Protein AF-A0A1X0SE57-F1 (afdb_monomer)

Radius of gyration: 40.91 Å; Cα contacts (8 Å, |Δi|>4): 338; chains: 1; bounding box: 100×88×154 Å

Solvent-accessible surface area (backbone atoms only — not comparable to full-atom values): 34526 Å² total; per-residue (Å²): 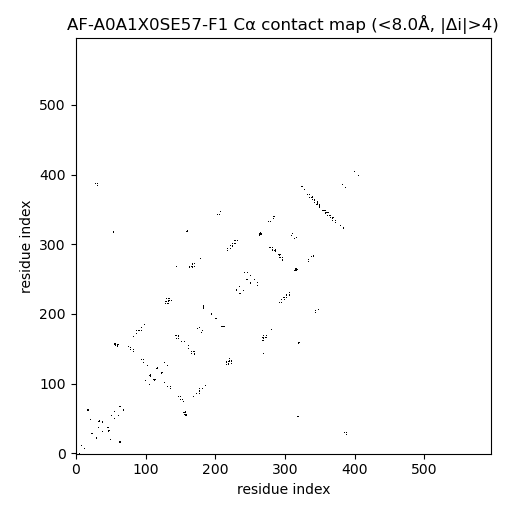131,61,68,68,61,54,51,56,66,71,49,72,72,86,73,78,48,82,62,83,89,85,86,59,99,43,70,61,59,49,53,52,56,35,71,52,86,78,46,96,55,86,95,45,72,84,61,60,80,80,71,54,82,76,25,49,33,61,86,52,57,64,54,59,57,70,68,54,53,52,52,36,51,52,41,42,51,52,44,50,52,50,52,54,51,47,59,60,58,49,49,57,63,51,34,51,51,55,53,54,34,40,69,70,50,33,37,70,77,40,59,76,52,49,63,52,44,75,72,30,71,66,56,38,52,40,46,62,52,47,47,47,40,52,53,53,51,54,57,57,66,53,45,49,59,52,47,44,59,55,52,64,72,30,77,43,54,31,51,69,60,46,40,53,52,36,19,52,50,46,34,58,43,44,50,47,52,61,58,53,41,53,49,40,39,81,51,36,72,62,53,50,54,52,28,73,78,36,67,76,48,47,44,50,51,48,34,63,31,50,72,73,38,47,68,52,54,44,44,38,50,55,53,54,39,53,48,43,62,37,48,67,73,39,67,47,72,63,46,56,44,37,57,57,46,57,34,67,88,68,24,78,42,74,71,53,30,55,62,57,68,51,67,52,54,77,59,58,36,54,56,52,33,53,54,50,48,52,51,30,51,43,58,49,35,39,83,80,44,54,72,39,50,62,54,48,51,53,31,53,53,48,43,51,57,40,51,54,52,37,60,75,76,54,43,40,83,69,61,86,69,86,61,33,66,59,54,55,50,49,58,53,51,55,47,50,24,52,49,52,26,51,54,42,51,36,20,40,29,48,75,72,68,41,55,71,64,26,59,67,47,51,63,53,54,54,49,50,53,50,50,48,53,50,51,46,66,65,44,50,60,65,49,74,43,86,65,85,86,64,58,92,79,65,73,76,75,76,72,75,45,75,71,59,53,70,66,58,54,65,66,57,60,51,54,69,71,66,69,87,77,87,69,77,86,72,72,96,78,78,84,79,78,84,77,79,85,76,85,80,75,95,77,94,78,84,90,76,91,76,86,78,86,77,82,82,81,87,77,91,76,89,73,89,72,90,72,93,70,96,84,83,82,83,93,60,65,66,60,55,54,50,52,52,48,53,52,51,53,54,52,50,53,52,49,54,52,50,52,53,50,50,54,51,50,52,53,54,49,55,54,50,52,54,50,52,53,54,52,52,54,50,50,54,52,51,51,55,49,48,54,54,52,51,51,54,48,52,53,52,50,55,52,48,55,53,50,51,55,51,49,54,56,48,52,56,50,50,55,51,49,53,50,55,49,51,56,47,51,54,52,50,51,56,51,52,52,53,51,52,51,53,50,51,53,50,53,51,51,52,51,58,58,74,77,106

Nearest PDB structures (foldseek):
  8gso-assembly1_B  TM=8.117E-01  e=6.747E-13  Arabidopsis thaliana
  8xs4-assembly1_A  TM=8.176E-01  e=1.394E-12  Arabidopsis thaliana
  6ijz-assembly1_A  TM=8.375E-01  e=4.960E-12  Arabidopsis thaliana
  8wg4-assembly1_A  TM=7.464E-01  e=3.307E-07  Mus musculus
  7sqc-assembly1_1J  TM=1.100E-01  e=8.001E+00  Chlamydomonas reinhardtii

InterPro domains:
  IPR000533 Tropomyosin [PF00261] (480-543)
  IPR003864 CSC1/OSCA1-like, 7TM region [PF02714] (75-348)
  IPR027815 CSC1/OSCA1-like, cytosolic domain [PF14703] (2-60)
  IPR045122 Calcium permeable stress-gated cation channel 1-like [PTHR13018] (3-381)

Sequence (596 aa):
MDKDILEQRTHISDDVTASAFVTFKRSQSAQVTSQIVTSSKPGILHVRMAPEPRDILWKHLLRKGRKSRLLGGGKKWLVSVAVWSLTIFWLFPITFILSLTSISSLTQHFPFLKQFIVSSFVVRAFIQNILPTMLVTLCMSILPSILLELSKQQDFISFSELEDTVLGRHYHFAIFNVLIVFLLGTTFLSTILDVVYEPTMLIQLLANALPQGANFFLNYILFNSSTHAMELVLLGSQLFGHLFFVLPFVSKTPRLKLRYTTPWSFPYYYYYPAHILVLVITLTYSVIQPLILIFAVLYFAFALVVYRHQYLYCYLRKYESDGSRHYRRMVRYTSDGLLIFQMTVVGILYLKGVLTAATAVLPLIIFTAWAKIRLHALFYDRTKHVSSIYDPTASFSHSSSWIDDIWKLSLIKSWYLSGRYEGQEQGNDATSEITTVAIQQPCHKPQQMLDVIHVKVSYTRTEYVMADNLNMYPDDSCSKLADLRSQAESANALCEEYEAKIKQLEQEHTSKDHELLSLQIRIKNLEEQLDKTENSLQTTSTDYNKADLRAEEAERKVQKLEQELLDKEQGYEELTEKYNSAKNELDELARQMDDL

Mean predicted aligned error: 17.78 Å

Secondary structure (DSSP, 8-state):
--HHHHHHHH-------S------SSHHHHHHHHHS---SSTTSS---PPPPTTTB-HHHHT--HHHHHHHHHHHHHHHHHHHHHHHHHTHHHHHHHHHHHSHHHHHHH-TTHHHHHHH-HHHHHHHHHTHHHHHHHHHHHHHHHHHHHHHHTS--SBHHHHHHHHHHHHHHHHIIIIIIIHHHGGGHHHHHHHHHH-TTHHHHHHHHHGGGGHHHHHHHHHHHHHHHHHHHTTTTHHHHHHHHHHSTTT--SHHHHHHHTSPPPP-HHHHHHHHHHHHHHHHHHTTT-THHHHHHHHHHHHHHHHHHHHHHHTPPPS---TTHHHHHHHHHHHHHHHHHHHHHHHHHHHHTT-HHHHHHHHHHHHHHHHHHHHHHHHHHHHHHS--TT--TT--------HHHHHTT-THHHHHHHSSS-------S----------------S---PPP-----------PPP---------S-HHHHHHHHHHHHHHHHHHHHHHHHHHHHHHHHHHHHHHHHHHHHHHHHHHHHHHHHHHHHHHHHHHHHHHHHHHHHHHHHHHHHHHHHHHHHHHHHHHHHHHHHHHHHHHHHHHHHHHT-

pLDDT: mean 78.17, std 19.46, range [21.67, 95.94]

Structure (mmCIF, N/CA/C/O backbone):
data_AF-A0A1X0SE57-F1
#
_entry.id   AF-A0A1X0SE57-F1
#
loop_
_atom_site.group_PDB
_atom_site.id
_atom_site.type_symbol
_atom_site.label_atom_id
_atom_site.label_alt_id
_atom_site.label_comp_id
_atom_site.label_asym_id
_atom_site.label_entity_id
_atom_site.label_seq_id
_atom_site.pdbx_PDB_ins_code
_atom_site.Cartn_x
_atom_site.Cartn_y
_atom_site.Cartn_z
_atom_site.occupancy
_atom_site.B_iso_or_equiv
_atom_site.auth_seq_id
_atom_site.auth_comp_id
_atom_site.auth_asym_id
_atom_site.auth_atom_id
_atom_site.pdbx_PDB_model_num
ATOM 1 N N . MET A 1 1 ? 14.317 29.252 -35.701 1.00 52.56 1 MET A N 1
ATOM 2 C CA . MET A 1 1 ? 14.889 27.964 -35.258 1.00 52.56 1 MET A CA 1
ATOM 3 C C . MET A 1 1 ? 16.232 28.316 -34.657 1.00 52.56 1 MET A C 1
ATOM 5 O O . MET A 1 1 ? 17.000 28.972 -35.350 1.00 52.56 1 MET A O 1
ATOM 9 N N . ASP A 1 2 ? 16.431 28.047 -33.369 1.00 69.50 2 ASP A N 1
ATOM 10 C CA . ASP A 1 2 ? 17.564 28.589 -32.609 1.00 69.50 2 ASP A CA 1
ATOM 11 C C . ASP A 1 2 ? 18.903 28.116 -33.181 1.00 69.50 2 ASP A C 1
ATOM 13 O O . ASP A 1 2 ? 19.029 26.958 -33.589 1.00 69.50 2 ASP A O 1
ATOM 17 N N . LYS A 1 3 ? 19.887 29.025 -33.226 1.00 79.06 3 LYS A N 1
ATOM 18 C CA . LYS A 1 3 ? 21.257 28.744 -33.691 1.00 79.06 3 LYS A CA 1
ATOM 19 C C . LYS A 1 3 ? 21.844 27.521 -32.980 1.00 79.06 3 LYS A C 1
ATOM 21 O O . LYS A 1 3 ? 22.439 26.679 -33.638 1.00 79.06 3 LYS A O 1
ATOM 26 N N . ASP A 1 4 ? 21.519 27.350 -31.704 1.00 73.00 4 ASP A N 1
ATOM 27 C CA . ASP A 1 4 ? 21.917 26.221 -30.862 1.00 73.00 4 ASP A CA 1
ATOM 28 C C . ASP A 1 4 ? 21.436 24.859 -31.399 1.00 73.00 4 ASP A C 1
ATOM 30 O O . ASP A 1 4 ? 22.151 23.863 -31.318 1.00 73.00 4 ASP A O 1
ATOM 34 N N . ILE A 1 5 ? 20.233 24.790 -31.985 1.00 74.31 5 ILE A N 1
ATOM 35 C CA . ILE A 1 5 ? 19.696 23.546 -32.568 1.00 74.31 5 ILE A CA 1
ATOM 36 C C . ILE A 1 5 ? 20.423 23.217 -33.875 1.00 74.31 5 ILE A C 1
ATOM 38 O O . ILE A 1 5 ? 20.635 22.045 -34.187 1.00 74.31 5 ILE A O 1
ATOM 42 N N . LEU A 1 6 ? 20.778 24.239 -34.657 1.00 75.25 6 LEU A N 1
ATOM 43 C CA . LEU A 1 6 ? 21.553 24.071 -35.886 1.00 75.25 6 LEU A CA 1
ATOM 44 C C . LEU A 1 6 ? 22.987 23.641 -35.564 1.00 75.25 6 LEU A C 1
ATOM 46 O O . LEU A 1 6 ? 23.442 22.663 -36.145 1.00 75.25 6 LEU A O 1
ATOM 50 N N . GLU A 1 7 ? 23.631 24.272 -34.580 1.00 74.44 7 GLU A N 1
ATOM 51 C CA . GLU A 1 7 ? 24.963 23.891 -34.094 1.00 74.44 7 GLU A CA 1
ATOM 52 C C . GLU A 1 7 ? 24.999 22.454 -33.558 1.00 74.44 7 GLU A C 1
ATOM 54 O O . GLU A 1 7 ? 25.896 21.692 -33.917 1.00 74.44 7 GLU A O 1
ATOM 59 N N . GLN A 1 8 ? 23.995 22.031 -32.778 1.00 68.69 8 GLN A N 1
ATOM 60 C CA . GLN A 1 8 ? 23.890 20.645 -32.296 1.00 68.69 8 GLN A CA 1
ATOM 61 C C . GLN A 1 8 ? 23.625 19.622 -33.408 1.00 68.69 8 GLN A C 1
ATOM 63 O O . GLN A 1 8 ? 23.948 18.449 -33.248 1.00 68.69 8 GLN A O 1
ATOM 68 N N . ARG A 1 9 ? 23.010 20.031 -34.524 1.00 64.69 9 ARG A N 1
ATOM 69 C CA . ARG A 1 9 ? 22.781 19.151 -35.682 1.00 64.69 9 ARG A CA 1
ATOM 70 C C . ARG A 1 9 ? 24.001 19.060 -36.596 1.00 64.69 9 ARG A C 1
ATOM 72 O O . ARG A 1 9 ? 24.179 18.028 -37.233 1.00 64.69 9 ARG A O 1
ATOM 79 N N . THR A 1 10 ? 24.818 20.111 -36.673 1.00 64.62 10 THR A N 1
ATOM 80 C CA . THR A 1 10 ? 26.058 20.128 -37.466 1.00 64.62 10 THR A CA 1
ATOM 81 C C . THR A 1 10 ? 27.229 19.491 -36.726 1.00 64.62 10 THR A C 1
ATOM 83 O O . THR A 1 10 ? 28.041 18.813 -37.348 1.00 64.62 10 THR A O 1
ATOM 86 N N . HIS A 1 11 ? 27.296 19.643 -35.401 1.00 59.41 11 HIS A N 1
ATOM 87 C CA . HIS A 1 11 ? 28.183 18.864 -34.545 1.00 59.41 11 HIS A CA 1
ATOM 88 C C . HIS A 1 11 ? 27.482 17.566 -34.138 1.00 59.41 11 HIS A C 1
ATOM 90 O O . HIS A 1 11 ? 26.942 17.457 -33.036 1.00 59.41 11 HIS A O 1
ATOM 96 N N . ILE A 1 12 ? 27.514 16.554 -35.012 1.00 60.56 12 ILE A N 1
ATOM 97 C CA . ILE A 1 12 ? 27.346 15.172 -34.552 1.00 60.56 12 ILE A CA 1
ATOM 98 C C . ILE A 1 12 ? 28.524 14.925 -33.612 1.00 60.56 12 ILE A C 1
ATOM 100 O O . ILE A 1 12 ? 29.656 14.747 -34.039 1.00 60.56 12 ILE A O 1
ATOM 104 N N . SER A 1 13 ? 28.271 15.062 -32.317 1.00 57.41 13 SER A N 1
ATOM 105 C CA . SER A 1 13 ? 29.269 14.833 -31.289 1.00 57.41 13 SER A CA 1
ATOM 106 C C . SER A 1 13 ? 29.769 13.391 -31.423 1.00 57.41 13 SER A C 1
ATOM 108 O O . SER A 1 13 ? 28.996 12.457 -31.213 1.00 57.41 13 SER A O 1
ATOM 110 N N . ASP A 1 14 ? 31.058 13.209 -31.731 1.00 57.00 14 ASP A N 1
ATOM 111 C CA . ASP A 1 14 ? 31.771 11.912 -31.763 1.00 57.00 14 ASP A CA 1
ATOM 112 C C . ASP A 1 14 ? 31.837 11.219 -30.383 1.00 57.00 14 ASP A C 1
ATOM 114 O O . ASP A 1 14 ? 32.558 10.245 -30.155 1.00 57.00 14 ASP A O 1
ATOM 118 N N . ASP A 1 15 ? 31.078 11.723 -29.416 1.00 62.81 15 ASP A N 1
ATOM 119 C CA . ASP A 1 15 ? 31.024 11.233 -28.061 1.00 62.81 15 ASP A CA 1
ATOM 120 C C . ASP A 1 15 ? 30.171 9.968 -27.954 1.00 62.81 15 ASP A C 1
ATOM 122 O O . ASP A 1 15 ? 29.006 9.974 -27.542 1.00 62.81 15 ASP A O 1
ATOM 126 N N . VAL A 1 16 ? 30.788 8.836 -28.276 1.00 68.50 16 VAL A N 1
ATOM 127 C CA . VAL A 1 16 ? 30.157 7.527 -28.130 1.00 68.50 16 VAL A CA 1
ATOM 128 C C . VAL A 1 16 ? 29.887 7.235 -26.648 1.00 68.50 16 VAL A C 1
ATOM 130 O O . VAL A 1 16 ? 30.767 7.290 -25.783 1.00 68.50 16 VAL A O 1
ATOM 133 N N . THR A 1 17 ? 28.634 6.911 -26.332 1.00 73.88 17 THR A N 1
ATOM 134 C CA . THR A 1 17 ? 28.231 6.498 -24.981 1.00 73.88 17 THR A CA 1
ATOM 135 C C . THR A 1 17 ? 28.622 5.036 -24.736 1.00 73.88 17 THR A C 1
ATOM 137 O O . THR A 1 17 ? 28.595 4.212 -25.640 1.00 73.88 17 THR A O 1
ATOM 140 N N . ALA A 1 18 ? 28.913 4.664 -23.485 1.00 75.88 18 ALA A N 1
ATOM 141 C CA . ALA A 1 18 ? 29.206 3.278 -23.089 1.00 75.88 18 ALA A CA 1
ATOM 142 C C . ALA A 1 18 ? 27.964 2.352 -22.998 1.00 75.88 18 ALA A C 1
ATOM 144 O O . ALA A 1 18 ? 28.037 1.290 -22.376 1.00 75.88 18 ALA A O 1
ATOM 145 N N . SER A 1 19 ? 26.826 2.774 -23.553 1.00 82.25 19 SER A N 1
ATOM 146 C CA . SER A 1 19 ? 25.530 2.089 -23.510 1.00 82.25 19 SER A CA 1
ATOM 147 C C . SER A 1 19 ? 25.009 1.950 -24.937 1.00 82.25 19 SER A C 1
ATOM 149 O O . SER A 1 19 ? 25.069 2.914 -25.695 1.00 82.25 19 SER A O 1
ATOM 151 N N . ALA A 1 20 ? 24.467 0.785 -25.286 1.00 86.69 20 ALA A N 1
ATOM 152 C CA . ALA A 1 20 ? 23.902 0.519 -26.606 1.00 86.69 20 ALA A CA 1
ATOM 153 C C . ALA A 1 20 ? 22.624 -0.320 -26.491 1.00 86.69 20 ALA A C 1
ATOM 155 O O . ALA A 1 20 ? 22.458 -1.084 -25.537 1.00 86.69 20 ALA A O 1
ATOM 156 N N . PHE A 1 21 ? 21.739 -0.183 -27.477 1.00 91.38 21 PHE A N 1
ATOM 157 C CA . PHE A 1 21 ? 20.601 -1.078 -27.662 1.00 91.38 21 PHE A CA 1
ATOM 158 C C . PHE A 1 21 ? 20.986 -2.169 -28.654 1.00 91.38 21 PHE A C 1
ATOM 160 O O . PHE A 1 21 ? 21.511 -1.875 -29.724 1.00 91.38 21 PHE A O 1
ATOM 167 N N . VAL A 1 22 ? 20.719 -3.421 -28.292 1.00 91.56 22 VAL A N 1
ATOM 168 C CA . VAL A 1 22 ? 20.967 -4.583 -29.149 1.00 91.56 22 VAL A CA 1
ATOM 169 C C . VAL A 1 22 ? 19.624 -5.221 -29.461 1.00 91.56 22 VAL A C 1
ATOM 171 O O . VAL A 1 22 ? 18.894 -5.612 -28.550 1.00 91.56 22 VAL A O 1
ATOM 174 N N . THR A 1 23 ? 19.293 -5.305 -30.744 1.00 93.56 23 THR A N 1
ATOM 175 C CA . THR A 1 23 ? 18.083 -5.964 -31.235 1.00 93.56 23 THR A CA 1
ATOM 176 C C . THR A 1 23 ? 18.443 -7.322 -31.827 1.00 93.56 23 THR A C 1
ATOM 178 O O . THR A 1 23 ? 19.468 -7.489 -32.486 1.00 93.56 23 THR A O 1
ATOM 181 N N . PHE A 1 24 ? 17.598 -8.318 -31.572 1.00 90.06 24 PHE A N 1
ATOM 182 C CA . PHE A 1 24 ? 17.774 -9.682 -32.063 1.00 90.06 24 PHE A CA 1
ATOM 183 C C . PHE A 1 24 ? 16.673 -10.012 -33.067 1.00 90.06 24 PHE A C 1
ATOM 185 O O . PHE A 1 24 ? 15.556 -9.515 -32.946 1.00 90.06 24 PHE A O 1
ATOM 192 N N . LYS A 1 25 ? 16.962 -10.903 -34.024 1.00 91.38 25 LYS A N 1
ATOM 193 C CA . LYS A 1 25 ? 15.952 -11.394 -34.980 1.00 91.38 25 LYS A CA 1
ATOM 194 C C . LYS A 1 25 ? 14.820 -12.177 -34.300 1.00 91.38 25 LYS A C 1
ATOM 196 O O . LYS A 1 25 ? 13.713 -12.208 -34.817 1.00 91.38 25 LYS A O 1
ATOM 201 N N . ARG A 1 26 ? 15.104 -12.837 -33.170 1.00 86.62 26 ARG A N 1
ATOM 202 C CA . ARG A 1 26 ? 14.141 -13.626 -32.383 1.00 86.62 26 ARG A CA 1
ATOM 203 C C . ARG A 1 26 ? 14.036 -13.076 -30.961 1.00 86.62 26 ARG A C 1
ATOM 205 O O . ARG A 1 26 ? 15.059 -12.749 -30.357 1.00 86.62 26 ARG A O 1
ATOM 212 N N . SER A 1 27 ? 12.822 -13.050 -30.406 1.00 83.38 27 SER A N 1
ATOM 213 C CA . SER A 1 27 ? 12.550 -12.615 -29.024 1.00 83.38 27 SER A CA 1
ATOM 214 C C . SER A 1 27 ? 13.248 -13.498 -27.984 1.00 83.38 27 SER A C 1
ATOM 216 O O . SER A 1 27 ? 13.831 -12.987 -27.029 1.00 83.38 27 SER A O 1
ATOM 218 N N . GLN A 1 28 ? 13.275 -14.813 -28.219 1.00 84.69 28 GLN A N 1
ATOM 219 C CA . GLN A 1 28 ? 13.943 -15.795 -27.358 1.00 84.69 28 GLN A CA 1
ATOM 220 C C . GLN A 1 28 ? 15.434 -15.480 -27.176 1.00 84.69 28 GLN A C 1
ATOM 222 O O . GLN A 1 28 ? 15.940 -15.496 -26.058 1.00 84.69 28 GLN A O 1
ATOM 227 N N . SER A 1 29 ? 16.140 -15.122 -28.255 1.00 89.06 29 SER A N 1
ATOM 228 C CA . SER A 1 29 ? 17.564 -14.770 -28.184 1.00 89.06 29 SER A CA 1
ATOM 229 C C . SER A 1 29 ? 17.801 -13.544 -27.301 1.00 89.06 29 SER A C 1
ATOM 231 O O . SER A 1 29 ? 18.708 -13.563 -26.474 1.00 89.06 29 SER A O 1
ATOM 233 N N . ALA A 1 30 ? 16.948 -12.519 -27.414 1.00 88.12 30 ALA A N 1
ATOM 234 C CA . ALA A 1 30 ? 17.029 -11.331 -26.565 1.00 88.12 30 ALA A CA 1
ATOM 235 C C . ALA A 1 30 ? 16.820 -11.671 -25.079 1.00 88.12 30 ALA A C 1
ATOM 237 O O . ALA A 1 30 ? 17.572 -11.199 -24.225 1.00 88.12 30 ALA A O 1
ATOM 238 N N . GLN A 1 31 ? 15.843 -12.530 -24.771 1.00 85.69 31 GLN A N 1
ATOM 239 C CA . GLN A 1 31 ? 15.576 -12.976 -23.402 1.00 85.69 31 GLN A CA 1
ATOM 240 C C . GLN A 1 31 ? 16.751 -13.762 -22.819 1.00 85.69 31 GLN A C 1
ATOM 242 O O . GLN A 1 31 ? 17.206 -13.430 -21.724 1.00 85.69 31 GLN A O 1
ATOM 247 N N . VAL A 1 32 ? 17.289 -14.735 -23.562 1.00 88.06 32 VAL A N 1
ATOM 248 C CA . VAL A 1 32 ? 18.462 -15.514 -23.139 1.00 88.06 32 VAL A CA 1
ATOM 249 C C . VAL A 1 32 ? 19.651 -14.588 -22.898 1.00 88.06 32 VAL A C 1
ATOM 251 O O . VAL A 1 32 ? 20.258 -14.636 -21.830 1.00 88.06 32 VAL A O 1
ATOM 254 N N . THR A 1 33 ? 19.949 -13.671 -23.828 1.00 89.88 33 THR A N 1
ATOM 255 C CA . THR A 1 33 ? 21.065 -12.726 -23.652 1.00 89.88 33 THR A CA 1
ATOM 256 C C . THR A 1 33 ? 20.875 -11.814 -22.434 1.00 89.88 33 THR A C 1
ATOM 258 O O . THR A 1 33 ? 21.852 -11.456 -21.785 1.00 89.88 33 THR A O 1
ATOM 261 N N . SER A 1 34 ? 19.634 -11.469 -22.074 1.00 88.00 34 SER A N 1
ATOM 262 C CA . SER A 1 34 ? 19.347 -10.652 -20.886 1.00 88.00 34 SER A CA 1
ATOM 263 C C . SER A 1 34 ? 19.547 -11.369 -19.546 1.00 88.00 34 SER A C 1
ATOM 265 O O . SER A 1 34 ? 19.613 -10.698 -18.516 1.00 88.00 34 SER A O 1
ATOM 267 N N . GLN A 1 35 ? 19.614 -12.704 -19.551 1.00 87.56 35 GLN A N 1
ATOM 268 C CA . GLN A 1 35 ? 19.702 -13.538 -18.347 1.00 87.56 35 GLN A CA 1
ATOM 269 C C . GLN A 1 35 ? 21.099 -14.132 -18.132 1.00 87.56 35 GLN A C 1
ATOM 271 O O . GLN A 1 35 ? 21.475 -14.410 -16.994 1.00 87.56 35 GLN A O 1
ATOM 276 N N . ILE A 1 36 ? 21.882 -14.317 -19.197 1.00 88.88 36 ILE A N 1
ATOM 277 C CA . ILE A 1 36 ? 23.238 -14.865 -19.097 1.00 88.88 36 ILE A CA 1
ATOM 278 C C . ILE A 1 36 ? 24.248 -13.830 -18.593 1.00 88.88 36 ILE A C 1
ATOM 280 O O . ILE A 1 36 ? 24.159 -12.631 -18.864 1.00 88.88 36 ILE A O 1
ATOM 284 N N . VAL A 1 37 ? 25.287 -14.317 -17.918 1.00 87.88 37 VAL A N 1
ATOM 285 C CA . VAL A 1 37 ? 26.454 -13.504 -17.568 1.00 87.88 37 VAL A CA 1
ATOM 286 C C . VAL A 1 37 ? 27.301 -13.290 -18.826 1.00 87.88 37 VAL A C 1
ATOM 288 O O . VAL A 1 37 ? 27.898 -14.224 -19.348 1.00 87.88 37 VAL A O 1
ATOM 291 N N . THR A 1 38 ? 27.348 -12.054 -19.330 1.00 87.38 38 THR A N 1
ATOM 292 C CA . THR A 1 38 ? 28.003 -11.725 -20.614 1.00 87.38 38 THR A CA 1
ATOM 293 C C . THR A 1 38 ? 29.529 -11.599 -20.523 1.00 87.38 38 THR A C 1
ATOM 295 O O . THR A 1 38 ? 30.224 -11.761 -21.520 1.00 87.38 38 THR A O 1
ATOM 298 N N . SER A 1 39 ? 30.075 -11.277 -19.348 1.00 87.94 39 SER A N 1
ATOM 299 C CA . SER A 1 39 ? 31.507 -11.018 -19.146 1.00 87.94 39 SER A CA 1
ATOM 300 C C . SER A 1 39 ? 32.002 -11.699 -17.875 1.00 87.94 39 SER A C 1
ATOM 302 O O . SER A 1 39 ? 31.335 -11.644 -16.846 1.00 87.94 39 SER A O 1
ATOM 304 N N . SER A 1 40 ? 33.211 -12.268 -17.924 1.00 88.25 40 SER A N 1
ATOM 305 C CA . SER A 1 40 ? 33.881 -12.855 -16.753 1.00 88.25 40 SER A CA 1
ATOM 306 C C . SER A 1 40 ? 34.241 -11.813 -15.691 1.00 88.25 40 SER A C 1
ATOM 308 O O . SER A 1 40 ? 34.275 -12.114 -14.501 1.00 88.25 40 SER A O 1
ATOM 310 N N . LYS A 1 41 ? 34.497 -10.565 -16.107 1.00 87.38 41 LYS A N 1
ATOM 311 C CA . LYS A 1 41 ? 34.791 -9.458 -15.193 1.00 87.38 41 LYS A CA 1
ATOM 312 C C . LYS A 1 41 ? 33.493 -8.793 -14.716 1.00 87.38 41 LYS A C 1
ATOM 314 O O . LYS A 1 41 ? 32.704 -8.365 -15.569 1.00 87.38 41 LYS A O 1
ATOM 319 N N . PRO A 1 42 ? 33.297 -8.617 -13.396 1.00 81.75 42 PRO A N 1
ATOM 320 C CA . PRO A 1 42 ? 32.107 -7.970 -12.857 1.00 81.75 42 PRO A CA 1
ATOM 321 C C . PRO A 1 42 ? 32.046 -6.486 -13.251 1.00 81.75 42 PRO A C 1
ATOM 323 O O . PRO A 1 42 ? 33.062 -5.793 -13.335 1.00 81.75 42 PRO A O 1
ATOM 326 N N . GLY A 1 43 ? 30.834 -5.981 -13.494 1.00 76.25 43 GLY A N 1
ATOM 327 C CA . GLY A 1 43 ? 30.582 -4.566 -13.811 1.00 76.25 43 GLY A CA 1
ATOM 328 C C . GLY A 1 43 ? 30.875 -4.144 -15.260 1.00 76.25 43 GLY A C 1
ATOM 329 O O . GLY A 1 43 ? 30.716 -2.964 -15.597 1.00 76.25 43 GLY A O 1
ATOM 330 N N . ILE A 1 44 ? 31.271 -5.086 -16.120 1.00 82.06 44 ILE A N 1
ATOM 331 C CA . ILE A 1 44 ? 31.465 -4.901 -17.564 1.00 82.06 44 ILE A CA 1
ATOM 332 C C . ILE A 1 44 ? 30.324 -5.608 -18.307 1.00 82.06 44 ILE A C 1
ATOM 334 O O . ILE A 1 44 ? 29.914 -6.687 -17.899 1.00 82.06 44 ILE A O 1
ATOM 338 N N . LEU A 1 45 ? 29.805 -4.981 -19.373 1.00 83.62 45 LEU A N 1
ATOM 339 C CA . LEU A 1 45 ? 28.708 -5.505 -20.204 1.00 83.62 45 LEU A CA 1
ATOM 340 C C . LEU A 1 45 ? 27.494 -5.980 -19.387 1.00 83.62 45 LEU A C 1
ATOM 342 O O . LEU A 1 45 ? 27.064 -7.123 -19.474 1.00 83.62 45 LEU A O 1
ATOM 346 N N . HIS A 1 46 ? 26.932 -5.080 -18.577 1.00 84.38 46 HIS A N 1
ATOM 347 C CA . HIS A 1 46 ? 25.689 -5.364 -17.867 1.00 84.38 46 HIS A CA 1
ATOM 348 C C . HIS A 1 46 ? 24.508 -5.332 -18.845 1.00 84.38 46 HIS A C 1
ATOM 350 O O . HIS A 1 46 ? 24.049 -4.253 -19.233 1.00 84.38 46 HIS A O 1
ATOM 356 N N . VAL A 1 47 ? 23.998 -6.505 -19.208 1.00 89.06 47 VAL A N 1
ATOM 357 C CA . VAL A 1 47 ? 22.827 -6.653 -20.075 1.00 89.06 47 VAL A CA 1
ATOM 358 C C . VAL A 1 47 ? 21.560 -6.726 -19.226 1.00 89.06 47 VAL A C 1
ATOM 360 O O . VAL A 1 47 ? 21.539 -7.293 -18.139 1.00 89.06 47 VAL A O 1
ATOM 363 N N . ARG A 1 48 ? 20.491 -6.095 -19.706 1.00 87.69 48 ARG A N 1
ATOM 364 C CA . ARG A 1 48 ? 19.137 -6.214 -19.161 1.00 87.69 48 ARG A CA 1
ATOM 365 C C . ARG A 1 48 ? 18.136 -5.982 -20.285 1.00 87.69 48 ARG A C 1
ATOM 367 O O . ARG A 1 48 ? 18.486 -5.339 -21.273 1.00 87.69 48 ARG A O 1
ATOM 374 N N . MET A 1 49 ? 16.902 -6.452 -20.116 1.00 87.81 49 MET A N 1
ATOM 375 C CA . MET A 1 49 ? 15.834 -6.145 -21.069 1.00 87.81 49 MET A CA 1
ATOM 376 C C . MET A 1 49 ? 15.653 -4.629 -21.188 1.00 87.81 49 MET A C 1
ATOM 378 O O . MET A 1 49 ? 15.579 -3.917 -20.179 1.00 87.81 49 MET A O 1
ATOM 382 N N . ALA A 1 50 ? 15.642 -4.140 -22.427 1.00 89.38 50 ALA A N 1
ATOM 383 C CA . ALA A 1 50 ? 15.410 -2.734 -22.704 1.00 89.38 50 ALA A CA 1
ATOM 384 C C . ALA A 1 50 ? 13.941 -2.397 -22.394 1.00 89.38 50 ALA A C 1
ATOM 386 O O . ALA A 1 50 ? 13.056 -3.130 -22.838 1.00 89.38 50 ALA A O 1
ATOM 387 N N . PRO A 1 51 ? 13.669 -1.328 -21.628 1.00 88.62 51 PRO A N 1
ATOM 388 C CA . PRO A 1 51 ? 12.307 -0.853 -21.428 1.00 88.62 51 PRO A CA 1
ATOM 389 C C . PRO A 1 51 ? 11.763 -0.224 -22.721 1.00 88.62 51 PRO A C 1
ATOM 391 O O . PRO A 1 51 ? 12.527 0.095 -23.636 1.00 88.62 51 PRO A O 1
ATOM 394 N N . GLU A 1 52 ? 10.445 -0.029 -22.786 1.00 87.56 52 GLU A N 1
ATOM 395 C CA . GLU A 1 52 ? 9.784 0.622 -23.921 1.00 87.56 52 GLU A CA 1
ATOM 396 C C . GLU A 1 52 ? 10.415 2.002 -24.211 1.00 87.56 52 GLU A C 1
ATOM 398 O O . GLU A 1 52 ? 10.740 2.730 -23.269 1.00 87.56 52 GLU A O 1
ATOM 403 N N . PRO A 1 53 ? 10.532 2.436 -25.483 1.00 90.25 53 PRO A N 1
ATOM 404 C CA . PRO A 1 53 ? 11.090 3.744 -25.834 1.00 90.25 53 PRO A CA 1
ATOM 405 C C . PRO A 1 53 ? 10.510 4.946 -25.069 1.00 90.25 53 PRO A C 1
ATOM 407 O O . PRO A 1 53 ? 11.233 5.909 -24.806 1.00 90.25 53 PRO A O 1
ATOM 410 N N . ARG A 1 54 ? 9.223 4.894 -24.693 1.00 89.75 54 ARG A N 1
ATOM 411 C CA . ARG A 1 54 ? 8.533 5.938 -23.910 1.00 89.75 54 ARG A CA 1
ATOM 412 C C . ARG A 1 54 ? 8.916 5.939 -22.427 1.00 89.75 54 ARG A C 1
ATOM 414 O O . ARG A 1 54 ? 8.855 6.982 -21.780 1.00 89.75 54 ARG A O 1
ATOM 421 N N . ASP A 1 55 ? 9.332 4.790 -21.903 1.00 91.06 55 ASP A N 1
ATOM 422 C CA . ASP A 1 55 ? 9.731 4.597 -20.508 1.00 91.06 55 ASP A CA 1
ATOM 423 C C . ASP A 1 55 ? 11.196 5.015 -20.259 1.00 91.06 55 ASP A C 1
ATOM 425 O O . ASP A 1 55 ? 11.612 5.210 -19.120 1.00 91.06 55 ASP A O 1
ATOM 429 N N . ILE A 1 56 ? 12.004 5.193 -21.309 1.00 91.75 56 ILE A N 1
ATOM 430 C CA . ILE A 1 56 ? 13.440 5.481 -21.185 1.00 91.75 56 ILE A CA 1
ATOM 431 C C . ILE A 1 56 ? 13.708 6.922 -20.726 1.00 91.75 56 ILE A C 1
ATOM 433 O O . ILE A 1 56 ? 13.317 7.906 -21.356 1.00 91.75 56 ILE A O 1
ATOM 437 N N . LEU A 1 57 ? 14.515 7.049 -19.670 1.00 89.88 57 LEU A N 1
AT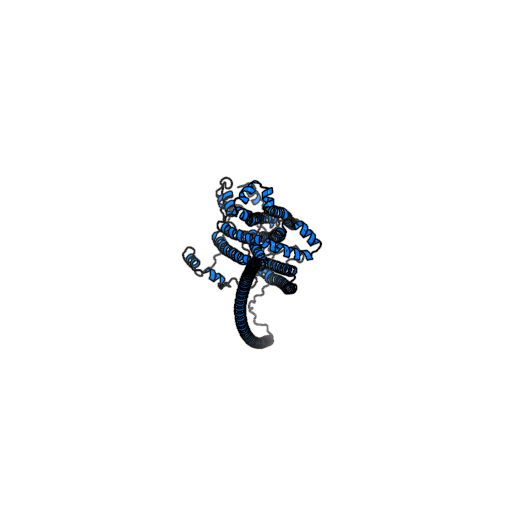OM 438 C CA . LEU A 1 57 ? 15.097 8.307 -19.207 1.00 89.88 57 LEU A CA 1
ATOM 439 C C . LEU A 1 57 ? 16.425 8.588 -19.927 1.00 89.88 57 LEU A C 1
ATOM 441 O O . LEU A 1 57 ? 17.514 8.346 -19.398 1.00 89.88 57 LEU A O 1
ATOM 445 N N . TRP A 1 58 ? 16.338 9.154 -21.133 1.00 86.19 58 TRP A N 1
ATOM 446 C CA . TRP A 1 58 ? 17.486 9.412 -22.019 1.00 86.19 58 TRP A CA 1
ATOM 447 C C . TRP A 1 58 ? 18.637 10.179 -21.353 1.00 86.19 58 TRP A C 1
ATOM 449 O O . TRP A 1 58 ? 19.801 9.816 -21.516 1.00 86.19 58 TRP A O 1
ATOM 459 N N . LYS A 1 59 ? 18.323 11.184 -20.525 1.00 81.44 59 LYS A N 1
ATOM 460 C CA . LYS A 1 59 ? 19.326 11.995 -19.806 1.00 81.44 59 LYS A CA 1
ATOM 461 C C . LYS A 1 59 ? 20.246 11.162 -18.907 1.00 81.44 59 LYS A C 1
ATOM 463 O O . LYS A 1 59 ? 21.408 11.513 -18.724 1.00 81.44 59 LYS A O 1
ATOM 468 N N . HIS A 1 60 ? 19.730 10.082 -18.324 1.00 79.06 60 HIS A N 1
ATOM 469 C CA . HIS A 1 60 ? 20.480 9.235 -17.394 1.00 79.06 60 HIS A CA 1
ATOM 470 C C . HIS A 1 60 ? 21.171 8.066 -18.099 1.00 79.06 60 HIS A C 1
ATOM 472 O O . HIS A 1 60 ? 22.222 7.615 -17.644 1.00 79.06 60 HIS A O 1
ATOM 478 N N . LEU A 1 61 ? 20.613 7.602 -19.220 1.00 79.62 61 LEU A N 1
ATOM 479 C CA . LEU A 1 61 ? 21.184 6.520 -20.019 1.00 79.62 61 LEU A CA 1
ATOM 480 C C . LEU A 1 61 ? 22.496 6.927 -20.715 1.00 79.62 61 LEU A C 1
ATOM 482 O O . LEU A 1 61 ? 23.413 6.111 -20.823 1.00 79.62 61 LEU A O 1
ATOM 486 N N . LEU A 1 62 ? 22.594 8.189 -21.148 1.00 75.06 62 LEU A N 1
ATOM 487 C CA . LEU A 1 62 ? 23.669 8.712 -22.003 1.00 75.06 62 LEU A CA 1
ATOM 488 C C . LEU A 1 62 ? 24.955 9.135 -21.257 1.00 75.06 62 LEU A C 1
ATOM 490 O O . LEU A 1 62 ? 25.743 9.942 -21.745 1.00 75.06 62 LEU A O 1
ATOM 494 N N . ARG A 1 63 ? 25.202 8.616 -20.048 1.00 68.69 63 ARG A N 1
ATOM 495 C CA . ARG A 1 63 ? 26.390 8.992 -19.259 1.00 68.69 63 ARG A CA 1
ATOM 496 C C . ARG A 1 63 ? 27.660 8.248 -19.682 1.00 68.69 63 ARG A C 1
ATOM 498 O O . ARG A 1 63 ? 27.660 7.039 -19.909 1.00 68.69 63 ARG A O 1
ATOM 505 N N . LYS A 1 64 ? 28.780 8.980 -19.699 1.00 65.31 64 LYS A N 1
ATOM 506 C CA . LYS A 1 64 ? 30.092 8.499 -20.156 1.00 65.31 64 LYS A CA 1
ATOM 507 C C . LYS A 1 64 ? 30.924 7.859 -19.040 1.00 65.31 64 LYS A C 1
ATOM 509 O O . LYS A 1 64 ? 31.184 8.469 -18.003 1.00 65.31 64 LYS A O 1
ATOM 514 N N . GLY A 1 65 ? 31.442 6.664 -19.311 1.00 66.44 65 GLY A N 1
ATOM 515 C CA . GLY A 1 65 ? 32.572 6.078 -18.586 1.00 66.44 65 GLY A CA 1
ATOM 516 C C . GLY A 1 65 ? 32.299 5.554 -17.166 1.00 66.44 65 GLY A C 1
ATOM 517 O O . GLY A 1 65 ? 31.254 5.761 -16.549 1.00 66.44 65 GLY A O 1
ATOM 518 N N . ARG A 1 66 ? 33.299 4.845 -16.624 1.00 67.75 66 ARG A N 1
ATOM 519 C CA . ARG A 1 66 ? 33.231 4.153 -15.321 1.00 67.75 66 ARG A CA 1
ATOM 520 C C . ARG A 1 66 ? 33.115 5.120 -14.133 1.00 67.75 66 ARG A C 1
ATOM 522 O O . ARG A 1 66 ? 32.370 4.840 -13.198 1.00 67.75 66 ARG A O 1
ATOM 529 N N . LYS A 1 67 ? 33.790 6.278 -14.195 1.00 68.75 67 LYS A N 1
ATOM 530 C CA . LYS A 1 67 ? 33.760 7.317 -13.144 1.00 68.75 67 LYS A CA 1
ATOM 531 C C . LYS A 1 67 ? 32.358 7.912 -12.953 1.00 68.75 67 LYS A C 1
ATOM 533 O O . LYS A 1 67 ? 31.904 8.043 -11.823 1.00 68.75 67 LYS A O 1
ATOM 538 N N . SER A 1 68 ? 31.639 8.194 -14.043 1.00 70.25 68 SER A N 1
ATOM 539 C CA . SER A 1 68 ? 30.268 8.726 -13.980 1.00 70.25 68 SER A CA 1
ATOM 540 C C . SER A 1 68 ? 29.271 7.711 -13.403 1.00 70.25 68 SER A C 1
ATOM 542 O O . SER A 1 68 ? 28.352 8.082 -12.673 1.00 70.25 68 SER A O 1
ATOM 544 N N . ARG A 1 69 ? 29.490 6.412 -13.659 1.00 71.44 69 ARG A N 1
ATOM 545 C CA . ARG A 1 69 ? 28.691 5.319 -13.084 1.00 71.44 69 ARG A CA 1
ATOM 546 C C . ARG A 1 69 ? 28.928 5.152 -11.578 1.00 71.44 69 ARG A C 1
ATOM 548 O O . ARG A 1 69 ? 27.966 4.975 -10.838 1.00 71.44 69 ARG A O 1
ATOM 555 N N . LEU A 1 70 ? 30.181 5.255 -11.125 1.00 75.12 70 LEU A N 1
ATOM 556 C CA . LEU A 1 70 ? 30.529 5.242 -9.696 1.00 75.12 70 LEU A CA 1
ATOM 557 C C . LEU A 1 70 ? 29.942 6.449 -8.958 1.00 75.12 70 LEU A C 1
ATOM 559 O O . LEU A 1 70 ? 29.321 6.281 -7.910 1.00 75.12 70 LEU A O 1
ATOM 563 N N . LEU A 1 71 ? 30.052 7.645 -9.546 1.00 79.12 71 LEU A N 1
ATOM 564 C CA . LEU A 1 71 ? 29.415 8.851 -9.015 1.00 79.12 71 LEU A CA 1
ATOM 565 C C . LEU A 1 71 ? 27.893 8.668 -8.896 1.00 79.12 71 LEU A C 1
ATOM 567 O O . LEU A 1 71 ? 27.292 9.097 -7.915 1.00 79.12 71 LEU A O 1
ATOM 571 N N . GLY A 1 72 ? 27.275 7.978 -9.857 1.00 78.00 72 GLY 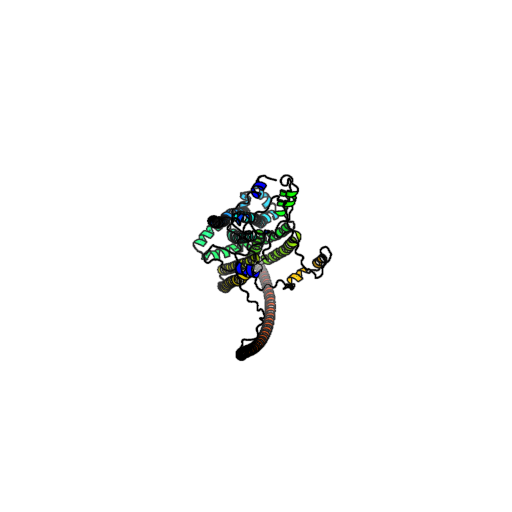A N 1
ATOM 572 C CA . GLY A 1 72 ? 25.861 7.621 -9.795 1.00 78.00 72 GLY A CA 1
ATOM 573 C C . GLY A 1 72 ? 25.499 6.665 -8.659 1.00 78.00 72 GLY A C 1
ATOM 574 O O . GLY A 1 72 ? 24.463 6.837 -8.018 1.00 78.00 72 GLY A O 1
ATOM 575 N N . GLY A 1 73 ? 26.372 5.705 -8.343 1.00 82.12 73 GLY A N 1
ATOM 576 C CA . GLY A 1 73 ? 26.246 4.873 -7.142 1.00 82.12 73 GLY A CA 1
ATOM 577 C C . GLY A 1 73 ? 26.257 5.709 -5.857 1.00 82.12 73 GLY A C 1
ATOM 578 O O . GLY A 1 73 ? 25.364 5.562 -5.023 1.00 82.12 73 GLY A O 1
ATOM 579 N N . GLY A 1 74 ? 27.196 6.655 -5.751 1.00 86.25 74 GLY A N 1
ATOM 580 C CA . GLY A 1 74 ? 27.259 7.608 -4.637 1.00 86.25 74 GLY A CA 1
ATOM 581 C C . GLY A 1 74 ? 25.994 8.463 -4.509 1.00 86.25 74 GLY A C 1
ATOM 582 O O . GLY A 1 74 ? 25.451 8.594 -3.416 1.00 86.25 74 GLY A O 1
ATOM 583 N N . LYS A 1 75 ? 25.451 8.967 -5.628 1.00 86.00 75 LYS A N 1
ATOM 584 C CA . LYS A 1 75 ? 24.169 9.699 -5.650 1.00 86.00 75 LYS A CA 1
ATOM 585 C C . LYS A 1 75 ? 23.001 8.846 -5.161 1.00 86.00 75 LYS A C 1
ATOM 587 O O . LYS A 1 75 ? 22.178 9.323 -4.384 1.00 86.00 75 LYS A O 1
ATOM 592 N N . LYS A 1 76 ? 22.918 7.581 -5.593 1.00 86.88 76 LYS A N 1
ATOM 593 C CA . LYS A 1 76 ? 21.870 6.654 -5.134 1.00 86.88 76 LYS A CA 1
ATOM 594 C C . LYS A 1 76 ? 21.918 6.477 -3.620 1.00 86.88 76 LYS A C 1
ATOM 596 O O . LYS A 1 76 ? 20.872 6.580 -2.981 1.00 86.88 76 LYS A O 1
ATOM 601 N N . TRP A 1 77 ? 23.111 6.270 -3.067 1.00 89.94 77 TRP A N 1
ATOM 602 C CA . TRP A 1 77 ? 23.313 6.147 -1.626 1.00 89.94 77 TRP A CA 1
ATOM 603 C C . TRP A 1 77 ? 22.961 7.440 -0.881 1.00 89.94 77 TRP A C 1
ATOM 605 O O . TRP A 1 77 ? 22.148 7.392 0.037 1.00 89.94 77 TRP A O 1
ATOM 615 N N . LEU A 1 78 ? 23.460 8.595 -1.337 1.00 93.56 78 LEU A N 1
ATOM 616 C CA . LEU A 1 78 ? 23.172 9.901 -0.734 1.00 93.56 78 LEU A CA 1
ATOM 617 C C . LEU A 1 78 ? 21.668 10.189 -0.676 1.00 93.56 78 LEU A C 1
ATOM 619 O O . LEU A 1 78 ? 21.149 10.552 0.374 1.00 93.56 78 LEU A O 1
ATOM 623 N N . VAL A 1 79 ? 20.946 9.975 -1.780 1.00 93.06 79 VAL A N 1
ATOM 624 C CA . VAL A 1 79 ? 19.487 10.158 -1.798 1.00 93.06 79 VAL A CA 1
ATOM 625 C C . VAL A 1 79 ? 18.794 9.139 -0.894 1.00 93.06 79 VAL A C 1
ATOM 627 O O . VAL A 1 79 ? 17.804 9.474 -0.254 1.00 93.06 79 VAL A O 1
ATOM 630 N N . SER A 1 80 ? 19.301 7.907 -0.788 1.00 90.75 80 SER A N 1
ATOM 631 C CA . SER A 1 80 ? 18.746 6.933 0.158 1.00 90.75 80 SER A CA 1
ATOM 632 C C . SER A 1 80 ? 18.900 7.405 1.605 1.00 90.75 80 SER A C 1
ATOM 634 O O . SER A 1 80 ? 17.944 7.304 2.367 1.00 90.75 80 SER A O 1
ATOM 636 N N . VAL A 1 81 ? 20.063 7.950 1.974 1.00 93.50 81 VAL A N 1
ATOM 637 C CA . VAL A 1 81 ? 20.299 8.553 3.297 1.00 93.50 81 VAL A CA 1
ATOM 638 C C . VAL A 1 81 ? 19.388 9.760 3.510 1.00 93.50 81 VAL A C 1
ATOM 640 O O . VAL A 1 81 ? 18.781 9.875 4.569 1.00 93.50 81 VAL A O 1
ATOM 643 N N . ALA A 1 82 ? 19.215 10.615 2.500 1.00 94.31 82 ALA A N 1
ATOM 644 C CA . ALA A 1 82 ? 18.302 11.753 2.570 1.00 94.31 82 ALA A CA 1
ATOM 645 C C . ALA A 1 82 ? 16.841 11.318 2.785 1.00 94.31 82 ALA A C 1
ATOM 647 O O . ALA A 1 82 ? 16.137 11.928 3.580 1.00 94.31 82 ALA A O 1
ATOM 648 N N . VAL A 1 83 ? 16.388 10.238 2.136 1.00 92.31 83 VAL A N 1
ATOM 649 C CA . VAL A 1 83 ? 15.044 9.675 2.353 1.00 92.31 83 VAL A CA 1
ATOM 650 C C . VAL A 1 83 ? 14.897 9.125 3.774 1.00 92.31 83 VAL A C 1
ATOM 652 O O . VAL A 1 83 ? 13.879 9.379 4.410 1.00 92.31 83 VAL A O 1
ATOM 655 N N . TRP A 1 84 ? 15.901 8.422 4.306 1.00 89.06 84 TRP A N 1
ATOM 656 C CA . TRP A 1 84 ? 15.887 7.976 5.705 1.00 89.06 84 TRP A CA 1
ATOM 657 C C . TRP A 1 84 ? 15.895 9.157 6.683 1.00 89.06 84 TRP A C 1
ATOM 659 O O . TRP A 1 84 ? 15.106 9.189 7.622 1.00 89.06 84 TRP A O 1
ATOM 669 N N . SER A 1 85 ? 16.705 10.183 6.435 1.00 92.12 85 SER A N 1
ATOM 670 C CA . SER A 1 85 ? 16.684 11.412 7.232 1.00 92.12 85 SER A CA 1
ATOM 671 C C . SER A 1 85 ? 15.315 12.093 7.173 1.00 92.12 85 SER A C 1
ATOM 673 O O . SER A 1 85 ? 14.790 12.484 8.211 1.00 92.12 85 SER A O 1
ATOM 675 N N . LEU A 1 86 ? 14.681 12.138 5.996 1.00 92.75 86 LEU A N 1
ATOM 676 C CA . LEU A 1 86 ? 13.325 12.652 5.832 1.00 92.75 86 LEU A CA 1
ATOM 677 C C . LEU A 1 86 ? 12.308 11.842 6.646 1.00 92.75 86 LEU A C 1
ATOM 679 O O . LEU A 1 86 ? 11.429 12.448 7.246 1.00 92.75 86 LEU A O 1
ATOM 683 N N . THR A 1 87 ? 12.425 10.508 6.719 1.00 88.50 87 THR A N 1
ATOM 684 C CA . THR A 1 87 ? 11.513 9.686 7.545 1.00 88.50 87 THR A CA 1
ATOM 685 C C . THR A 1 87 ? 11.548 10.080 9.019 1.00 88.50 87 THR A C 1
ATOM 687 O O . THR A 1 87 ? 10.492 10.143 9.639 1.00 88.50 87 THR A O 1
ATOM 690 N N . ILE A 1 88 ? 12.734 10.405 9.546 1.00 87.44 88 ILE A N 1
ATOM 691 C CA . ILE A 1 88 ? 12.940 10.835 10.935 1.00 87.44 88 ILE A CA 1
ATOM 692 C C . ILE A 1 88 ? 12.530 12.300 11.112 1.00 87.44 88 ILE A C 1
ATOM 694 O O . ILE A 1 88 ? 11.872 12.659 12.080 1.00 87.44 88 ILE A O 1
ATOM 698 N N . PHE A 1 89 ? 12.878 13.174 10.170 1.00 89.19 89 PHE A N 1
ATOM 699 C CA . PHE A 1 89 ? 12.505 14.586 10.246 1.00 89.19 89 PHE A CA 1
ATOM 700 C C . PHE A 1 89 ? 10.985 14.784 10.169 1.00 89.19 89 PHE A C 1
ATOM 702 O O . PHE A 1 89 ? 10.440 15.720 10.745 1.00 89.19 89 PHE A O 1
ATOM 709 N N . TRP A 1 90 ? 10.272 13.874 9.509 1.00 88.12 90 TRP A N 1
ATOM 710 C CA . TRP A 1 90 ? 8.817 13.926 9.426 1.00 88.12 90 TRP A CA 1
ATOM 711 C C . TRP A 1 90 ? 8.094 13.582 10.738 1.00 88.12 90 TRP A C 1
ATOM 713 O O . TRP A 1 90 ? 6.891 13.818 10.855 1.00 88.12 90 TRP A O 1
ATOM 723 N N . LEU A 1 91 ? 8.820 13.112 11.758 1.00 84.88 91 LEU A N 1
ATOM 724 C CA . LEU A 1 91 ? 8.294 12.989 13.117 1.00 84.88 91 LEU A CA 1
ATOM 725 C C . LEU A 1 91 ? 7.843 14.353 13.659 1.00 84.88 91 LEU A C 1
ATOM 727 O O . LEU A 1 91 ? 6.791 14.450 14.286 1.00 84.88 91 LEU A O 1
ATOM 731 N N . PHE A 1 92 ? 8.597 15.423 13.385 1.00 84.69 92 PHE A N 1
ATOM 732 C CA . PHE A 1 92 ? 8.293 16.775 13.865 1.00 84.69 92 PHE A CA 1
ATOM 733 C C . PHE A 1 92 ? 6.933 17.317 13.381 1.00 84.69 92 PHE A C 1
ATOM 735 O O . PHE A 1 92 ? 6.125 17.694 14.228 1.00 84.69 92 PHE A O 1
ATOM 742 N N . PRO A 1 93 ? 6.607 17.347 12.070 1.00 84.75 93 PRO A N 1
ATOM 743 C CA . PRO A 1 93 ? 5.303 17.830 11.618 1.00 84.75 93 PRO A CA 1
ATOM 744 C C . PRO A 1 93 ? 4.146 16.951 12.106 1.00 84.75 93 PRO A C 1
ATOM 746 O O . PRO A 1 93 ? 3.100 17.484 12.465 1.00 84.75 93 PRO A O 1
ATOM 749 N N . ILE A 1 94 ? 4.322 15.625 12.173 1.00 82.06 94 ILE A N 1
ATOM 750 C CA . ILE A 1 94 ? 3.278 14.715 12.669 1.00 82.06 94 ILE A CA 1
ATOM 751 C C . ILE A 1 94 ? 2.989 14.976 14.146 1.00 82.06 94 ILE A C 1
ATOM 753 O O . ILE A 1 94 ? 1.839 15.209 14.512 1.00 82.06 94 ILE A O 1
ATOM 757 N N . THR A 1 95 ? 4.021 14.972 14.990 1.00 79.62 95 THR A N 1
ATOM 758 C CA . THR A 1 95 ? 3.873 15.202 16.437 1.00 79.62 95 THR A CA 1
ATOM 759 C C . THR A 1 95 ? 3.319 16.589 16.744 1.00 79.62 95 THR A C 1
ATOM 761 O O . THR A 1 95 ? 2.489 16.730 17.642 1.00 79.62 95 THR A O 1
ATOM 764 N N . PHE A 1 96 ? 3.694 17.600 15.959 1.00 80.12 96 PHE A N 1
ATOM 765 C CA . PHE A 1 96 ? 3.116 18.936 16.052 1.00 80.12 96 PHE A CA 1
ATOM 766 C C . PHE A 1 96 ? 1.615 18.943 15.727 1.00 80.12 96 PHE A C 1
ATOM 768 O O . PHE A 1 96 ? 0.823 19.469 16.507 1.00 80.12 96 PHE A O 1
ATOM 775 N N . ILE A 1 97 ? 1.204 18.308 14.622 1.00 78.81 97 ILE A N 1
ATOM 776 C CA . ILE A 1 97 ? -0.214 18.172 14.253 1.00 78.81 97 ILE A CA 1
ATOM 777 C C . ILE A 1 97 ? -0.987 17.435 15.352 1.00 78.81 97 ILE A C 1
ATOM 779 O O . ILE A 1 97 ? -2.044 17.901 15.763 1.00 78.81 97 ILE A O 1
ATOM 783 N N . LEU A 1 98 ? -0.450 16.332 15.877 1.00 73.75 98 LEU A N 1
ATOM 784 C CA . LEU A 1 98 ? -1.040 15.590 16.995 1.00 73.75 98 LEU A CA 1
ATOM 785 C C . LEU A 1 98 ? -1.206 16.465 18.244 1.00 73.75 98 LEU A C 1
ATOM 787 O O . LEU A 1 98 ? -2.269 16.457 18.861 1.00 73.75 98 LEU A O 1
ATOM 791 N N . SER A 1 99 ? -0.211 17.279 18.590 1.00 75.88 99 SER A N 1
ATOM 792 C CA . SER A 1 99 ? -0.320 18.213 19.716 1.00 75.88 99 SER A CA 1
ATOM 793 C C . SER A 1 99 ? -1.473 19.212 19.534 1.00 75.88 99 SER A C 1
ATOM 795 O O . SER A 1 99 ? -2.229 19.468 20.474 1.00 75.88 99 SER A O 1
ATOM 797 N N . LEU A 1 100 ? -1.677 19.711 18.308 1.00 70.19 100 LEU A N 1
ATOM 798 C CA . LEU A 1 100 ? -2.761 20.643 17.967 1.00 70.19 100 LEU A CA 1
ATOM 799 C C . LEU A 1 100 ? -4.157 20.008 17.958 1.00 70.19 100 LEU A C 1
ATOM 801 O O . LEU A 1 100 ? -5.153 20.725 17.900 1.00 70.19 100 LEU A O 1
ATOM 805 N N . THR A 1 101 ? -4.256 18.682 18.020 1.00 68.81 101 THR A N 1
ATOM 806 C CA . THR A 1 101 ? -5.548 17.985 17.949 1.00 68.81 101 THR A CA 1
ATOM 807 C C . THR A 1 101 ? -6.247 17.817 19.292 1.00 68.81 101 THR A C 1
ATOM 809 O O . THR A 1 101 ? -7.451 17.565 19.337 1.00 68.81 101 THR A O 1
ATOM 812 N N . SER A 1 102 ? -5.530 18.018 20.399 1.00 73.31 102 SER A N 1
ATOM 813 C CA . SER A 1 102 ? -6.155 18.087 21.717 1.00 73.31 102 SER A CA 1
ATOM 814 C C . SER A 1 102 ? -6.933 19.395 21.865 1.00 73.31 102 SER A C 1
ATOM 816 O O . SER A 1 102 ? -6.384 20.479 21.665 1.00 73.31 102 SER A O 1
ATOM 818 N N . ILE A 1 103 ? -8.204 19.307 22.274 1.00 76.25 103 ILE A N 1
ATOM 819 C CA . ILE A 1 103 ? -9.076 20.475 22.505 1.00 76.25 103 ILE A CA 1
ATOM 820 C C . ILE A 1 103 ? -8.415 21.467 23.473 1.00 76.25 103 ILE A C 1
ATOM 822 O O . ILE A 1 103 ? -8.495 22.679 23.265 1.00 76.25 103 ILE A O 1
ATOM 826 N N . SER A 1 104 ? -7.739 20.961 24.508 1.00 74.19 104 SER A N 1
ATOM 827 C CA . SER A 1 104 ? -7.056 21.785 25.508 1.00 74.19 104 SER A CA 1
ATOM 828 C C . SER A 1 104 ? -5.902 22.578 24.892 1.00 74.19 104 SER A C 1
ATOM 830 O O . SER A 1 104 ? -5.830 23.792 25.076 1.00 74.19 104 SER A O 1
ATOM 832 N N . SER A 1 105 ? -5.051 21.921 24.099 1.00 75.81 105 SER A N 1
ATOM 833 C CA . SER A 1 105 ? -3.921 22.558 23.408 1.00 75.81 105 SER A CA 1
ATOM 834 C C . SER A 1 105 ? -4.384 23.562 22.350 1.00 75.81 105 SER A C 1
ATOM 836 O O . SER A 1 105 ? -3.818 24.651 22.224 1.00 75.81 105 SER A O 1
ATOM 838 N N . LEU A 1 106 ? -5.450 23.222 21.618 1.00 77.25 106 LEU A N 1
ATOM 839 C CA . LEU A 1 106 ? -6.016 24.066 20.569 1.00 77.25 106 LEU A CA 1
ATOM 840 C C . LEU A 1 106 ? -6.656 25.333 21.148 1.00 77.25 106 LEU A C 1
ATOM 842 O O . LEU A 1 106 ? -6.456 26.421 20.615 1.00 77.25 106 LEU A O 1
ATOM 846 N N . THR A 1 107 ? -7.370 25.208 22.270 1.00 79.31 107 THR A N 1
ATOM 847 C CA . THR A 1 107 ? -7.998 26.346 22.964 1.00 79.31 107 THR A CA 1
ATOM 848 C C . THR A 1 107 ? -6.956 27.298 23.557 1.00 79.31 107 THR A C 1
ATOM 850 O O . THR A 1 107 ? -7.204 28.499 23.638 1.00 79.31 107 THR A O 1
ATOM 853 N N . GLN A 1 108 ? -5.783 26.785 23.947 1.00 82.25 108 GLN A N 1
ATOM 854 C CA . GLN A 1 108 ? -4.666 27.610 24.413 1.00 82.25 108 GLN A CA 1
ATOM 855 C C . GLN A 1 108 ? -3.994 28.393 23.276 1.00 82.25 108 GLN A C 1
ATOM 857 O O . GLN A 1 108 ? -3.684 29.566 23.461 1.00 82.25 108 GLN A O 1
ATOM 862 N N . HIS A 1 109 ? -3.790 27.780 22.104 1.00 81.88 109 HIS A N 1
ATOM 863 C CA . HIS A 1 109 ? -3.159 28.455 20.958 1.00 81.88 109 HIS A CA 1
ATOM 864 C C . HIS A 1 109 ? -4.113 29.398 20.214 1.00 81.88 109 HIS A C 1
ATOM 866 O O . HIS A 1 109 ? -3.702 30.462 19.755 1.00 81.88 109 HIS A O 1
ATOM 872 N N . PHE A 1 110 ? -5.388 29.026 20.100 1.00 82.50 110 PHE A N 1
ATOM 873 C CA . PHE A 1 110 ? -6.399 29.781 19.367 1.00 82.50 110 PHE A CA 1
ATOM 874 C C . PHE A 1 110 ? -7.610 30.079 20.268 1.00 82.50 110 PHE A C 1
ATOM 876 O O . PHE A 1 110 ? -8.633 29.390 20.200 1.00 82.50 110 PHE A O 1
ATOM 883 N N . PRO A 1 111 ? -7.540 31.134 21.102 1.00 80.56 111 PRO A N 1
ATOM 884 C CA . PRO A 1 111 ? -8.558 31.416 22.116 1.00 80.56 111 PRO A CA 1
ATOM 885 C C . PRO A 1 111 ? -9.946 31.724 21.533 1.00 80.56 111 PRO A C 1
ATOM 887 O O . PRO A 1 111 ? -10.952 31.480 22.198 1.00 80.56 111 PRO A O 1
ATOM 890 N N . PHE A 1 112 ? -10.032 32.184 20.278 1.00 82.56 112 PHE A N 1
ATOM 891 C CA . PHE A 1 112 ? -11.314 32.439 19.610 1.00 82.56 112 PHE A CA 1
ATOM 892 C C . PHE A 1 112 ? -12.148 31.162 19.408 1.00 82.56 112 PHE A C 1
ATOM 894 O O . PHE A 1 112 ? -13.376 31.232 19.403 1.00 82.56 112 PHE A O 1
ATOM 901 N N . LEU A 1 113 ? -11.516 29.983 19.299 1.00 78.19 113 LEU A N 1
ATOM 902 C CA . LEU A 1 113 ? -12.241 28.717 19.149 1.00 78.19 113 LEU A CA 1
ATOM 903 C C . LEU A 1 113 ? -13.011 28.328 20.413 1.00 78.19 113 LEU A C 1
ATOM 905 O O . LEU A 1 113 ? -13.982 27.580 20.312 1.00 78.19 113 LEU A O 1
ATOM 909 N N . LYS A 1 114 ? -12.636 28.850 21.590 1.00 80.75 114 LYS A N 1
ATOM 910 C CA . LYS A 1 114 ? -13.291 28.515 22.863 1.00 80.75 114 LYS A CA 1
ATOM 911 C C . LYS A 1 114 ? -14.798 28.772 22.809 1.00 80.75 114 LYS A C 1
ATOM 913 O O . LYS A 1 114 ? -15.582 27.944 23.264 1.00 80.75 114 LYS A O 1
ATOM 918 N N . GLN A 1 115 ? -15.198 29.892 22.207 1.00 80.94 115 GLN A N 1
ATOM 919 C CA . GLN A 1 115 ? -16.601 30.284 22.105 1.00 80.94 115 GLN A CA 1
ATOM 920 C C . GLN A 1 115 ? -17.384 29.368 21.150 1.00 80.94 115 GLN A C 1
ATOM 922 O O . GLN A 1 115 ? -18.502 28.969 21.463 1.00 80.94 115 GLN A O 1
ATOM 927 N N . PHE A 1 116 ? -16.772 28.942 20.040 1.00 79.75 116 PHE A N 1
ATOM 928 C CA . PHE A 1 116 ? -17.396 28.036 19.067 1.00 79.75 116 PHE A CA 1
ATOM 929 C C . PHE A 1 116 ? -17.488 26.583 19.558 1.00 79.75 116 PHE A C 1
ATOM 931 O O . PHE A 1 116 ? -18.495 25.914 19.312 1.00 79.75 116 PHE A O 1
ATOM 938 N N . ILE A 1 117 ? -16.466 26.105 20.278 1.00 81.19 117 ILE A N 1
ATOM 939 C CA . ILE A 1 117 ? -16.411 24.742 20.829 1.00 81.19 117 ILE A CA 1
ATOM 940 C C . ILE A 1 117 ? -17.472 24.545 21.916 1.00 81.19 117 ILE A C 1
ATOM 942 O O . ILE A 1 117 ? -18.104 23.492 21.968 1.00 81.19 117 ILE A O 1
ATOM 946 N N . VAL A 1 118 ? -17.681 25.547 22.777 1.00 80.19 118 VAL A N 1
ATOM 947 C CA . VAL A 1 118 ? -18.720 25.492 23.819 1.00 80.19 118 VAL A CA 1
ATOM 948 C C . VAL A 1 118 ? -20.115 25.666 23.215 1.00 80.19 118 VAL A C 1
ATOM 950 O O . VAL A 1 118 ? -21.059 25.029 23.672 1.00 80.19 118 VAL A O 1
ATOM 953 N N . SER A 1 119 ? -20.250 26.480 22.162 1.00 83.25 119 SER A N 1
ATOM 954 C CA . SER A 1 119 ? -21.550 26.783 21.557 1.00 83.25 119 SER A CA 1
ATOM 955 C C . SER A 1 119 ? -22.153 25.638 20.737 1.00 83.25 119 SER A C 1
ATOM 957 O O . SER A 1 119 ? -23.367 25.636 20.547 1.00 83.25 119 SER A O 1
ATOM 959 N N . SER A 1 120 ? -21.361 24.699 20.202 1.00 86.25 120 SER A N 1
ATOM 960 C CA . SER A 1 120 ? -21.905 23.638 19.342 1.00 86.25 120 SER A CA 1
ATOM 961 C C . SER A 1 120 ? -21.223 22.280 19.526 1.00 86.25 120 SER A C 1
ATOM 963 O O . SER A 1 120 ? -20.014 22.116 19.356 1.00 86.25 120 SER A O 1
ATOM 965 N N . PHE A 1 121 ? -22.044 21.265 19.810 1.00 85.44 121 PHE A N 1
ATOM 966 C CA . PHE A 1 121 ? -21.602 19.875 19.941 1.00 85.44 121 PHE A CA 1
ATOM 967 C C . PHE A 1 121 ? -20.959 19.346 18.649 1.00 85.44 121 PHE A C 1
ATOM 969 O O . PHE A 1 121 ? -19.943 18.657 18.701 1.00 85.44 121 PHE A O 1
ATOM 976 N N . VAL A 1 122 ? -21.504 19.726 17.486 1.00 87.25 122 VAL A N 1
ATOM 977 C CA . VAL A 1 122 ? -21.012 19.287 16.169 1.00 87.25 122 VAL A CA 1
ATOM 978 C C . VAL A 1 122 ? -19.587 19.775 15.908 1.00 87.25 122 VAL A C 1
ATOM 980 O O . VAL A 1 122 ? -18.740 18.982 15.506 1.00 87.25 122 VAL A O 1
ATOM 983 N N . VAL A 1 123 ? -19.285 21.051 16.178 1.00 84.38 123 VAL A N 1
ATOM 984 C CA . VAL A 1 123 ? -17.934 21.604 15.969 1.00 84.38 123 VAL A CA 1
ATOM 985 C C . VAL A 1 123 ? -16.937 20.949 16.916 1.00 84.38 123 VAL A C 1
ATOM 987 O O . VAL A 1 123 ? -15.843 20.580 16.492 1.00 84.38 123 VAL A O 1
ATOM 990 N N . ARG A 1 124 ? -17.324 20.729 18.178 1.00 83.88 124 ARG A N 1
ATOM 991 C CA . ARG A 1 124 ? -16.491 19.996 19.135 1.00 83.88 124 ARG A CA 1
ATOM 992 C C . ARG A 1 124 ? -16.181 18.578 18.644 1.00 83.88 124 ARG A C 1
ATOM 994 O O . ARG A 1 124 ? -15.016 18.188 18.632 1.00 83.88 124 ARG A O 1
ATOM 1001 N N . ALA A 1 125 ? -17.195 17.829 18.209 1.00 84.25 125 ALA A N 1
ATOM 1002 C CA . ALA A 1 125 ? -17.023 16.469 17.701 1.00 84.25 125 ALA A CA 1
ATOM 1003 C C . ALA A 1 125 ? -16.162 16.428 16.426 1.00 84.25 125 ALA A C 1
ATOM 1005 O O . ALA A 1 125 ? -15.311 15.547 16.293 1.00 84.25 125 ALA A O 1
ATOM 1006 N N . PHE A 1 126 ? -16.335 17.399 15.525 1.00 85.06 126 PHE A N 1
ATOM 1007 C CA . PHE A 1 126 ? -15.548 17.535 14.299 1.00 85.06 126 PHE A CA 1
ATOM 1008 C C . PHE A 1 126 ? -14.066 17.802 14.593 1.00 85.06 126 PHE A C 1
ATOM 1010 O O . PHE A 1 126 ? -13.195 17.111 14.062 1.00 85.06 126 PHE A O 1
ATOM 1017 N N . ILE A 1 127 ? -13.774 18.766 15.472 1.00 82.56 127 ILE A N 1
ATOM 1018 C CA . ILE A 1 127 ? -12.403 19.112 15.873 1.00 82.56 127 ILE A CA 1
ATOM 1019 C C . ILE A 1 127 ? -11.723 17.929 16.563 1.00 82.56 127 ILE A C 1
ATOM 1021 O O . ILE A 1 127 ? -10.555 17.661 16.309 1.00 82.56 127 ILE A O 1
ATOM 1025 N N . GLN A 1 128 ? -12.445 17.202 17.414 1.00 80.06 128 GLN A N 1
ATOM 1026 C CA . GLN A 1 128 ? -11.864 16.102 18.176 1.00 80.06 128 GLN A CA 1
ATOM 1027 C C . GLN A 1 128 ? -11.583 14.858 17.319 1.00 80.06 128 GLN A C 1
ATOM 1029 O O . GLN A 1 128 ? -10.585 14.181 17.545 1.00 80.06 128 GLN A O 1
ATOM 1034 N N . ASN A 1 129 ? -12.449 14.545 16.347 1.00 81.62 129 ASN A N 1
ATOM 1035 C CA . ASN A 1 129 ? -12.408 13.258 15.641 1.00 81.62 129 ASN A CA 1
ATOM 1036 C C . ASN A 1 129 ? -11.942 13.355 14.182 1.00 81.62 129 ASN A C 1
ATOM 1038 O O . ASN A 1 129 ? -11.205 12.486 13.721 1.00 81.62 129 ASN A O 1
ATOM 1042 N N . ILE A 1 130 ? -12.353 14.395 13.448 1.00 85.12 130 ILE A N 1
ATOM 1043 C CA . ILE A 1 130 ? -12.127 14.504 11.997 1.00 85.12 130 ILE A CA 1
ATOM 1044 C C . ILE A 1 130 ? -10.904 15.368 11.695 1.00 85.12 130 ILE A C 1
ATOM 1046 O O . ILE A 1 130 ? -10.063 14.975 10.887 1.00 85.12 130 ILE A O 1
ATOM 1050 N N . LEU A 1 131 ? -10.741 16.505 12.375 1.00 85.88 131 LEU A N 1
ATOM 1051 C CA . LEU A 1 131 ? -9.601 17.403 12.163 1.00 85.88 131 LEU A CA 1
ATOM 1052 C C . LEU A 1 131 ? -8.219 16.708 12.237 1.00 85.88 131 LEU A C 1
ATOM 1054 O O . LEU A 1 131 ? -7.409 16.954 11.340 1.00 85.88 131 LEU A O 1
ATOM 1058 N N . PRO A 1 132 ? -7.937 15.804 13.202 1.00 82.50 132 PRO A N 1
ATOM 1059 C CA . PRO A 1 132 ? -6.654 15.098 13.269 1.00 82.50 132 PRO A CA 1
ATOM 1060 C C . PRO A 1 132 ? -6.416 14.248 12.023 1.00 82.50 132 PRO A C 1
ATOM 1062 O O . PRO A 1 132 ? -5.352 14.302 11.406 1.00 82.50 132 PRO A O 1
ATOM 1065 N N . THR A 1 133 ? -7.440 13.493 11.618 1.00 86.25 133 THR A N 1
ATOM 1066 C CA . THR A 1 133 ? -7.378 12.606 10.450 1.00 86.25 133 THR A CA 1
ATOM 1067 C C . THR A 1 133 ? -7.195 13.393 9.159 1.00 86.25 133 THR A C 1
ATOM 1069 O O . THR A 1 133 ? -6.380 13.011 8.318 1.00 86.25 133 THR A O 1
ATOM 1072 N N . MET A 1 134 ? -7.875 14.533 9.027 1.00 86.94 134 MET A N 1
ATOM 1073 C CA . MET A 1 134 ? -7.781 15.406 7.864 1.00 86.94 134 MET A CA 1
ATOM 1074 C C . MET A 1 134 ? -6.384 16.024 7.743 1.00 86.94 134 MET A C 1
ATOM 1076 O O . MET A 1 134 ? -5.792 15.984 6.665 1.00 86.94 134 MET A O 1
ATOM 1080 N N . LEU A 1 135 ? -5.825 16.546 8.841 1.00 86.88 135 LEU A N 1
ATOM 1081 C CA . LEU A 1 135 ? -4.492 17.155 8.847 1.00 86.88 135 LEU A CA 1
ATOM 1082 C C . LEU A 1 135 ? -3.392 16.136 8.537 1.00 86.88 135 LEU A C 1
ATOM 1084 O O . LEU A 1 135 ? -2.512 16.418 7.722 1.00 86.88 135 LEU A O 1
ATOM 1088 N N . VAL A 1 136 ? -3.455 14.940 9.131 1.00 84.50 136 VAL A N 1
ATOM 1089 C CA . VAL A 1 136 ? -2.499 13.862 8.831 1.00 84.50 136 VAL A CA 1
ATOM 1090 C C . VAL A 1 136 ? -2.621 13.429 7.372 1.00 84.50 136 VAL A C 1
ATOM 1092 O O . VAL A 1 136 ? -1.606 13.317 6.688 1.00 84.50 136 VAL A O 1
ATOM 1095 N N . THR A 1 137 ? -3.841 13.248 6.860 1.00 86.56 137 THR A N 1
ATOM 1096 C CA . THR A 1 137 ? -4.068 12.860 5.457 1.00 86.56 137 THR A CA 1
ATOM 1097 C C . THR A 1 137 ? -3.536 13.918 4.490 1.00 86.56 137 THR A C 1
ATOM 1099 O O . THR A 1 137 ? -2.853 13.583 3.523 1.00 86.56 137 THR A O 1
ATOM 1102 N N . LEU A 1 138 ? -3.760 15.203 4.779 1.00 87.69 138 LEU A N 1
ATOM 1103 C CA . LEU A 1 138 ? -3.236 16.307 3.978 1.00 87.69 138 LEU A CA 1
ATOM 1104 C C . LEU A 1 138 ? -1.702 16.343 4.009 1.00 87.69 138 LEU A C 1
ATOM 1106 O O . LEU A 1 138 ? -1.073 16.426 2.957 1.00 87.69 138 LEU A O 1
ATOM 1110 N N . CYS A 1 139 ? -1.090 16.208 5.186 1.00 86.88 139 CYS A N 1
ATOM 1111 C CA . CYS A 1 139 ? 0.364 16.137 5.327 1.00 86.88 139 CYS A CA 1
ATOM 1112 C C . CYS A 1 139 ? 0.937 14.970 4.501 1.00 86.88 139 CYS A C 1
ATOM 1114 O O . CYS A 1 139 ? 1.882 15.142 3.729 1.00 86.88 139 CYS A O 1
ATOM 1116 N N . MET A 1 140 ? 0.298 13.800 4.576 1.00 86.06 140 MET A N 1
ATOM 1117 C CA . MET A 1 140 ? 0.694 12.611 3.821 1.00 86.06 140 MET A CA 1
ATOM 1118 C C . MET A 1 140 ? 0.479 12.742 2.311 1.00 86.06 140 MET A C 1
ATOM 1120 O O . MET A 1 140 ? 1.248 12.156 1.559 1.00 86.06 140 MET A O 1
ATOM 1124 N N . SER A 1 141 ? -0.483 13.540 1.841 1.00 87.44 141 SER A N 1
ATOM 1125 C CA . SER A 1 141 ? -0.681 13.773 0.401 1.00 87.44 141 SER A CA 1
ATOM 1126 C C . SER A 1 141 ? 0.468 14.551 -0.260 1.00 87.44 141 SER A C 1
ATOM 1128 O O . SER A 1 141 ? 0.737 14.386 -1.450 1.00 87.44 141 SER A O 1
ATOM 1130 N N . ILE A 1 142 ? 1.200 15.372 0.500 1.00 88.62 142 ILE A N 1
ATOM 1131 C CA . ILE A 1 142 ? 2.326 16.163 -0.028 1.00 88.62 142 ILE A CA 1
ATOM 1132 C C . ILE A 1 142 ? 3.571 15.280 -0.203 1.00 88.62 142 ILE A C 1
ATOM 1134 O O . ILE A 1 142 ? 4.375 15.472 -1.122 1.00 88.62 142 ILE A O 1
ATOM 1138 N N . LEU A 1 143 ? 3.725 14.279 0.661 1.00 91.00 143 LEU A N 1
ATOM 1139 C CA . LEU A 1 143 ? 4.925 13.459 0.767 1.00 91.00 143 LEU A CA 1
ATOM 1140 C C . LEU A 1 143 ? 5.322 12.730 -0.535 1.00 91.00 143 LEU A C 1
ATOM 1142 O O . LEU A 1 143 ? 6.500 12.810 -0.893 1.00 91.00 143 LEU A O 1
ATOM 1146 N N . PRO A 1 144 ? 4.433 12.028 -1.270 1.00 92.19 144 PRO A N 1
ATOM 1147 C CA . PRO A 1 144 ? 4.826 11.319 -2.488 1.00 92.19 144 PRO A CA 1
ATOM 1148 C C . PRO A 1 144 ? 5.450 12.237 -3.538 1.00 92.19 144 PRO A C 1
ATOM 1150 O O . PRO A 1 144 ? 6.364 11.822 -4.247 1.00 92.19 144 PRO A O 1
ATOM 1153 N N . SER A 1 145 ? 5.009 13.495 -3.604 1.00 90.38 145 SER A N 1
ATOM 1154 C CA . SER A 1 145 ? 5.581 14.506 -4.497 1.00 90.38 145 SER A CA 1
ATOM 1155 C C . SER A 1 145 ? 7.021 14.854 -4.104 1.00 90.38 145 SER A C 1
ATOM 1157 O O . SER A 1 145 ? 7.896 14.904 -4.970 1.00 90.38 145 SER A O 1
ATOM 1159 N N . ILE A 1 146 ? 7.297 15.006 -2.802 1.00 93.81 146 ILE A N 1
ATOM 1160 C CA . ILE A 1 146 ? 8.654 15.230 -2.271 1.00 93.81 146 ILE A CA 1
ATOM 1161 C C . ILE A 1 146 ? 9.543 14.010 -2.543 1.00 93.81 146 ILE A C 1
ATOM 1163 O O . ILE A 1 146 ? 10.662 14.149 -3.039 1.00 93.81 146 ILE A O 1
ATOM 1167 N N . LEU A 1 147 ? 9.043 12.801 -2.262 1.00 94.12 147 LEU A N 1
ATOM 1168 C CA . LEU A 1 147 ? 9.781 11.559 -2.500 1.00 94.12 147 LEU A CA 1
ATOM 1169 C C . LEU A 1 147 ? 10.096 11.362 -3.981 1.00 94.12 147 LEU A C 1
ATOM 1171 O O . LEU A 1 147 ? 11.201 10.925 -4.309 1.00 94.12 147 LEU A O 1
ATOM 1175 N N . LEU A 1 148 ? 9.162 11.694 -4.874 1.00 93.38 148 LEU A N 1
ATOM 1176 C CA . LEU A 1 148 ? 9.390 11.645 -6.311 1.00 93.38 148 LEU A CA 1
ATOM 1177 C C . LEU A 1 148 ? 10.501 12.618 -6.717 1.00 93.38 148 LEU A C 1
ATOM 1179 O O . LEU A 1 148 ? 11.410 12.218 -7.440 1.00 93.38 148 LEU A O 1
ATOM 1183 N N . GLU A 1 149 ? 10.468 13.864 -6.241 1.00 93.00 149 GLU A N 1
ATOM 1184 C CA . GLU A 1 149 ? 11.464 14.874 -6.612 1.00 93.00 149 GLU A CA 1
ATOM 1185 C C . GLU A 1 149 ? 12.869 14.533 -6.100 1.00 93.00 149 GLU A C 1
ATOM 1187 O O . GLU A 1 149 ? 13.839 14.607 -6.853 1.00 93.00 149 GLU A O 1
ATOM 1192 N N . LEU A 1 150 ? 12.982 14.041 -4.863 1.00 93.19 150 LEU A N 1
ATOM 1193 C CA . LEU A 1 150 ? 14.245 13.515 -4.334 1.00 93.19 150 LEU A CA 1
ATOM 1194 C C . LEU A 1 150 ? 14.740 12.317 -5.153 1.00 93.19 150 LEU A C 1
ATOM 1196 O O . LEU A 1 150 ? 15.922 12.214 -5.479 1.00 93.19 150 LEU A O 1
ATOM 1200 N N . SER A 1 151 ? 13.834 11.414 -5.532 1.00 92.94 151 SER A N 1
ATOM 1201 C CA . SER A 1 151 ? 14.190 10.197 -6.267 1.00 92.94 151 SER A CA 1
ATOM 1202 C C . SER A 1 151 ? 14.575 10.473 -7.722 1.00 92.94 151 SER A C 1
ATOM 1204 O O . SER A 1 151 ? 15.418 9.759 -8.255 1.00 92.94 151 SER A O 1
ATOM 1206 N N . LYS A 1 152 ? 14.050 11.529 -8.360 1.00 91.06 152 LYS A N 1
ATOM 1207 C CA . LYS A 1 152 ? 14.470 11.953 -9.711 1.00 91.06 152 LYS A CA 1
ATOM 1208 C C . LYS A 1 152 ? 15.954 12.316 -9.792 1.00 91.06 152 LYS A C 1
ATOM 1210 O O . LYS A 1 152 ? 16.534 12.218 -10.869 1.00 91.06 152 LYS A O 1
ATOM 1215 N N . GLN A 1 153 ? 16.568 12.717 -8.677 1.00 89.25 153 GLN A N 1
ATOM 1216 C CA . GLN A 1 153 ? 18.003 13.020 -8.607 1.00 89.25 153 GLN A CA 1
ATOM 1217 C C . GLN A 1 153 ? 18.875 11.755 -8.676 1.00 89.25 153 GLN A C 1
ATOM 1219 O O . GLN A 1 153 ? 20.085 11.842 -8.907 1.00 89.25 153 GLN A O 1
ATOM 1224 N N . GLN A 1 154 ? 18.279 10.575 -8.473 1.00 88.00 154 GLN A N 1
ATOM 1225 C CA . GLN A 1 154 ? 18.958 9.296 -8.634 1.00 88.00 154 GLN A CA 1
ATOM 1226 C C . GLN A 1 154 ? 19.013 8.882 -10.101 1.00 88.00 154 GLN A C 1
ATOM 1228 O O . GLN A 1 154 ? 18.113 9.142 -10.898 1.00 88.00 154 GLN A O 1
ATOM 1233 N N . ASP A 1 155 ? 20.066 8.141 -10.437 1.00 84.81 155 ASP A N 1
ATOM 1234 C CA . ASP A 1 155 ? 20.278 7.659 -11.796 1.00 84.81 155 ASP A CA 1
ATOM 1235 C C . ASP A 1 155 ? 19.428 6.403 -12.070 1.00 84.81 155 ASP A C 1
ATOM 1237 O O . ASP A 1 155 ? 19.902 5.260 -11.987 1.00 84.81 155 ASP A O 1
ATOM 1241 N N . PHE A 1 156 ? 18.149 6.629 -12.371 1.00 88.69 156 PHE A N 1
ATOM 1242 C CA . PHE A 1 156 ? 17.238 5.631 -12.930 1.00 88.69 156 PHE A CA 1
ATOM 1243 C C . PHE A 1 156 ? 17.258 5.681 -14.453 1.00 88.69 156 PHE A C 1
ATOM 1245 O O . PHE A 1 156 ? 17.291 6.756 -15.052 1.00 88.69 156 PHE A O 1
ATOM 1252 N N . ILE A 1 157 ? 17.208 4.508 -15.081 1.00 88.00 157 ILE A N 1
ATOM 1253 C CA . ILE A 1 157 ? 17.224 4.389 -16.544 1.00 88.00 157 ILE A CA 1
ATOM 1254 C C . ILE A 1 157 ? 15.802 4.445 -17.126 1.00 88.00 157 ILE A C 1
ATOM 1256 O O . ILE A 1 157 ? 15.640 4.814 -18.285 1.00 88.00 157 ILE A O 1
ATOM 1260 N N . SER A 1 158 ? 14.781 4.098 -16.337 1.00 91.31 158 SER A N 1
ATOM 1261 C CA . SER A 1 158 ? 13.377 4.095 -16.768 1.00 91.31 158 SER A CA 1
ATOM 1262 C C . SER A 1 158 ? 12.452 4.792 -15.774 1.00 91.31 158 SER A C 1
ATOM 1264 O O . SER A 1 158 ? 12.753 4.817 -14.576 1.00 91.31 158 SER A O 1
ATOM 1266 N N . PHE A 1 159 ? 11.337 5.348 -16.257 1.00 90.69 159 PHE A N 1
ATOM 1267 C CA . PHE A 1 159 ? 10.300 5.941 -15.409 1.00 90.69 159 PHE A CA 1
ATOM 1268 C C . PHE A 1 159 ? 9.632 4.884 -14.527 1.00 90.69 159 PHE A C 1
ATOM 1270 O O . PHE A 1 159 ? 9.425 5.136 -13.343 1.00 90.69 159 PHE A O 1
ATOM 1277 N N . SER A 1 160 ? 9.382 3.689 -15.058 1.00 91.38 160 SER A N 1
ATOM 1278 C CA . SER A 1 160 ? 8.816 2.557 -14.322 1.00 91.38 160 SER A CA 1
ATOM 1279 C C . SER A 1 160 ? 9.672 2.143 -13.119 1.00 91.38 160 SER A C 1
ATOM 1281 O O . SER A 1 160 ? 9.158 1.710 -12.091 1.00 91.38 160 SER A O 1
ATOM 1283 N N . GLU A 1 161 ? 11.001 2.234 -13.230 1.00 90.25 161 GLU A N 1
ATOM 1284 C CA . GLU A 1 161 ? 11.942 1.875 -12.155 1.00 90.25 161 GLU A CA 1
ATOM 1285 C C . GLU A 1 161 ? 12.015 2.972 -11.083 1.00 90.25 161 GLU A C 1
ATOM 1287 O O . GLU A 1 161 ? 12.086 2.678 -9.885 1.00 90.25 161 GLU A O 1
ATOM 1292 N N . LEU A 1 162 ? 11.939 4.235 -11.514 1.00 92.44 162 LEU A N 1
ATOM 1293 C CA . LEU A 1 162 ? 11.811 5.387 -10.626 1.00 92.44 162 LEU A CA 1
ATOM 1294 C C . LEU A 1 162 ? 10.517 5.296 -9.803 1.00 92.44 162 LEU A C 1
ATOM 1296 O O . LEU A 1 162 ? 10.571 5.371 -8.577 1.00 92.44 162 LEU A O 1
ATOM 1300 N N . GLU A 1 163 ? 9.370 5.104 -10.460 1.00 92.31 163 GLU A N 1
ATOM 1301 C CA . GLU A 1 163 ? 8.062 5.061 -9.799 1.00 92.31 163 GLU A CA 1
ATOM 1302 C C . GLU A 1 163 ? 7.932 3.856 -8.851 1.00 92.31 163 GLU A C 1
ATOM 1304 O O . GLU A 1 163 ? 7.486 4.043 -7.721 1.00 92.31 163 GLU A O 1
ATOM 1309 N N . ASP A 1 164 ? 8.416 2.659 -9.219 1.00 92.12 164 ASP A N 1
ATOM 1310 C CA . ASP A 1 164 ? 8.433 1.490 -8.314 1.00 92.12 164 ASP A CA 1
ATOM 1311 C C . ASP A 1 164 ? 9.296 1.728 -7.061 1.00 92.12 164 ASP A C 1
ATOM 1313 O O . ASP A 1 164 ? 8.943 1.321 -5.949 1.00 92.12 164 ASP A O 1
ATOM 1317 N N . THR A 1 165 ? 10.426 2.426 -7.209 1.00 92.50 165 THR A N 1
ATOM 1318 C CA . THR A 1 165 ? 11.290 2.741 -6.064 1.00 92.50 165 THR A CA 1
ATOM 1319 C C . THR A 1 165 ? 10.636 3.763 -5.132 1.00 92.50 165 THR A C 1
ATOM 1321 O O . THR A 1 165 ? 10.712 3.618 -3.909 1.00 92.50 165 THR A O 1
ATOM 1324 N N . VAL A 1 166 ? 9.977 4.784 -5.690 1.00 94.88 166 VAL A N 1
ATOM 1325 C CA . VAL A 1 166 ? 9.228 5.789 -4.916 1.00 94.88 166 VAL A CA 1
ATOM 1326 C C . VAL A 1 166 ? 8.045 5.143 -4.203 1.00 94.88 166 VAL A C 1
ATOM 1328 O O . VAL A 1 166 ? 7.871 5.380 -3.012 1.00 94.88 166 VAL A O 1
ATOM 1331 N N . LEU A 1 167 ? 7.298 4.272 -4.888 1.00 94.31 167 LEU A N 1
ATOM 1332 C CA . LEU A 1 167 ? 6.201 3.483 -4.324 1.00 94.31 167 LEU A CA 1
ATOM 1333 C C . LEU A 1 167 ? 6.675 2.715 -3.089 1.00 94.31 167 LEU A C 1
ATOM 1335 O O . LEU A 1 167 ? 6.076 2.812 -2.018 1.00 94.31 167 LEU A O 1
ATOM 1339 N N . GLY A 1 168 ? 7.798 2.001 -3.211 1.00 93.19 168 GLY A N 1
ATOM 1340 C CA . GLY A 1 168 ? 8.355 1.257 -2.091 1.00 93.19 168 GLY A CA 1
ATOM 1341 C C . GLY A 1 168 ? 8.779 2.151 -0.928 1.00 93.19 168 GLY A C 1
ATOM 1342 O O . GLY A 1 168 ? 8.509 1.815 0.221 1.00 93.19 168 GLY A O 1
ATOM 1343 N N . ARG A 1 169 ? 9.407 3.302 -1.191 1.00 93.31 169 ARG A N 1
ATOM 1344 C CA . ARG A 1 169 ? 9.772 4.271 -0.141 1.00 93.31 169 ARG A CA 1
ATOM 1345 C C . ARG A 1 169 ? 8.545 4.843 0.555 1.00 93.31 169 ARG A C 1
ATOM 1347 O O . ARG A 1 169 ? 8.534 4.910 1.778 1.00 93.31 169 ARG A O 1
ATOM 1354 N N . HIS A 1 170 ? 7.521 5.209 -0.213 1.00 93.44 170 HIS A N 1
ATOM 1355 C CA . HIS A 1 170 ? 6.282 5.754 0.322 1.00 93.44 170 HIS A CA 1
ATOM 1356 C C . HIS A 1 170 ? 5.567 4.739 1.222 1.00 93.44 170 HIS A C 1
ATOM 1358 O O . HIS A 1 170 ? 5.145 5.108 2.311 1.00 93.44 170 HIS A O 1
ATOM 1364 N N . TYR A 1 171 ? 5.532 3.458 0.840 1.00 93.19 171 TYR A N 1
ATOM 1365 C CA . TYR A 1 171 ? 4.979 2.394 1.683 1.00 93.19 171 TYR A CA 1
ATOM 1366 C C . TYR A 1 171 ? 5.698 2.267 3.037 1.00 93.19 171 TYR A C 1
ATOM 1368 O O . TYR A 1 171 ? 5.055 2.346 4.081 1.00 93.19 171 TYR A O 1
ATOM 1376 N N . HIS A 1 172 ? 7.029 2.108 3.041 1.00 91.75 172 HIS A N 1
ATOM 1377 C CA . HIS A 1 172 ? 7.778 1.958 4.299 1.00 91.75 172 HIS A CA 1
ATOM 1378 C C . HIS A 1 172 ? 7.665 3.211 5.169 1.00 91.75 172 HIS A C 1
ATOM 1380 O O . HIS A 1 172 ? 7.527 3.110 6.386 1.00 91.75 172 HIS A O 1
ATOM 1386 N N . PHE A 1 173 ? 7.676 4.387 4.539 1.00 91.94 173 PHE A N 1
ATOM 1387 C CA . PHE A 1 173 ? 7.442 5.646 5.225 1.00 91.94 173 PHE A CA 1
ATOM 1388 C C . PHE A 1 173 ? 6.065 5.668 5.887 1.00 91.94 173 PHE A C 1
ATOM 1390 O O . PHE A 1 173 ? 5.963 6.029 7.054 1.00 91.94 173 PHE A O 1
ATOM 1397 N N . ALA A 1 174 ? 5.012 5.301 5.155 1.00 90.69 174 ALA A N 1
ATOM 1398 C CA . ALA A 1 174 ? 3.645 5.335 5.652 1.00 90.69 174 ALA A CA 1
ATOM 1399 C C . ALA A 1 174 ? 3.449 4.364 6.822 1.00 90.69 174 ALA A C 1
ATOM 1401 O O . ALA A 1 174 ? 2.895 4.756 7.841 1.00 90.69 174 ALA A O 1
ATOM 1402 N N . ILE A 1 175 ? 3.977 3.140 6.738 1.00 89.75 175 ILE A N 1
ATOM 1403 C CA . ILE A 1 175 ? 3.935 2.189 7.858 1.00 89.75 175 ILE A CA 1
ATOM 1404 C C . ILE A 1 175 ? 4.660 2.755 9.085 1.00 89.75 175 ILE A C 1
ATOM 1406 O O . ILE A 1 175 ? 4.105 2.761 10.179 1.00 89.75 175 ILE A O 1
ATOM 1410 N N . PHE A 1 176 ? 5.871 3.286 8.925 1.00 87.50 176 PHE A N 1
ATOM 1411 C CA . PHE A 1 176 ? 6.617 3.823 10.062 1.00 87.50 176 PHE A CA 1
ATOM 1412 C C . PHE A 1 176 ? 5.929 5.053 10.679 1.00 87.50 176 PHE A C 1
ATOM 1414 O O . PHE A 1 176 ? 5.663 5.085 11.876 1.00 87.50 176 PHE A O 1
ATOM 1421 N N . ASN A 1 177 ? 5.581 6.050 9.867 1.00 86.56 177 ASN A N 1
ATOM 1422 C CA . ASN A 1 177 ? 5.091 7.336 10.360 1.00 86.56 177 ASN A CA 1
ATOM 1423 C C . ASN A 1 177 ? 3.585 7.360 10.679 1.00 86.56 177 ASN A C 1
ATOM 1425 O O . ASN A 1 177 ? 3.173 8.006 11.639 1.00 86.56 177 ASN A O 1
ATOM 1429 N N . VAL A 1 178 ? 2.747 6.681 9.893 1.00 85.31 178 VAL A N 1
ATOM 1430 C CA . VAL A 1 178 ? 1.287 6.679 10.104 1.00 85.31 178 VAL A CA 1
ATOM 1431 C C . VAL A 1 178 ? 0.864 5.568 11.051 1.00 85.31 178 VAL A C 1
ATOM 1433 O O . VAL A 1 178 ? -0.030 5.797 11.850 1.00 85.31 178 VAL A O 1
ATOM 1436 N N . LEU A 1 179 ? 1.471 4.379 10.985 1.00 80.75 179 LEU A N 1
ATOM 1437 C CA . LEU A 1 179 ? 1.076 3.279 11.866 1.00 80.75 179 LEU A CA 1
ATOM 1438 C C . LEU A 1 179 ? 1.827 3.346 13.199 1.00 80.75 179 LEU A C 1
ATOM 1440 O O . LEU A 1 179 ? 1.179 3.362 14.233 1.00 80.75 179 LEU A O 1
ATOM 1444 N N . ILE A 1 180 ? 3.161 3.430 13.208 1.00 79.88 180 ILE A N 1
ATOM 1445 C CA . ILE A 1 180 ? 3.939 3.333 14.460 1.00 79.88 180 ILE A CA 1
ATOM 1446 C C . ILE A 1 180 ? 4.024 4.681 15.190 1.00 79.88 180 ILE A C 1
ATOM 1448 O O . ILE A 1 180 ? 3.657 4.783 16.358 1.00 79.88 180 ILE A O 1
ATOM 1452 N N . VAL A 1 181 ? 4.495 5.731 14.515 1.00 79.81 181 VAL A N 1
ATOM 1453 C CA . VAL A 1 181 ? 4.755 7.036 15.153 1.00 79.81 181 VAL A CA 1
ATOM 1454 C C . VAL A 1 181 ? 3.467 7.711 15.605 1.00 79.81 181 VAL A C 1
ATOM 1456 O O . VAL A 1 181 ? 3.412 8.231 16.716 1.00 79.81 181 VAL A O 1
ATOM 1459 N N . PHE A 1 182 ? 2.426 7.696 14.768 1.00 77.69 182 PHE A N 1
ATOM 1460 C CA . PHE A 1 182 ? 1.148 8.320 15.109 1.00 77.69 182 PHE A CA 1
ATOM 1461 C C . PHE A 1 182 ? 0.565 7.771 16.421 1.00 77.69 182 PHE A C 1
ATOM 1463 O O . PHE A 1 182 ? 0.082 8.545 17.242 1.00 77.69 182 PHE A O 1
ATOM 1470 N N . LEU A 1 183 ? 0.656 6.455 16.641 1.00 74.00 183 LEU A N 1
ATOM 1471 C CA . LEU A 1 183 ? 0.151 5.796 17.849 1.00 74.00 183 LEU A CA 1
ATOM 1472 C C . LEU A 1 183 ? 0.857 6.246 19.121 1.00 74.00 183 LEU A C 1
ATOM 1474 O O . LEU A 1 183 ? 0.229 6.390 20.164 1.00 74.00 183 LEU A O 1
ATOM 1478 N N . LEU A 1 184 ? 2.165 6.455 19.030 1.00 74.69 184 LEU A N 1
ATOM 1479 C CA . LEU A 1 184 ? 2.990 6.864 20.162 1.00 74.69 184 LEU A CA 1
ATOM 1480 C C . LEU A 1 184 ? 2.951 8.383 20.384 1.00 74.69 184 LEU A C 1
ATOM 1482 O O . LEU A 1 184 ? 3.377 8.870 21.435 1.00 74.69 184 LEU A O 1
ATOM 1486 N N . GLY A 1 185 ? 2.417 9.140 19.423 1.00 75.81 185 GLY A N 1
ATOM 1487 C CA . GLY A 1 185 ? 2.160 10.566 19.547 1.00 75.81 185 GLY A CA 1
ATOM 1488 C C . GLY A 1 185 ? 3.397 11.356 19.976 1.00 75.81 185 GLY A C 1
ATOM 1489 O O . GLY A 1 185 ? 4.495 11.188 19.448 1.00 75.81 185 GLY A O 1
ATOM 1490 N N . THR A 1 186 ? 3.224 12.221 20.972 1.00 72.12 186 THR A N 1
ATOM 1491 C CA . THR A 1 186 ? 4.308 13.025 21.559 1.00 72.12 186 THR A CA 1
ATOM 1492 C C . THR A 1 186 ? 5.276 12.204 22.414 1.00 72.12 186 THR A C 1
ATOM 1494 O O . THR A 1 186 ? 6.418 12.617 22.602 1.00 72.12 186 THR A O 1
ATOM 1497 N N . THR A 1 187 ? 4.862 11.025 22.890 1.00 76.31 187 THR A N 1
ATOM 1498 C CA . THR A 1 187 ? 5.695 10.120 23.702 1.00 76.31 187 THR A CA 1
ATOM 1499 C C . THR A 1 187 ? 6.615 9.224 22.873 1.00 76.31 187 THR A C 1
ATOM 1501 O O . THR A 1 187 ? 7.390 8.447 23.428 1.00 76.31 187 THR A O 1
ATOM 1504 N N . PHE A 1 188 ? 6.590 9.338 21.541 1.00 77.94 188 PHE A N 1
ATOM 1505 C CA . PHE A 1 188 ? 7.424 8.527 20.652 1.00 77.94 188 PHE A CA 1
ATOM 1506 C C . PHE A 1 188 ? 8.921 8.603 20.993 1.00 77.94 188 PHE A C 1
ATOM 1508 O O . PHE A 1 188 ? 9.593 7.578 21.043 1.00 77.94 188 PHE A O 1
ATOM 1515 N N . LEU A 1 189 ? 9.452 9.802 21.262 1.00 75.44 189 LEU A N 1
ATOM 1516 C CA . LEU A 1 189 ? 10.889 9.979 21.501 1.00 75.44 189 LEU A CA 1
ATOM 1517 C C . LEU A 1 189 ? 11.364 9.387 22.832 1.00 75.44 189 LEU A C 1
ATOM 1519 O O . LEU A 1 189 ? 12.479 8.884 22.888 1.00 75.44 189 LEU A O 1
ATOM 1523 N N . SER A 1 190 ? 10.548 9.427 23.887 1.00 79.56 190 SER A N 1
ATOM 1524 C CA . SER A 1 190 ? 10.905 8.777 25.153 1.00 79.56 190 SER A CA 1
ATOM 1525 C C . SER A 1 190 ? 10.773 7.260 25.033 1.00 79.56 190 SER A C 1
ATOM 1527 O O . SER A 1 190 ? 11.708 6.532 25.339 1.00 79.56 190 SER A O 1
ATOM 1529 N N . THR A 1 191 ? 9.663 6.789 24.462 1.00 81.19 191 THR A N 1
ATOM 1530 C CA . THR A 1 191 ? 9.374 5.352 24.342 1.00 81.19 191 THR A CA 1
ATOM 1531 C C . THR A 1 191 ? 10.343 4.611 23.420 1.00 81.19 191 THR A C 1
ATOM 1533 O O . THR A 1 191 ? 10.669 3.457 23.683 1.00 81.19 191 THR A O 1
ATOM 1536 N N . ILE A 1 192 ? 10.851 5.245 22.355 1.00 77.94 192 ILE A N 1
ATOM 1537 C CA . ILE A 1 192 ? 11.849 4.605 21.487 1.00 77.94 192 ILE A CA 1
ATOM 1538 C C . ILE A 1 192 ? 13.206 4.457 22.178 1.00 77.94 192 ILE A C 1
ATOM 1540 O O . ILE A 1 192 ? 13.900 3.475 21.926 1.00 77.94 192 ILE A O 1
ATOM 1544 N N . LEU A 1 193 ? 13.583 5.397 23.053 1.00 81.50 193 LEU A N 1
ATOM 1545 C CA . LEU A 1 193 ? 14.802 5.267 23.851 1.00 81.50 193 LEU A CA 1
ATOM 1546 C C . LEU A 1 193 ? 14.674 4.074 24.799 1.00 81.50 193 LEU A C 1
ATOM 1548 O O . LEU A 1 193 ? 15.582 3.249 24.840 1.00 81.50 193 LEU A O 1
ATOM 1552 N N . ASP A 1 194 ? 13.520 3.919 25.450 1.00 81.00 194 ASP A N 1
ATOM 1553 C CA . ASP A 1 194 ? 13.242 2.781 26.334 1.00 81.00 194 ASP A CA 1
ATOM 1554 C C . ASP A 1 194 ? 13.325 1.439 25.581 1.00 81.00 194 ASP A C 1
ATOM 1556 O O . ASP A 1 194 ? 13.969 0.500 26.043 1.00 81.00 194 ASP A O 1
ATOM 1560 N N . VAL A 1 195 ? 12.777 1.366 24.361 1.00 82.38 195 VAL A N 1
ATOM 1561 C CA . VAL A 1 195 ? 12.855 0.167 23.501 1.00 82.38 195 VAL A CA 1
ATOM 1562 C C . VAL A 1 195 ? 14.287 -0.171 23.073 1.00 82.38 195 VAL A C 1
ATOM 1564 O O . VAL A 1 195 ? 14.619 -1.346 22.911 1.00 82.38 195 VAL A O 1
ATOM 1567 N N . VAL A 1 196 ? 15.141 0.832 22.851 1.00 84.12 196 VAL A N 1
ATOM 1568 C CA . VAL A 1 196 ? 16.549 0.602 22.484 1.00 84.12 196 VAL A CA 1
ATOM 1569 C C . VAL A 1 196 ? 17.321 -0.029 23.644 1.00 84.12 196 VAL A C 1
ATOM 1571 O O . VAL A 1 196 ? 18.195 -0.862 23.398 1.00 84.12 196 VAL A O 1
ATOM 1574 N N . TYR A 1 197 ? 16.994 0.329 24.888 1.00 85.69 197 TYR A N 1
ATOM 1575 C CA . TYR A 1 197 ? 17.586 -0.291 26.073 1.00 85.69 197 TYR A CA 1
ATOM 1576 C C . TYR A 1 197 ? 16.984 -1.667 26.378 1.00 85.69 197 TYR A C 1
ATOM 1578 O O . TYR A 1 197 ? 17.725 -2.574 26.759 1.00 85.69 197 TYR A O 1
ATOM 1586 N N . GLU A 1 198 ? 15.678 -1.851 26.162 1.00 84.94 198 GLU A N 1
ATOM 1587 C CA . GLU A 1 198 ? 14.987 -3.114 26.415 1.00 84.94 198 GLU A CA 1
ATOM 1588 C C . GLU A 1 198 ? 14.038 -3.511 25.254 1.00 84.94 198 GLU A C 1
ATOM 1590 O O . GLU A 1 198 ? 12.879 -3.083 25.193 1.00 84.94 198 GLU A O 1
ATOM 1595 N N . PRO A 1 199 ? 14.473 -4.385 24.320 1.00 79.50 199 PRO A N 1
ATOM 1596 C CA . PRO A 1 199 ? 13.708 -4.691 23.107 1.00 79.50 199 PRO A CA 1
ATOM 1597 C C . PRO A 1 199 ? 12.427 -5.501 23.365 1.00 79.50 199 PRO A C 1
ATOM 1599 O O . PRO A 1 199 ? 11.523 -5.511 22.527 1.00 79.50 199 PRO A O 1
ATOM 1602 N N . THR A 1 200 ? 12.310 -6.165 24.518 1.00 76.31 200 THR A N 1
ATOM 1603 C CA . THR A 1 200 ? 11.096 -6.880 24.950 1.00 76.31 200 THR A CA 1
ATOM 1604 C C . THR A 1 200 ? 9.926 -5.930 25.205 1.00 76.31 200 THR A C 1
ATOM 1606 O O . THR A 1 200 ? 8.774 -6.313 24.980 1.00 76.31 200 THR A O 1
ATOM 1609 N N . MET A 1 201 ? 10.197 -4.672 25.574 1.00 76.62 201 MET A N 1
ATOM 1610 C CA . MET A 1 201 ? 9.158 -3.662 25.792 1.00 76.62 201 MET A CA 1
ATOM 1611 C C . MET A 1 201 ? 8.449 -3.248 24.501 1.00 76.62 201 MET A C 1
ATOM 1613 O O . MET A 1 201 ? 7.309 -2.800 24.568 1.00 76.62 201 MET A O 1
ATOM 1617 N N . LEU A 1 202 ? 9.051 -3.439 23.320 1.00 75.06 202 LEU A N 1
ATOM 1618 C CA . LEU A 1 202 ? 8.440 -3.041 22.044 1.00 75.06 202 LEU A CA 1
ATOM 1619 C C . LEU A 1 202 ? 7.071 -3.697 21.827 1.00 75.06 202 LEU A C 1
ATOM 1621 O O . LEU A 1 202 ? 6.125 -3.041 21.393 1.00 75.06 202 LEU A O 1
ATOM 1625 N N . ILE A 1 203 ? 6.962 -4.991 22.135 1.00 75.06 203 ILE A N 1
ATOM 1626 C CA . ILE A 1 203 ? 5.723 -5.757 21.945 1.00 75.06 203 ILE A CA 1
ATOM 1627 C C . ILE A 1 203 ? 4.646 -5.264 22.919 1.00 75.06 203 ILE A C 1
ATOM 1629 O O . ILE A 1 203 ? 3.494 -5.083 22.525 1.00 75.06 203 ILE A O 1
ATOM 1633 N N . GLN A 1 204 ? 5.027 -4.996 24.170 1.00 75.75 204 GLN A N 1
ATOM 1634 C CA . GLN A 1 204 ? 4.123 -4.486 25.203 1.00 75.75 204 GLN A CA 1
ATOM 1635 C C . GLN A 1 204 ? 3.669 -3.053 24.902 1.00 75.75 204 GLN A C 1
ATOM 1637 O O . GLN A 1 204 ? 2.484 -2.741 24.996 1.00 75.75 204 GLN A O 1
ATOM 1642 N N . LEU A 1 205 ? 4.591 -2.190 24.477 1.00 77.31 205 LEU A N 1
ATOM 1643 C CA . LEU A 1 205 ? 4.312 -0.817 24.070 1.00 77.31 205 LEU A CA 1
ATOM 1644 C C . LEU A 1 205 ? 3.316 -0.789 22.910 1.00 77.31 205 LEU A C 1
ATOM 1646 O O . LEU A 1 205 ? 2.307 -0.089 22.970 1.00 77.31 205 LEU A O 1
ATOM 1650 N N . LEU A 1 206 ? 3.574 -1.586 21.872 1.00 72.75 206 LEU A N 1
ATOM 1651 C CA . LEU A 1 206 ? 2.716 -1.655 20.699 1.00 72.75 206 LEU A CA 1
ATOM 1652 C C . LEU A 1 206 ? 1.316 -2.170 21.064 1.00 72.75 206 LEU A C 1
ATOM 1654 O O . LEU A 1 206 ? 0.317 -1.613 20.613 1.00 72.75 206 LEU A O 1
ATOM 1658 N N . ALA A 1 207 ? 1.238 -3.179 21.930 1.00 76.75 207 ALA A N 1
ATOM 1659 C CA . ALA A 1 207 ? -0.024 -3.742 22.390 1.00 76.75 207 ALA A CA 1
ATOM 1660 C C . ALA A 1 207 ? -0.833 -2.791 23.297 1.00 76.75 207 ALA A C 1
ATOM 1662 O O . ALA A 1 207 ? -2.061 -2.840 23.270 1.00 76.75 207 ALA A O 1
ATOM 1663 N N . ASN A 1 208 ? -0.176 -1.889 24.033 1.00 81.38 208 ASN A N 1
ATOM 1664 C CA . ASN A 1 208 ? -0.834 -0.835 24.814 1.00 81.38 208 ASN A CA 1
ATOM 1665 C C . ASN A 1 208 ? -1.278 0.362 23.957 1.00 81.38 208 ASN A C 1
ATOM 1667 O O . ASN A 1 208 ? -2.333 0.947 24.211 1.00 81.38 208 ASN A O 1
ATOM 1671 N N . ALA A 1 209 ? -0.477 0.743 22.958 1.00 81.69 209 ALA A N 1
ATOM 1672 C CA . ALA A 1 209 ? -0.726 1.924 22.134 1.00 81.69 209 ALA A CA 1
ATOM 1673 C C . ALA A 1 209 ? -1.769 1.673 21.033 1.00 81.69 209 ALA A C 1
ATOM 1675 O O . ALA A 1 209 ? -2.599 2.539 20.763 1.00 81.69 209 ALA A O 1
ATOM 1676 N N . LEU A 1 210 ? -1.772 0.484 20.415 1.00 82.25 210 LEU A N 1
ATOM 1677 C CA . LEU A 1 210 ? -2.672 0.163 19.301 1.00 82.25 210 LEU A CA 1
ATOM 1678 C C . LEU A 1 210 ? -4.158 0.355 19.630 1.00 82.25 210 LEU A C 1
ATOM 1680 O O . LEU A 1 210 ? -4.825 1.067 18.883 1.00 82.25 210 LEU A O 1
ATOM 1684 N N . PRO A 1 211 ? -4.709 -0.180 20.738 1.00 83.81 211 PRO A N 1
ATOM 1685 C CA . PRO A 1 211 ? -6.127 0.007 21.047 1.00 83.81 211 PRO A CA 1
ATOM 1686 C C . PRO A 1 211 ? -6.543 1.479 21.171 1.00 83.81 211 PRO A C 1
ATOM 1688 O O . PRO A 1 211 ? -7.671 1.826 20.831 1.00 83.81 211 PRO A O 1
ATOM 1691 N N . GLN A 1 212 ? -5.632 2.362 21.595 1.00 83.62 212 GLN A N 1
ATOM 1692 C CA . GLN A 1 212 ? -5.908 3.794 21.756 1.00 83.62 212 GLN A CA 1
ATOM 1693 C C . GLN A 1 212 ? -6.107 4.501 20.406 1.00 83.62 212 GLN A C 1
ATOM 1695 O O . GLN A 1 212 ? -6.890 5.444 20.305 1.00 83.62 212 GLN A O 1
ATOM 1700 N N . GLY A 1 213 ? -5.444 4.022 19.349 1.00 83.06 213 GLY A N 1
ATOM 1701 C CA . GLY A 1 213 ? -5.544 4.575 17.997 1.00 83.06 213 GLY A CA 1
ATOM 1702 C C . GLY A 1 213 ? -6.743 4.087 17.182 1.00 83.06 213 GLY A C 1
ATOM 1703 O O . GLY A 1 213 ? -6.951 4.574 16.071 1.00 83.06 213 GLY A O 1
ATOM 1704 N N . ALA A 1 214 ? -7.543 3.150 17.697 1.00 88.50 214 ALA A N 1
ATOM 1705 C CA . ALA A 1 214 ? -8.574 2.464 16.916 1.00 88.50 214 ALA A CA 1
ATOM 1706 C C . ALA A 1 214 ? -9.616 3.434 16.319 1.00 88.50 214 ALA A C 1
ATOM 1708 O O . ALA A 1 214 ? -9.854 3.438 15.108 1.00 88.50 214 ALA A O 1
ATOM 1709 N N . ASN A 1 215 ? -10.128 4.367 17.132 1.00 87.44 215 ASN A N 1
ATOM 1710 C CA . ASN A 1 215 ? -11.078 5.390 16.675 1.00 87.44 215 ASN A CA 1
ATOM 1711 C C . ASN A 1 215 ? -10.477 6.337 15.627 1.00 87.44 215 ASN A C 1
ATOM 1713 O O . ASN A 1 215 ? -11.165 6.731 14.685 1.00 87.44 215 ASN A O 1
ATOM 1717 N N . PHE A 1 216 ? -9.192 6.683 15.756 1.00 86.69 216 PHE A N 1
ATOM 1718 C CA . PHE A 1 216 ? -8.511 7.487 14.745 1.00 86.69 216 PHE A CA 1
ATOM 1719 C C . PHE A 1 216 ? -8.457 6.751 13.406 1.00 86.69 216 PHE A C 1
ATOM 1721 O O . PHE A 1 216 ? -8.796 7.337 12.381 1.00 86.69 216 PHE A O 1
ATOM 1728 N N . PHE A 1 217 ? -8.066 5.474 13.401 1.00 90.12 217 PHE A N 1
ATOM 1729 C CA . PHE A 1 217 ? -7.943 4.704 12.165 1.00 90.12 217 PHE A CA 1
ATOM 1730 C C . PHE A 1 217 ? -9.290 4.388 11.516 1.00 90.12 217 PHE A C 1
ATOM 1732 O O . PHE A 1 217 ? -9.381 4.395 10.288 1.00 90.12 217 PHE A O 1
ATOM 1739 N N . LEU A 1 218 ? -10.350 4.197 12.306 1.00 91.50 218 LEU A N 1
ATOM 1740 C CA . LEU A 1 218 ? -11.708 4.113 11.771 1.00 91.50 218 LEU A CA 1
ATOM 1741 C C . LEU A 1 218 ? -12.082 5.411 11.042 1.00 91.50 218 LEU A C 1
ATOM 1743 O O . LEU A 1 218 ? -12.468 5.371 9.872 1.00 91.50 218 LEU A O 1
ATOM 1747 N N . ASN A 1 219 ? -11.895 6.564 11.690 1.00 90.44 219 ASN A N 1
ATOM 1748 C CA . ASN A 1 219 ? -12.162 7.867 11.076 1.00 90.44 219 ASN A CA 1
ATOM 1749 C C . ASN A 1 219 ? -11.254 8.133 9.865 1.00 90.44 219 ASN A C 1
ATOM 1751 O O . ASN A 1 219 ? -11.700 8.720 8.885 1.00 90.44 219 ASN A O 1
ATOM 1755 N N . TYR A 1 220 ? -10.005 7.665 9.891 1.00 90.62 220 TYR A N 1
ATOM 1756 C CA . TYR A 1 220 ? -9.066 7.768 8.776 1.00 90.62 220 TYR A CA 1
ATOM 1757 C C . TYR A 1 220 ? -9.551 7.002 7.539 1.00 90.62 220 TYR A C 1
ATOM 1759 O O . TYR A 1 220 ? -9.504 7.537 6.431 1.00 90.62 220 TYR A O 1
ATOM 1767 N N . ILE A 1 221 ? -10.042 5.769 7.701 1.00 92.75 221 ILE A N 1
ATOM 1768 C CA . ILE A 1 221 ? -10.599 4.987 6.585 1.00 92.75 221 ILE A CA 1
ATOM 1769 C C . ILE A 1 221 ? -11.886 5.636 6.075 1.00 92.75 221 ILE A C 1
ATOM 1771 O O . ILE A 1 221 ? -12.056 5.783 4.865 1.00 92.75 221 ILE A O 1
ATOM 1775 N N . LEU A 1 222 ? -12.758 6.090 6.979 1.00 91.88 222 LEU A N 1
ATOM 1776 C CA . LEU A 1 222 ? -13.994 6.774 6.607 1.00 91.88 222 LEU A CA 1
ATOM 1777 C C . LEU A 1 222 ? -13.705 8.060 5.819 1.00 91.88 222 LEU A C 1
ATOM 1779 O O . LEU A 1 222 ? -14.266 8.268 4.744 1.00 91.88 222 LEU A O 1
ATOM 1783 N N . PHE A 1 223 ? -12.773 8.886 6.291 1.00 90.69 223 PHE A N 1
ATOM 1784 C CA . PHE A 1 223 ? -12.360 10.103 5.599 1.00 90.69 223 PHE A CA 1
ATOM 1785 C C . PHE A 1 223 ? -11.748 9.793 4.226 1.00 90.69 223 PHE A C 1
ATOM 1787 O O . PHE A 1 223 ? -12.137 10.398 3.229 1.00 90.69 223 PHE A O 1
ATOM 1794 N N . ASN A 1 224 ? -10.860 8.798 4.133 1.00 90.06 224 ASN A N 1
ATOM 1795 C CA . ASN A 1 224 ? -10.278 8.391 2.852 1.00 90.06 224 ASN A CA 1
ATOM 1796 C C . ASN A 1 224 ? -11.287 7.736 1.899 1.00 90.06 224 ASN A C 1
ATOM 1798 O O . ASN A 1 224 ? -11.104 7.797 0.690 1.00 90.06 224 ASN A O 1
ATOM 1802 N N . SER A 1 225 ? -12.387 7.164 2.387 1.00 90.94 225 SER A N 1
ATOM 1803 C CA . SER A 1 225 ? -13.464 6.723 1.492 1.00 90.94 225 SER A CA 1
ATOM 1804 C C . SER A 1 225 ? -14.114 7.916 0.776 1.00 90.94 225 SER A C 1
ATOM 1806 O O . SER A 1 225 ? -14.382 7.855 -0.424 1.00 90.94 225 SER A O 1
ATOM 1808 N N . SER A 1 226 ? -14.254 9.053 1.471 1.00 88.31 226 SER A N 1
ATOM 1809 C CA . SER A 1 226 ? -14.742 10.302 0.880 1.00 88.31 226 SER A CA 1
ATOM 1810 C C . SER A 1 226 ? -13.751 10.909 -0.118 1.00 88.31 226 SER A C 1
ATOM 1812 O O . SER A 1 226 ? -14.177 11.614 -1.036 1.00 88.31 226 SER A O 1
ATOM 1814 N N . THR A 1 227 ? -12.445 10.650 0.011 1.00 87.31 227 THR A N 1
ATOM 1815 C CA . THR A 1 227 ? -11.463 11.157 -0.962 1.00 87.31 227 THR A CA 1
ATOM 1816 C C . THR A 1 227 ? -11.578 10.452 -2.313 1.00 87.31 227 THR A C 1
ATOM 1818 O O . THR A 1 227 ? -11.262 11.065 -3.327 1.00 87.31 227 THR A O 1
ATOM 1821 N N . HIS A 1 228 ? -12.129 9.233 -2.385 1.00 90.31 228 HIS A N 1
ATOM 1822 C CA . HIS A 1 228 ? -12.463 8.597 -3.668 1.00 90.31 228 HIS A CA 1
ATOM 1823 C C . HIS A 1 228 ? -13.585 9.324 -4.407 1.00 90.31 228 HIS A C 1
ATOM 1825 O O . HIS A 1 228 ? -13.511 9.476 -5.624 1.00 90.31 228 HIS A O 1
ATOM 1831 N N . ALA A 1 229 ? -14.587 9.838 -3.690 1.00 88.25 229 ALA A N 1
ATOM 1832 C CA . ALA A 1 229 ? -15.611 10.685 -4.299 1.00 88.25 229 ALA A CA 1
ATOM 1833 C C . ALA A 1 229 ? -15.010 11.999 -4.830 1.00 88.25 229 ALA A C 1
ATOM 1835 O O . ALA A 1 229 ? -15.368 12.453 -5.914 1.00 88.25 229 ALA A O 1
ATOM 1836 N N . MET A 1 230 ? -14.046 12.577 -4.104 1.00 86.50 230 MET A N 1
ATOM 1837 C CA . MET A 1 230 ? -13.291 13.747 -4.565 1.00 86.50 230 MET A CA 1
ATOM 1838 C C . MET A 1 230 ? -12.461 13.424 -5.820 1.00 86.50 230 MET A C 1
ATOM 1840 O O . MET A 1 230 ? -12.476 14.183 -6.790 1.00 86.50 230 MET A O 1
ATOM 1844 N N . GLU A 1 231 ? -11.804 12.263 -5.843 1.00 85.94 231 GLU A N 1
ATOM 1845 C CA . GLU A 1 231 ? -11.014 11.816 -6.989 1.00 85.94 231 GLU A CA 1
ATOM 1846 C C . GLU A 1 231 ? -11.895 11.548 -8.211 1.00 85.94 231 GLU A C 1
ATOM 1848 O O . GLU A 1 231 ? -11.484 11.889 -9.313 1.00 85.94 231 GLU A O 1
ATOM 1853 N N . LEU A 1 232 ? -13.131 11.054 -8.050 1.00 87.62 232 LEU A N 1
ATOM 1854 C CA . LEU A 1 232 ? -14.088 10.890 -9.156 1.00 87.62 232 LEU A CA 1
ATOM 1855 C C . LEU A 1 232 ? -14.370 12.209 -9.895 1.00 87.62 232 LEU A C 1
ATOM 1857 O O . LEU A 1 232 ? -14.536 12.204 -11.111 1.00 87.62 232 LEU A O 1
ATOM 1861 N N . VAL A 1 233 ? -14.377 13.336 -9.178 1.00 86.44 233 VAL A N 1
ATOM 1862 C CA . VAL A 1 233 ? -14.505 14.692 -9.752 1.00 86.44 233 VAL A CA 1
ATOM 1863 C C . VAL A 1 233 ? -13.148 15.232 -10.249 1.00 86.44 233 VAL A C 1
ATOM 1865 O O . VAL A 1 233 ? -13.061 16.323 -10.807 1.00 86.44 233 VAL A O 1
ATOM 1868 N N . LEU A 1 234 ? -12.070 14.466 -10.066 1.00 85.50 234 LEU A N 1
ATOM 1869 C CA . LEU A 1 234 ? -10.672 14.834 -10.302 1.00 85.50 234 LEU A CA 1
ATOM 1870 C C . LEU A 1 234 ? -10.258 16.094 -9.520 1.00 85.50 234 LEU A C 1
ATOM 1872 O O . LEU A 1 234 ? -9.399 16.869 -9.958 1.00 85.50 234 LEU A O 1
ATOM 1876 N N . LEU A 1 235 ? -10.863 16.299 -8.343 1.00 80.19 235 LEU A N 1
ATOM 1877 C CA . LEU A 1 235 ? -10.539 17.386 -7.420 1.00 80.19 235 LEU A CA 1
ATOM 1878 C C . LEU A 1 235 ? -9.160 17.125 -6.793 1.00 80.19 235 LEU A C 1
ATOM 1880 O O . LEU A 1 235 ? -9.025 16.419 -5.798 1.00 80.19 235 LEU A O 1
ATOM 1884 N N . GLY A 1 236 ? -8.120 17.700 -7.397 1.00 76.44 236 GLY A N 1
ATOM 1885 C CA . GLY A 1 236 ? -6.735 17.491 -6.980 1.00 76.44 236 GLY A CA 1
ATOM 1886 C C . GLY A 1 236 ? -5.722 18.162 -7.905 1.00 76.44 236 GLY A C 1
ATOM 1887 O O . GLY A 1 236 ? -5.997 19.198 -8.518 1.00 76.44 236 GLY A O 1
ATOM 1888 N N . SER A 1 237 ? -4.536 17.555 -8.025 1.00 71.44 237 SER A N 1
ATOM 1889 C CA . SER A 1 237 ? -3.447 18.066 -8.875 1.00 71.44 237 SER A CA 1
ATOM 1890 C C . SER A 1 237 ? -3.851 18.233 -10.344 1.00 71.44 237 SER A C 1
ATOM 1892 O O . SER A 1 237 ? -3.340 19.112 -11.032 1.00 71.44 237 SER A O 1
ATOM 1894 N N . GLN A 1 238 ? -4.815 17.437 -10.798 1.00 77.38 238 GLN A N 1
ATOM 1895 C CA . GLN A 1 238 ? -5.306 17.386 -12.162 1.00 77.38 238 GLN A CA 1
ATOM 1896 C C . GLN A 1 238 ? -6.174 18.612 -12.462 1.00 77.38 238 GLN A C 1
ATOM 1898 O O . GLN A 1 238 ? -5.874 19.343 -13.403 1.00 77.38 238 GLN A O 1
ATOM 1903 N N . LEU A 1 239 ? -7.185 18.901 -11.632 1.00 83.44 239 LEU A N 1
ATOM 1904 C CA . LEU A 1 239 ? -8.031 20.087 -11.792 1.00 83.44 239 LEU A CA 1
ATOM 1905 C C . LEU A 1 239 ? -7.259 21.386 -11.532 1.00 83.44 239 LEU A C 1
ATOM 1907 O O . LEU A 1 239 ? -7.267 22.281 -12.378 1.00 83.44 239 LEU A O 1
ATOM 1911 N N . PHE A 1 240 ? -6.576 21.499 -10.387 1.00 83.88 240 PHE A N 1
ATOM 1912 C CA . PHE A 1 240 ? -5.860 22.727 -10.028 1.00 83.88 240 PHE A CA 1
ATOM 1913 C C . PHE A 1 240 ? -4.666 22.978 -10.949 1.00 83.88 240 PHE A C 1
ATOM 1915 O O . PHE A 1 240 ? -4.441 24.115 -11.360 1.00 83.88 240 PHE A O 1
ATOM 1922 N N . GLY A 1 241 ? -3.937 21.923 -11.326 1.00 82.00 241 GLY A N 1
ATOM 1923 C CA . GLY A 1 241 ? -2.854 22.012 -12.299 1.00 82.00 241 GLY A CA 1
ATOM 1924 C C . GLY A 1 241 ? -3.372 22.446 -13.663 1.00 82.00 241 GLY A C 1
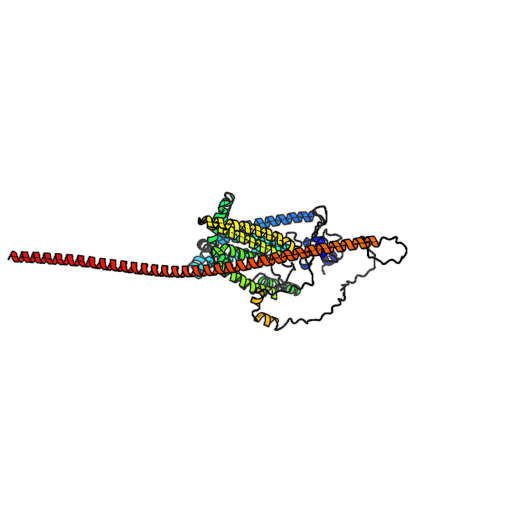ATOM 1925 O O . GLY A 1 241 ? -2.842 23.393 -14.238 1.00 82.00 241 GLY A O 1
ATOM 1926 N N . HIS A 1 242 ? -4.443 21.824 -14.162 1.00 84.44 242 HIS A N 1
ATOM 1927 C CA . HIS A 1 242 ? -5.052 22.230 -15.425 1.00 84.44 242 HIS A CA 1
ATOM 1928 C C . HIS A 1 242 ? -5.511 23.692 -15.386 1.00 84.44 242 HIS A C 1
ATOM 1930 O O . HIS A 1 242 ? -5.139 24.465 -16.266 1.00 84.44 242 HIS A O 1
ATOM 1936 N N . LEU A 1 243 ? -6.253 24.102 -14.350 1.00 86.81 243 LEU A N 1
ATOM 1937 C CA . LEU A 1 243 ? -6.718 25.481 -14.207 1.00 86.81 243 LEU A CA 1
ATOM 1938 C C . LEU A 1 243 ? -5.540 26.459 -14.211 1.00 86.81 243 LEU A C 1
ATOM 1940 O O . LEU A 1 243 ? -5.558 27.419 -14.973 1.00 86.81 243 LEU A O 1
ATOM 1944 N N . PHE A 1 244 ? -4.499 26.182 -13.424 1.00 87.75 244 PHE A N 1
ATOM 1945 C CA . PHE A 1 244 ? -3.322 27.038 -13.307 1.00 87.75 244 PHE A CA 1
ATOM 1946 C C . PHE A 1 244 ? -2.515 27.126 -14.610 1.00 87.75 244 PHE A C 1
ATOM 1948 O O . PHE A 1 244 ? -2.175 28.221 -15.056 1.00 87.75 244 PHE A O 1
ATOM 1955 N N . PHE A 1 245 ? -2.225 25.992 -15.256 1.00 86.25 245 PHE A N 1
ATOM 1956 C CA . PHE A 1 245 ? -1.402 25.965 -16.467 1.00 86.25 245 PHE A CA 1
ATOM 1957 C C . PHE A 1 245 ? -2.129 26.503 -17.702 1.00 86.25 245 PHE A C 1
ATOM 1959 O O . PHE A 1 245 ? -1.474 26.992 -18.621 1.00 86.25 245 PHE A O 1
ATOM 1966 N N . VAL A 1 246 ? -3.462 26.455 -17.736 1.00 86.62 246 VAL A N 1
ATOM 1967 C CA . VAL A 1 246 ? -4.276 26.943 -18.861 1.00 86.62 246 VAL A CA 1
ATOM 1968 C C . VAL A 1 246 ? -4.493 28.460 -18.822 1.00 86.62 246 VAL A C 1
ATOM 1970 O O . VAL A 1 246 ? -4.846 29.043 -19.852 1.00 86.62 246 VAL A O 1
ATOM 1973 N N . LEU A 1 247 ? -4.235 29.118 -17.683 1.00 89.50 247 LEU A N 1
ATOM 1974 C CA . LEU A 1 247 ? -4.330 30.574 -17.567 1.00 89.50 247 LEU A CA 1
ATOM 1975 C C . LEU A 1 247 ? -3.502 31.277 -18.660 1.00 89.50 247 LEU A C 1
ATOM 1977 O O . LEU A 1 247 ? -2.369 30.865 -18.939 1.00 89.50 247 LEU A O 1
ATOM 1981 N N . PRO A 1 248 ? -4.016 32.378 -19.244 1.00 83.38 248 PRO A N 1
ATOM 1982 C CA . PRO A 1 248 ? -3.361 33.079 -20.353 1.00 83.38 248 PRO A CA 1
ATOM 1983 C C . PRO A 1 248 ? -1.976 33.636 -19.987 1.00 83.38 248 PRO A C 1
ATOM 1985 O O . PRO A 1 248 ? -1.132 33.815 -20.862 1.00 83.38 248 PRO A O 1
ATOM 1988 N N . PHE A 1 249 ? -1.712 33.864 -18.695 1.00 86.31 249 PHE A N 1
ATOM 1989 C CA . PHE A 1 249 ? -0.398 34.281 -18.202 1.00 86.31 249 PHE A CA 1
ATOM 1990 C C . PHE A 1 249 ? 0.673 33.183 -18.342 1.00 86.31 249 PHE A C 1
ATOM 1992 O O . PHE A 1 249 ? 1.821 33.482 -18.674 1.00 86.31 249 PHE A O 1
ATOM 1999 N N . VAL A 1 250 ? 0.299 31.917 -18.126 1.00 87.31 250 VAL A N 1
ATOM 2000 C CA . VAL A 1 250 ? 1.211 30.764 -18.183 1.00 87.31 250 VAL A CA 1
ATOM 2001 C C . VAL A 1 250 ? 1.266 30.200 -19.603 1.00 87.31 250 VAL A C 1
ATOM 2003 O O . VAL A 1 250 ? 2.339 30.069 -20.196 1.00 87.31 250 VAL A O 1
ATOM 2006 N N . SER A 1 251 ? 0.102 29.925 -20.193 1.00 87.88 251 SER A N 1
ATOM 2007 C CA . SER A 1 251 ? -0.026 29.375 -21.544 1.00 87.88 251 SER A CA 1
ATOM 2008 C C . SER A 1 251 ? -0.166 30.468 -22.601 1.00 87.88 251 SER A C 1
ATOM 2010 O O . SER A 1 251 ? -1.247 30.696 -23.139 1.00 87.88 251 SER A O 1
ATOM 2012 N N . LYS A 1 252 ? 0.953 31.113 -22.954 1.00 87.62 252 LYS A N 1
ATOM 2013 C CA . LYS A 1 252 ? 0.972 32.183 -23.974 1.00 87.62 252 LYS A CA 1
ATOM 2014 C C . LYS A 1 252 ? 0.694 31.703 -25.403 1.00 87.62 252 LYS A C 1
ATOM 2016 O O . LYS A 1 252 ? 0.283 32.498 -26.240 1.00 87.62 252 LYS A O 1
ATOM 2021 N N . THR A 1 253 ? 0.945 30.428 -25.714 1.00 89.06 253 THR A N 1
ATOM 2022 C CA . THR A 1 253 ? 0.756 29.880 -27.071 1.00 89.06 253 THR A CA 1
ATOM 2023 C C . THR A 1 253 ? -0.292 28.763 -27.090 1.00 89.06 253 THR A C 1
ATOM 2025 O O . THR A 1 253 ? -0.335 27.959 -26.154 1.00 89.06 253 THR A O 1
ATOM 2028 N N . PRO A 1 254 ? -1.091 28.627 -28.170 1.00 88.19 254 PRO A N 1
ATOM 2029 C CA . PRO A 1 254 ? -2.071 27.542 -28.296 1.00 88.19 254 PRO A CA 1
ATOM 2030 C C . PRO A 1 254 ? -1.449 26.144 -28.189 1.00 88.19 254 PRO A C 1
ATOM 2032 O O . PRO A 1 254 ? -2.049 25.240 -27.617 1.00 88.19 254 PRO A O 1
ATOM 2035 N N . ARG A 1 255 ? -0.212 25.973 -28.679 1.00 88.06 255 ARG A N 1
ATOM 2036 C CA . ARG A 1 255 ? 0.540 24.710 -28.564 1.00 88.06 255 ARG A CA 1
ATOM 2037 C C . ARG A 1 255 ? 0.874 24.368 -27.114 1.00 88.06 255 ARG A C 1
ATOM 2039 O O . ARG A 1 255 ? 0.784 23.208 -26.723 1.00 88.06 255 ARG A O 1
ATOM 2046 N N . LEU A 1 256 ? 1.259 25.370 -26.324 1.00 86.94 256 LEU A N 1
ATOM 2047 C CA . LEU A 1 256 ? 1.548 25.190 -24.906 1.00 86.94 256 LEU A CA 1
ATOM 2048 C C . LEU A 1 256 ? 0.266 24.855 -24.131 1.00 86.94 256 LEU A C 1
ATOM 2050 O O . LEU A 1 256 ? 0.269 23.908 -23.350 1.00 86.94 256 LEU A O 1
ATOM 2054 N N . LYS A 1 257 ? -0.842 25.542 -24.444 1.00 88.00 257 LYS A N 1
ATOM 2055 C CA . LYS A 1 257 ? -2.169 25.235 -23.894 1.00 88.00 257 LYS A CA 1
ATOM 2056 C C . LYS A 1 257 ? -2.562 23.782 -24.177 1.00 88.00 257 LYS A C 1
ATOM 2058 O O . LYS A 1 257 ? -2.864 23.057 -23.239 1.00 88.00 257 LYS A O 1
ATOM 2063 N N . LEU A 1 258 ? -2.447 23.333 -25.433 1.00 87.31 258 LEU A N 1
ATOM 2064 C CA . LEU A 1 258 ? -2.747 21.951 -25.834 1.00 87.31 258 LEU A CA 1
ATOM 2065 C C . LEU A 1 258 ? -1.913 20.920 -25.056 1.00 87.31 258 LEU A C 1
ATOM 2067 O O . LEU A 1 258 ? -2.420 19.869 -24.675 1.00 87.31 258 LEU A O 1
ATOM 2071 N N . ARG A 1 259 ? -0.634 21.219 -24.801 1.00 85.25 259 ARG A N 1
ATOM 2072 C CA . ARG A 1 259 ? 0.248 20.335 -24.030 1.00 85.25 259 ARG A CA 1
ATOM 2073 C C . ARG A 1 259 ? -0.225 20.182 -22.584 1.00 85.25 259 ARG A C 1
ATOM 2075 O O . ARG A 1 259 ? -0.206 19.069 -22.069 1.00 85.25 259 ARG A O 1
ATOM 2082 N N . TYR A 1 260 ? -0.660 21.264 -21.944 1.00 85.19 260 TYR A N 1
ATOM 2083 C CA . TYR A 1 260 ? -1.162 21.224 -20.567 1.00 85.19 260 TYR A CA 1
ATOM 2084 C C . TYR A 1 260 ? -2.584 20.664 -20.439 1.00 85.19 260 TYR A C 1
ATOM 2086 O O . TYR A 1 260 ? -2.936 20.175 -19.371 1.00 85.19 260 TYR A O 1
ATOM 2094 N N . THR A 1 261 ? -3.377 20.675 -21.515 1.00 85.31 261 THR A N 1
ATOM 2095 C CA . THR A 1 261 ? -4.693 20.014 -21.558 1.00 85.31 261 THR A CA 1
ATOM 2096 C C . THR A 1 261 ? -4.619 18.511 -21.836 1.00 85.31 261 THR A C 1
ATOM 2098 O O . THR A 1 261 ? -5.657 17.858 -21.897 1.00 85.31 261 THR A O 1
ATOM 2101 N N . THR A 1 262 ? -3.427 17.942 -22.051 1.00 83.81 262 THR A N 1
ATOM 2102 C CA . THR A 1 262 ? -3.304 16.489 -22.250 1.00 83.81 262 THR A CA 1
ATOM 2103 C C . THR A 1 262 ? -3.709 15.718 -20.985 1.00 83.81 262 THR A C 1
ATOM 2105 O O . THR A 1 262 ? -3.433 16.179 -19.873 1.00 83.81 262 THR A O 1
ATOM 2108 N N . PRO A 1 263 ? -4.375 14.556 -21.130 1.00 83.00 263 PRO A N 1
ATOM 2109 C CA . PRO A 1 263 ? -4.782 13.744 -19.991 1.00 83.00 263 PRO A CA 1
ATOM 2110 C C . PRO A 1 263 ? -3.563 13.241 -19.219 1.00 83.00 263 PRO A C 1
ATOM 2112 O O . PRO A 1 263 ? -2.504 12.956 -19.785 1.00 83.00 263 PRO A O 1
ATOM 2115 N N . TRP A 1 264 ? -3.721 13.133 -17.905 1.00 85.31 264 TRP A N 1
ATOM 2116 C CA . TRP A 1 264 ? -2.644 12.742 -17.005 1.00 85.31 264 TRP A CA 1
ATOM 2117 C C . TRP A 1 264 ? -2.517 11.219 -16.950 1.00 85.31 264 TRP A C 1
ATOM 2119 O O . TRP A 1 264 ? -3.460 10.478 -17.230 1.00 85.31 264 TRP A O 1
ATOM 2129 N N . SER A 1 265 ? -1.340 10.742 -16.557 1.00 88.50 265 SER A N 1
ATOM 2130 C CA . SER A 1 265 ? -1.130 9.328 -16.259 1.00 88.50 265 SER A CA 1
ATOM 2131 C C . SER A 1 265 ? -1.452 9.011 -14.808 1.00 88.50 265 SER A C 1
ATOM 2133 O O . SER A 1 265 ? -1.195 9.837 -13.932 1.00 88.50 265 SER A O 1
ATOM 2135 N N . PHE A 1 266 ? -1.926 7.795 -14.546 1.00 89.12 266 PHE A N 1
ATOM 2136 C CA . PHE A 1 266 ? -2.190 7.337 -13.187 1.00 89.12 266 PHE A CA 1
ATOM 2137 C C . PHE A 1 266 ? -0.897 7.291 -12.341 1.00 89.12 266 PHE A C 1
ATOM 2139 O O . PHE A 1 266 ? 0.055 6.603 -12.725 1.00 89.12 266 PHE A O 1
ATOM 2146 N N . PRO A 1 267 ? -0.821 8.001 -11.198 1.00 89.50 267 PRO A N 1
ATOM 2147 C CA . PRO A 1 267 ? 0.368 8.015 -10.353 1.00 89.50 267 PRO A CA 1
ATOM 2148 C C . PRO A 1 267 ? 0.390 6.802 -9.408 1.00 89.50 267 PRO A C 1
ATOM 2150 O O . PRO A 1 267 ? -0.033 6.880 -8.252 1.00 89.50 267 PRO A O 1
ATOM 2153 N N . TYR A 1 268 ? 0.938 5.676 -9.877 1.00 89.69 268 TYR A N 1
ATOM 2154 C CA . TYR A 1 268 ? 1.020 4.430 -9.096 1.00 89.69 268 TYR A CA 1
ATOM 2155 C C . TYR A 1 268 ? 1.712 4.607 -7.739 1.00 89.69 268 TYR A C 1
ATOM 2157 O O . TYR A 1 268 ? 1.267 4.064 -6.733 1.00 89.69 268 TYR A O 1
ATOM 2165 N N . TYR A 1 269 ? 2.777 5.403 -7.678 1.00 91.44 269 TYR A N 1
ATOM 2166 C CA . TYR A 1 269 ? 3.539 5.623 -6.446 1.00 91.44 269 TYR A CA 1
ATOM 2167 C C . TYR A 1 269 ? 2.766 6.379 -5.348 1.00 91.44 269 TYR A C 1
ATOM 2169 O O . TYR A 1 269 ? 3.197 6.345 -4.198 1.00 91.44 269 TYR A O 1
ATOM 2177 N N . TYR A 1 270 ? 1.661 7.055 -5.689 1.00 91.00 270 TYR A N 1
ATOM 2178 C CA . TYR A 1 270 ? 0.810 7.802 -4.756 1.00 91.00 270 TYR A CA 1
ATOM 2179 C C . TYR A 1 270 ? -0.331 6.922 -4.227 1.00 91.00 270 TYR A C 1
ATOM 2181 O O . TYR A 1 270 ? -0.400 6.644 -3.033 1.00 91.00 270 TYR A O 1
ATOM 2189 N N . TYR A 1 271 ? -1.196 6.427 -5.120 1.00 90.75 271 TYR A N 1
ATOM 2190 C CA . TYR A 1 271 ? -2.407 5.700 -4.719 1.00 90.75 271 TYR A CA 1
ATOM 2191 C C . TYR A 1 271 ? -2.109 4.290 -4.206 1.00 90.75 271 TYR A C 1
ATOM 2193 O O . TYR A 1 271 ? -2.713 3.837 -3.235 1.00 90.75 271 TYR A O 1
ATOM 2201 N N . TYR A 1 272 ? -1.156 3.586 -4.822 1.00 91.56 272 TYR A N 1
ATOM 2202 C CA . TYR A 1 272 ? -0.930 2.171 -4.531 1.00 91.56 272 TYR A CA 1
ATOM 2203 C C . TYR A 1 272 ? -0.472 1.937 -3.079 1.00 91.56 272 TYR A C 1
ATOM 2205 O O . TYR A 1 272 ? -1.102 1.134 -2.389 1.00 91.56 272 TYR A O 1
ATOM 2213 N N . PRO A 1 273 ? 0.539 2.655 -2.542 1.00 93.12 273 PRO A N 1
ATOM 2214 C CA . PRO A 1 273 ? 0.914 2.503 -1.137 1.00 93.12 273 PRO A CA 1
ATOM 2215 C C . PRO A 1 273 ? -0.178 2.944 -0.163 1.00 93.12 273 PRO A C 1
ATOM 2217 O O . PRO A 1 273 ? -0.287 2.342 0.900 1.00 93.12 273 PRO A O 1
ATOM 2220 N N . ALA A 1 274 ? -0.992 3.946 -0.514 1.00 91.50 274 ALA A N 1
ATOM 2221 C CA . ALA A 1 274 ? -2.092 4.411 0.330 1.00 91.50 274 ALA A CA 1
ATOM 2222 C C . ALA A 1 274 ? -3.176 3.332 0.501 1.00 91.50 274 ALA A C 1
ATOM 2224 O O . ALA A 1 274 ? -3.601 3.054 1.621 1.00 91.50 274 ALA A O 1
ATOM 2225 N N . HIS A 1 275 ? -3.562 2.649 -0.581 1.00 93.38 275 HIS A N 1
ATOM 2226 C CA . HIS A 1 275 ? -4.508 1.530 -0.509 1.00 93.38 275 HIS A CA 1
ATOM 2227 C C . HIS A 1 275 ? -3.951 0.337 0.269 1.00 93.38 275 HIS A C 1
ATOM 2229 O O . HIS A 1 275 ? -4.661 -0.272 1.069 1.00 93.38 275 HIS A O 1
ATOM 2235 N N . ILE A 1 276 ? -2.672 0.012 0.061 1.00 93.88 276 ILE A N 1
ATOM 2236 C CA . ILE A 1 276 ? -2.009 -1.054 0.818 1.00 93.88 276 ILE A CA 1
ATOM 2237 C C . ILE A 1 276 ? -1.950 -0.682 2.303 1.00 93.88 276 ILE A C 1
ATOM 2239 O O . ILE A 1 276 ? -2.221 -1.531 3.143 1.00 93.88 276 ILE A O 1
ATOM 2243 N N . LEU A 1 277 ? -1.666 0.576 2.648 1.00 92.81 277 LEU A N 1
ATOM 2244 C CA . LEU A 1 277 ? -1.688 1.045 4.033 1.00 92.81 277 LEU A CA 1
ATOM 2245 C C . LEU A 1 277 ? -3.069 0.846 4.671 1.00 92.81 277 LEU A C 1
ATOM 2247 O O . LEU A 1 277 ? -3.148 0.298 5.767 1.00 92.81 277 LEU A O 1
ATOM 2251 N N . VAL A 1 278 ? -4.151 1.228 3.982 1.00 94.44 278 VAL A N 1
ATOM 2252 C CA . VAL A 1 278 ? -5.527 0.998 4.461 1.00 94.44 278 VAL A CA 1
ATOM 2253 C C . VAL A 1 278 ? -5.801 -0.492 4.667 1.00 94.44 278 VAL A C 1
ATOM 2255 O O . VAL A 1 278 ? -6.385 -0.865 5.685 1.00 94.44 278 VAL A O 1
ATOM 2258 N N . LEU A 1 279 ? -5.326 -1.359 3.766 1.00 94.69 279 LEU A N 1
ATOM 2259 C CA . LEU A 1 279 ? -5.427 -2.811 3.932 1.00 94.69 279 LEU A CA 1
ATOM 2260 C C . LEU A 1 279 ? -4.688 -3.291 5.193 1.00 94.69 279 LEU A C 1
ATOM 2262 O O . LEU A 1 279 ? -5.259 -4.034 5.987 1.00 94.69 279 LEU A O 1
ATOM 2266 N N . VAL A 1 280 ? -3.445 -2.848 5.409 1.00 94.19 280 VAL A N 1
ATOM 2267 C CA . VAL A 1 280 ? -2.644 -3.221 6.589 1.00 94.19 280 VAL A CA 1
ATOM 2268 C C . VAL A 1 280 ? -3.293 -2.731 7.886 1.00 94.19 280 VAL A C 1
ATOM 2270 O O . VAL A 1 280 ? -3.373 -3.491 8.850 1.00 94.19 280 VAL A O 1
ATOM 2273 N N . ILE A 1 281 ? -3.802 -1.497 7.913 1.00 93.25 281 ILE A N 1
ATOM 2274 C CA . ILE A 1 281 ? -4.538 -0.948 9.061 1.00 93.25 281 ILE A CA 1
ATOM 2275 C C . ILE A 1 281 ? -5.782 -1.798 9.336 1.00 93.25 281 ILE A C 1
ATOM 2277 O O . ILE A 1 281 ? -5.991 -2.230 10.466 1.00 93.25 281 ILE A O 1
ATOM 2281 N N . THR A 1 282 ? -6.571 -2.097 8.303 1.00 94.88 282 THR A N 1
ATOM 2282 C CA . THR A 1 282 ? -7.788 -2.913 8.427 1.00 94.88 282 THR A CA 1
ATOM 2283 C C . THR A 1 282 ? -7.476 -4.289 9.011 1.00 94.88 282 THR A C 1
ATOM 2285 O O . THR A 1 282 ? -8.150 -4.725 9.940 1.00 94.88 282 THR A O 1
ATOM 2288 N N . LEU A 1 283 ? -6.428 -4.956 8.514 1.00 93.69 283 LEU A N 1
ATOM 2289 C CA . LEU A 1 283 ? -5.984 -6.245 9.046 1.00 93.69 283 LEU A CA 1
ATOM 2290 C C . LEU A 1 283 ? -5.571 -6.124 10.515 1.00 93.69 283 LEU A C 1
ATOM 2292 O O . LEU A 1 283 ? -6.045 -6.899 11.340 1.00 93.69 283 LEU A O 1
ATOM 2296 N N . THR A 1 284 ? -4.761 -5.119 10.853 1.00 91.62 284 THR A N 1
ATOM 2297 C CA . THR A 1 284 ? -4.240 -4.903 12.214 1.00 91.62 284 THR A CA 1
ATOM 2298 C C . THR A 1 284 ? -5.361 -4.658 13.233 1.00 91.62 284 THR A C 1
ATOM 2300 O O . THR A 1 284 ? -5.325 -5.200 14.334 1.00 91.62 284 THR A O 1
ATOM 2303 N N . TYR A 1 285 ? -6.386 -3.888 12.860 1.00 92.25 285 TYR A N 1
ATOM 2304 C CA . TYR A 1 285 ? -7.499 -3.526 13.745 1.00 92.25 285 TYR A CA 1
ATOM 2305 C C . TYR A 1 285 ? -8.715 -4.447 13.659 1.00 92.25 285 TYR A C 1
ATOM 2307 O O . TYR A 1 285 ? -9.632 -4.285 14.458 1.00 92.25 285 TYR A O 1
ATOM 2315 N N . SER A 1 286 ? -8.727 -5.427 12.755 1.00 94.00 286 SER A N 1
ATOM 2316 C CA . SER A 1 286 ? -9.860 -6.343 12.555 1.00 94.00 286 SER A CA 1
ATOM 2317 C C . SER A 1 286 ? -10.329 -7.037 13.843 1.00 94.00 286 SER A C 1
ATOM 2319 O O . SER A 1 286 ? -11.529 -7.162 14.070 1.00 94.00 286 SER A O 1
ATOM 2321 N N . VAL A 1 287 ? -9.391 -7.438 14.709 1.00 90.69 287 VAL A N 1
ATOM 2322 C CA . VAL A 1 287 ? -9.676 -8.097 15.998 1.00 90.69 287 VAL A CA 1
ATOM 2323 C C . VAL A 1 287 ? -9.936 -7.087 17.120 1.00 90.69 287 VAL A C 1
ATOM 2325 O O . VAL A 1 287 ? -10.717 -7.360 18.026 1.00 90.69 287 VAL A O 1
ATOM 2328 N N . ILE A 1 288 ? -9.293 -5.916 17.074 1.00 89.81 288 ILE A N 1
ATOM 2329 C CA . ILE A 1 288 ? -9.394 -4.890 18.125 1.00 89.81 288 ILE A CA 1
ATOM 2330 C C . ILE A 1 288 ? -10.727 -4.134 18.017 1.00 89.81 288 ILE A C 1
ATOM 2332 O O . ILE A 1 288 ? -11.408 -3.929 19.017 1.00 89.81 288 ILE A O 1
ATOM 2336 N N . GLN A 1 289 ? -11.098 -3.725 16.802 1.00 91.25 289 GLN A N 1
ATOM 2337 C CA . GLN A 1 289 ? -12.318 -2.987 16.486 1.00 91.25 289 GLN A CA 1
ATOM 2338 C C . GLN A 1 289 ? -12.957 -3.565 15.209 1.00 91.25 289 GLN A C 1
ATOM 2340 O O . GLN A 1 289 ? -12.735 -3.040 14.116 1.00 91.25 289 GLN A O 1
ATOM 2345 N N . PRO A 1 290 ? -13.800 -4.612 15.321 1.00 93.44 290 PRO A N 1
ATOM 2346 C CA . PRO A 1 290 ? -14.370 -5.322 14.167 1.00 93.44 290 PRO A CA 1
ATOM 2347 C C . PRO A 1 290 ? -15.170 -4.440 13.202 1.00 93.44 290 PRO A C 1
ATOM 2349 O O . PRO A 1 290 ? -15.213 -4.707 12.001 1.00 93.44 290 PRO A O 1
ATOM 2352 N N . LEU A 1 291 ? -15.748 -3.342 13.702 1.00 92.50 291 LEU A N 1
ATOM 2353 C CA . LEU A 1 291 ? -16.481 -2.358 12.900 1.00 92.50 291 LEU A CA 1
ATOM 2354 C C . LEU A 1 291 ? -15.641 -1.787 11.739 1.00 92.50 291 LEU A C 1
ATOM 2356 O O . LEU A 1 291 ? -16.197 -1.395 10.713 1.00 92.50 291 LEU A O 1
ATOM 2360 N N . ILE A 1 292 ? -14.307 -1.784 11.862 1.00 95.06 292 ILE A N 1
ATOM 2361 C CA . ILE A 1 292 ? -13.403 -1.302 10.813 1.00 95.06 292 ILE A CA 1
ATOM 2362 C C . ILE A 1 292 ? -13.537 -2.100 9.507 1.00 95.06 292 ILE A C 1
ATOM 2364 O O . ILE A 1 292 ? -13.363 -1.534 8.430 1.00 95.06 292 ILE A O 1
ATOM 2368 N N . LEU A 1 293 ? -13.901 -3.387 9.580 1.00 95.19 293 LEU A N 1
ATOM 2369 C CA . LEU A 1 293 ? -14.050 -4.254 8.409 1.00 95.19 293 LEU A CA 1
ATOM 2370 C C . LEU A 1 293 ? -15.187 -3.788 7.497 1.00 95.19 293 LEU A C 1
ATOM 2372 O O . LEU A 1 293 ? -15.019 -3.760 6.281 1.00 95.19 293 LEU A O 1
ATOM 2376 N N . ILE A 1 294 ? -16.315 -3.365 8.075 1.00 95.38 294 ILE A N 1
ATOM 2377 C CA . ILE A 1 294 ? -17.476 -2.884 7.312 1.00 95.38 294 ILE A CA 1
ATOM 2378 C C . ILE A 1 294 ? -17.088 -1.635 6.514 1.00 95.38 294 ILE A C 1
ATOM 2380 O O . I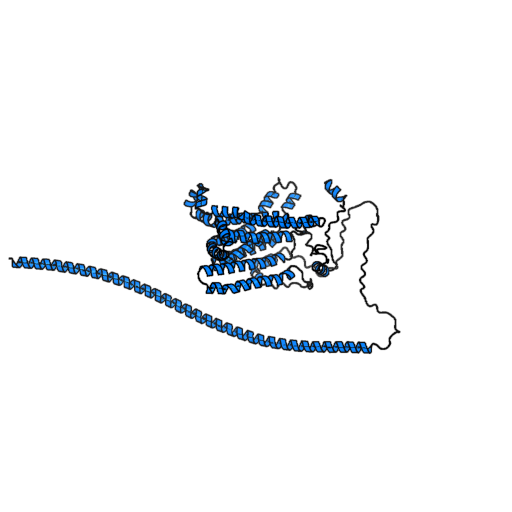LE A 1 294 ? -17.322 -1.557 5.307 1.00 95.38 294 ILE A O 1
ATOM 2384 N N . PHE A 1 295 ? -16.422 -0.680 7.165 1.00 94.38 295 PHE A N 1
ATOM 2385 C CA . PHE A 1 295 ? -15.959 0.539 6.504 1.00 94.38 295 PHE A CA 1
ATOM 2386 C C . PHE A 1 295 ? -14.839 0.280 5.492 1.00 94.38 295 PHE A C 1
ATOM 2388 O O . PHE A 1 295 ? -14.798 0.941 4.457 1.00 94.38 295 PHE A O 1
ATOM 2395 N N . ALA A 1 296 ? -13.966 -0.698 5.734 1.00 95.56 296 ALA A N 1
ATOM 2396 C CA . ALA A 1 296 ? -12.936 -1.087 4.778 1.00 95.56 296 ALA A CA 1
ATOM 2397 C C . ALA A 1 296 ? -13.524 -1.733 3.513 1.00 95.56 296 ALA A C 1
ATOM 2399 O O . ALA A 1 296 ? -13.066 -1.445 2.407 1.00 95.56 296 ALA A O 1
ATOM 2400 N N . VAL A 1 297 ? -14.569 -2.557 3.644 1.00 95.25 297 VAL A N 1
ATOM 2401 C CA . VAL A 1 297 ? -15.297 -3.102 2.486 1.00 95.25 297 VAL A CA 1
ATOM 2402 C C . VAL A 1 297 ? -15.923 -1.970 1.673 1.00 95.25 297 VAL A C 1
ATOM 2404 O O . VAL A 1 297 ? -15.744 -1.934 0.457 1.00 95.25 297 VAL A O 1
ATOM 2407 N N . LEU A 1 298 ? -16.581 -1.005 2.327 1.00 93.69 298 LEU A N 1
ATOM 2408 C CA . LEU A 1 298 ? -17.129 0.178 1.652 1.00 93.69 298 LEU A CA 1
ATOM 2409 C C . LEU A 1 298 ? -16.037 1.003 0.955 1.00 93.69 298 LEU A C 1
ATOM 2411 O O . LEU A 1 298 ? -16.210 1.414 -0.191 1.00 93.69 298 LEU A O 1
ATOM 2415 N N . TYR A 1 299 ? -14.894 1.194 1.615 1.00 95.56 299 TYR A N 1
ATOM 2416 C CA . TYR A 1 299 ? -13.733 1.881 1.056 1.00 95.56 299 TYR A CA 1
ATOM 2417 C C . TYR A 1 299 ? -13.257 1.226 -0.248 1.00 95.56 299 TYR A C 1
ATOM 2419 O O . TYR A 1 299 ? -13.166 1.899 -1.277 1.00 95.56 299 TYR A O 1
ATOM 2427 N N . PHE A 1 300 ? -13.005 -0.088 -0.239 1.00 94.69 300 PHE A N 1
ATOM 2428 C CA . PHE A 1 300 ? -12.546 -0.797 -1.435 1.00 94.69 300 PHE A CA 1
ATOM 2429 C C . PHE A 1 300 ? -13.634 -0.904 -2.508 1.00 94.69 300 PHE A C 1
ATOM 2431 O O . PHE A 1 300 ? -13.313 -0.816 -3.691 1.00 94.69 300 PHE A O 1
ATOM 2438 N N . ALA A 1 301 ? -14.909 -1.024 -2.131 1.00 92.75 301 ALA A N 1
ATOM 2439 C CA . ALA A 1 301 ? -16.021 -1.013 -3.078 1.00 92.75 301 ALA A CA 1
ATOM 2440 C C . ALA A 1 301 ? -16.099 0.319 -3.843 1.00 92.75 301 ALA A C 1
ATOM 2442 O O . ALA A 1 301 ? -16.166 0.321 -5.074 1.00 92.75 301 ALA A O 1
ATOM 2443 N N . PHE A 1 302 ? -16.011 1.456 -3.141 1.00 91.94 302 PHE A N 1
ATOM 2444 C CA . PHE A 1 302 ? -15.967 2.768 -3.789 1.00 91.94 302 PHE A CA 1
ATOM 2445 C C . PHE A 1 302 ? -14.707 2.954 -4.631 1.00 91.94 302 PHE A C 1
ATOM 2447 O O . PHE A 1 302 ? -14.808 3.406 -5.772 1.00 91.94 302 PHE A O 1
ATOM 2454 N N . ALA A 1 303 ? -13.538 2.555 -4.122 1.00 92.81 303 ALA A N 1
ATOM 2455 C CA . ALA A 1 303 ? -12.293 2.622 -4.880 1.00 92.81 303 ALA A CA 1
ATOM 2456 C C . ALA A 1 303 ? -12.393 1.833 -6.199 1.00 92.81 303 ALA A C 1
ATOM 2458 O O . ALA A 1 303 ? -12.018 2.347 -7.251 1.00 92.81 303 ALA A O 1
ATOM 2459 N N . LEU A 1 304 ? -12.953 0.618 -6.175 1.00 91.81 304 LEU A N 1
ATOM 2460 C CA . LEU A 1 304 ? -13.129 -0.202 -7.376 1.00 91.81 304 LEU A CA 1
ATOM 2461 C C . LEU A 1 304 ? -13.993 0.496 -8.428 1.00 91.81 304 LEU A C 1
ATOM 2463 O O . LEU A 1 304 ? -13.598 0.547 -9.591 1.00 91.81 304 LEU A O 1
ATOM 2467 N N . VAL A 1 305 ? -15.139 1.057 -8.036 1.00 90.75 305 VAL A N 1
ATOM 2468 C CA . VAL A 1 305 ? -16.041 1.752 -8.968 1.00 90.75 305 VAL A CA 1
ATOM 2469 C C . VAL A 1 305 ? -15.375 3.000 -9.552 1.00 90.75 305 VAL A C 1
ATOM 2471 O O . VAL A 1 305 ? -15.369 3.182 -10.772 1.00 90.75 305 VAL A O 1
ATOM 2474 N N . VAL A 1 306 ? -14.775 3.836 -8.698 1.00 91.38 306 VAL A N 1
ATOM 2475 C CA . VAL A 1 306 ? -14.155 5.104 -9.105 1.00 91.38 306 VAL A CA 1
ATOM 2476 C C . VAL A 1 306 ? -12.951 4.858 -10.006 1.00 91.38 306 VAL A C 1
ATOM 2478 O O . VAL A 1 306 ? -12.929 5.339 -11.139 1.00 91.38 306 VAL A O 1
ATOM 2481 N N . TYR A 1 307 ? -11.967 4.075 -9.559 1.00 90.06 307 TYR A N 1
ATOM 2482 C CA . TYR A 1 307 ? -10.751 3.881 -10.344 1.00 90.06 307 TYR A CA 1
ATOM 2483 C C . TYR A 1 307 ? -11.025 3.106 -11.630 1.00 90.06 307 TYR A C 1
ATOM 2485 O O . TYR A 1 307 ? -10.441 3.442 -12.656 1.00 90.06 307 TYR A O 1
ATOM 2493 N N . ARG A 1 308 ? -11.960 2.142 -11.643 1.00 89.88 308 ARG A N 1
ATOM 2494 C CA . ARG A 1 308 ? -12.379 1.480 -12.891 1.00 89.88 308 ARG A CA 1
ATOM 2495 C C . ARG A 1 308 ? -12.907 2.490 -13.906 1.00 89.88 308 ARG A C 1
ATOM 2497 O O . ARG A 1 308 ? -12.496 2.449 -15.062 1.00 89.88 308 ARG A O 1
ATOM 2504 N N . HIS A 1 309 ? -13.792 3.394 -13.484 1.00 88.94 309 HIS A N 1
ATOM 2505 C CA . HIS A 1 309 ? -14.296 4.455 -14.354 1.00 88.94 309 HIS A CA 1
ATOM 2506 C C . HIS A 1 309 ? -13.147 5.331 -14.878 1.00 88.94 309 HIS A C 1
ATOM 2508 O O . HIS A 1 309 ? -13.025 5.559 -16.080 1.00 88.94 309 HIS A O 1
ATOM 2514 N N . GLN A 1 310 ? -12.243 5.763 -14.004 1.00 89.25 310 GLN A N 1
ATOM 2515 C CA . GLN A 1 310 ? -11.155 6.657 -14.395 1.00 89.25 310 GLN A CA 1
ATOM 2516 C C . GLN A 1 310 ? -10.109 6.012 -15.305 1.00 89.25 310 GLN A C 1
ATOM 2518 O O . GLN A 1 310 ? -9.588 6.682 -16.198 1.00 89.25 310 GLN A O 1
ATOM 2523 N N . TYR A 1 311 ? -9.804 4.727 -15.114 1.00 87.62 311 TYR A N 1
ATOM 2524 C CA . TYR A 1 311 ? -8.921 3.989 -16.017 1.00 87.62 311 TYR A CA 1
ATOM 2525 C C . TYR A 1 311 ? -9.499 3.885 -17.430 1.00 87.62 311 TYR A C 1
ATOM 2527 O O . TYR A 1 311 ? -8.734 3.875 -18.388 1.00 87.62 311 TYR A O 1
ATOM 2535 N N . LEU A 1 312 ? -10.828 3.828 -17.565 1.00 87.56 312 LEU A N 1
ATOM 2536 C CA . LEU A 1 312 ? -11.493 3.753 -18.866 1.00 87.56 312 LEU A CA 1
ATOM 2537 C C . LEU A 1 312 ? -11.566 5.111 -19.577 1.00 87.56 312 LEU A C 1
ATOM 2539 O O . LEU A 1 312 ? -11.417 5.152 -20.796 1.00 87.56 312 LEU A O 1
ATOM 2543 N N . TYR A 1 313 ? -11.797 6.208 -18.845 1.00 85.25 313 TYR A N 1
ATOM 2544 C CA . TYR A 1 313 ? -12.135 7.500 -19.464 1.00 85.25 313 TYR A CA 1
ATOM 2545 C C . TYR A 1 313 ? -11.112 8.623 -19.268 1.00 85.25 313 TYR A C 1
ATOM 2547 O O . TYR A 1 313 ? -11.056 9.530 -20.096 1.00 85.25 313 TYR A O 1
ATOM 2555 N N . CYS A 1 314 ? -10.326 8.613 -18.189 1.00 85.00 314 CYS A N 1
ATOM 2556 C CA . CYS A 1 314 ? -9.543 9.785 -17.779 1.00 85.00 314 CYS A CA 1
ATOM 2557 C C . CYS A 1 314 ? -8.032 9.605 -17.938 1.00 85.00 314 CYS A C 1
ATOM 2559 O O . CYS A 1 314 ? -7.346 10.542 -18.349 1.00 85.00 314 CYS A O 1
ATOM 2561 N N . TYR A 1 315 ? -7.496 8.438 -17.571 1.00 87.50 315 TYR A N 1
ATOM 2562 C CA . TYR A 1 315 ? -6.049 8.251 -17.485 1.00 87.50 315 TYR A CA 1
ATOM 2563 C C . TYR A 1 315 ? -5.435 7.714 -18.775 1.00 87.50 315 TYR A C 1
ATOM 2565 O O . TYR A 1 315 ? -5.911 6.746 -19.362 1.00 87.50 315 TYR A O 1
ATOM 2573 N N . LEU A 1 316 ? -4.298 8.296 -19.164 1.00 87.25 316 LEU A N 1
ATOM 2574 C CA . LEU A 1 316 ? -3.470 7.788 -20.254 1.00 87.25 316 LEU A CA 1
ATOM 2575 C C . LEU A 1 316 ? -2.302 6.962 -19.703 1.00 87.25 316 LEU A C 1
ATOM 2577 O O . LEU A 1 316 ? -1.589 7.378 -18.786 1.00 87.25 316 LEU A O 1
ATOM 2581 N N . ARG A 1 317 ? -2.046 5.797 -20.299 1.00 86.75 317 ARG A N 1
ATOM 2582 C CA . ARG A 1 317 ? -0.886 4.973 -19.947 1.00 86.75 317 ARG A CA 1
ATOM 2583 C C . ARG A 1 317 ? 0.416 5.650 -20.393 1.00 86.75 317 ARG A C 1
ATOM 2585 O O . ARG A 1 317 ? 0.641 5.859 -21.583 1.00 86.75 317 ARG A O 1
ATOM 2592 N N . LYS A 1 318 ? 1.290 5.962 -19.429 1.00 85.69 318 LYS A N 1
ATOM 2593 C CA . LYS A 1 318 ? 2.606 6.588 -19.667 1.00 85.69 318 LYS A CA 1
ATOM 2594 C C . LYS A 1 318 ? 3.652 5.604 -20.197 1.00 85.69 318 LYS A C 1
ATOM 2596 O O . LYS A 1 318 ? 4.447 5.971 -21.056 1.00 85.69 318 LYS A O 1
ATOM 2601 N N . TYR A 1 319 ? 3.641 4.383 -19.673 1.00 88.69 319 TYR A N 1
ATOM 2602 C CA . TYR A 1 319 ? 4.512 3.270 -20.050 1.00 88.69 319 TYR A CA 1
ATOM 2603 C C . TYR A 1 319 ? 3.766 1.950 -19.832 1.00 88.69 319 TYR A C 1
ATOM 2605 O O . TYR A 1 319 ? 2.865 1.894 -18.992 1.00 88.69 319 TYR A O 1
ATOM 2613 N N . GLU A 1 320 ? 4.142 0.901 -20.561 1.00 84.25 320 GLU A N 1
ATOM 2614 C CA . GLU A 1 320 ? 3.691 -0.468 -20.292 1.00 84.25 320 GLU A CA 1
ATOM 2615 C C . GLU A 1 320 ? 4.744 -1.237 -19.475 1.00 84.25 320 GLU A C 1
ATOM 2617 O O . GLU A 1 320 ? 5.940 -1.153 -19.752 1.00 84.25 320 GLU A O 1
ATOM 2622 N N . SER A 1 321 ? 4.315 -1.949 -18.427 1.00 77.38 321 SER A N 1
ATOM 2623 C CA . SER A 1 321 ? 5.214 -2.718 -17.546 1.00 77.38 321 SER A CA 1
ATOM 2624 C C . SER A 1 321 ? 4.662 -4.103 -17.173 1.00 77.38 321 SER A C 1
ATOM 2626 O O . SER A 1 321 ? 5.161 -4.711 -16.218 1.00 77.38 321 SER A O 1
ATOM 2628 N N . ASP A 1 322 ? 3.628 -4.583 -17.869 1.00 74.38 322 ASP A N 1
ATOM 2629 C CA . ASP A 1 322 ? 3.004 -5.906 -17.719 1.00 74.38 322 ASP A CA 1
ATOM 2630 C C . ASP A 1 322 ? 2.468 -6.198 -16.302 1.00 74.38 322 ASP A C 1
ATOM 2632 O O . ASP A 1 322 ? 2.288 -7.346 -15.902 1.00 74.38 322 ASP A O 1
ATOM 2636 N N . GLY A 1 323 ? 2.282 -5.165 -15.468 1.00 78.75 323 GLY A N 1
ATOM 2637 C CA . GLY A 1 323 ? 1.800 -5.281 -14.080 1.00 78.75 323 GLY A CA 1
ATOM 2638 C C . GLY A 1 323 ? 2.730 -6.023 -13.101 1.00 78.75 323 GLY A C 1
ATOM 2639 O O . GLY A 1 323 ? 2.477 -6.046 -11.894 1.00 78.75 323 GLY A O 1
ATOM 2640 N N . SER A 1 324 ? 3.843 -6.581 -13.577 1.00 79.31 324 SER A N 1
ATOM 2641 C CA . SER A 1 324 ? 4.631 -7.577 -12.846 1.00 79.31 324 SER A CA 1
ATOM 2642 C C . SER A 1 324 ? 5.294 -7.042 -11.571 1.00 79.31 324 SER A C 1
ATOM 2644 O O . SER A 1 324 ? 5.354 -7.726 -10.546 1.00 79.31 324 SER A O 1
ATOM 2646 N N . ARG A 1 325 ? 5.769 -5.789 -11.604 1.00 83.94 325 ARG A N 1
ATOM 2647 C CA . ARG A 1 325 ? 6.363 -5.103 -10.442 1.00 83.94 325 ARG A CA 1
ATOM 2648 C C . ARG A 1 325 ? 5.328 -4.862 -9.349 1.00 83.94 325 ARG A C 1
ATOM 2650 O O . ARG A 1 325 ? 5.584 -5.184 -8.190 1.00 83.94 325 ARG A O 1
ATOM 2657 N N . HIS A 1 326 ? 4.159 -4.360 -9.733 1.00 85.44 326 HIS A N 1
ATOM 2658 C CA . HIS A 1 326 ? 3.071 -4.023 -8.820 1.00 85.44 326 HIS A CA 1
ATOM 2659 C C . HIS A 1 326 ? 2.537 -5.264 -8.099 1.00 85.44 326 HIS A C 1
ATOM 2661 O O . HIS A 1 326 ? 2.423 -5.247 -6.875 1.00 85.44 326 HIS A O 1
ATOM 2667 N N . TYR A 1 327 ? 2.343 -6.373 -8.821 1.00 86.00 327 TYR A N 1
ATOM 2668 C CA . TYR A 1 327 ? 1.919 -7.643 -8.224 1.00 86.00 327 TYR A CA 1
ATOM 2669 C C . TYR A 1 327 ? 2.889 -8.129 -7.134 1.00 86.00 327 TYR A C 1
ATOM 2671 O O . TYR A 1 327 ? 2.478 -8.426 -6.011 1.00 86.00 327 TYR A O 1
ATOM 2679 N N . ARG A 1 328 ? 4.202 -8.130 -7.413 1.00 87.19 328 ARG A N 1
ATOM 2680 C CA . ARG A 1 328 ? 5.217 -8.511 -6.412 1.00 87.19 328 ARG A CA 1
ATOM 2681 C C . ARG A 1 328 ? 5.186 -7.612 -5.176 1.00 87.19 328 ARG A C 1
ATOM 2683 O O . ARG A 1 328 ? 5.359 -8.103 -4.060 1.00 87.19 328 ARG A O 1
ATOM 2690 N N . ARG A 1 329 ? 5.006 -6.300 -5.368 1.00 89.44 329 ARG A N 1
ATOM 2691 C CA . ARG A 1 329 ? 4.907 -5.325 -4.271 1.00 89.44 329 ARG A CA 1
ATOM 2692 C C . ARG A 1 329 ? 3.683 -5.606 -3.408 1.00 89.44 329 ARG A C 1
ATOM 2694 O O . ARG A 1 329 ? 3.832 -5.683 -2.195 1.00 89.44 329 ARG A O 1
ATOM 2701 N N . MET A 1 330 ? 2.524 -5.823 -4.028 1.00 89.19 330 MET A N 1
ATOM 2702 C CA . MET A 1 330 ? 1.275 -6.132 -3.332 1.00 89.19 330 MET A CA 1
ATOM 2703 C C . MET A 1 330 ? 1.423 -7.371 -2.446 1.00 89.19 330 MET A C 1
ATOM 2705 O O . MET A 1 330 ? 1.231 -7.273 -1.240 1.00 89.19 330 MET A O 1
ATOM 2709 N N . VAL A 1 331 ? 1.863 -8.504 -3.007 1.00 89.75 331 VAL A N 1
ATOM 2710 C CA . VAL A 1 331 ? 2.028 -9.750 -2.234 1.00 89.75 331 VAL A CA 1
ATOM 2711 C C . VAL A 1 331 ? 2.986 -9.550 -1.060 1.00 89.75 331 VAL A C 1
ATOM 2713 O O . VAL A 1 331 ? 2.698 -9.972 0.062 1.00 89.75 331 VAL A O 1
ATOM 2716 N N . ARG A 1 332 ? 4.115 -8.870 -1.290 1.00 91.00 332 ARG A N 1
ATOM 2717 C CA . ARG A 1 332 ? 5.109 -8.609 -0.244 1.00 91.00 332 ARG A CA 1
ATOM 2718 C C . ARG A 1 332 ? 4.545 -7.734 0.876 1.00 91.00 332 ARG A C 1
ATOM 2720 O O . ARG A 1 332 ? 4.709 -8.090 2.037 1.00 91.00 332 ARG A O 1
ATOM 2727 N N . TYR A 1 333 ? 3.888 -6.630 0.536 1.00 92.88 333 TYR A N 1
ATOM 2728 C CA . TYR A 1 333 ? 3.404 -5.656 1.512 1.00 92.88 333 TYR A CA 1
ATOM 2729 C C . TYR A 1 333 ? 2.151 -6.120 2.257 1.00 92.88 333 TYR A C 1
ATOM 2731 O O . TYR A 1 333 ? 2.058 -5.917 3.463 1.00 92.88 333 TYR A O 1
ATOM 2739 N N . THR A 1 334 ? 1.235 -6.837 1.604 1.00 91.94 334 THR A N 1
ATOM 2740 C CA . THR A 1 334 ? 0.120 -7.491 2.306 1.00 91.94 334 THR A CA 1
ATOM 2741 C C . THR A 1 334 ? 0.637 -8.544 3.290 1.00 91.94 334 THR A C 1
ATOM 2743 O O . THR A 1 334 ? 0.151 -8.621 4.416 1.00 91.94 334 THR A O 1
ATOM 2746 N N . SER A 1 335 ? 1.675 -9.302 2.915 1.00 92.81 335 SER A N 1
ATOM 2747 C CA . SER A 1 335 ? 2.331 -10.248 3.832 1.00 92.81 335 SER A CA 1
ATOM 2748 C C . SER A 1 335 ? 3.034 -9.541 4.997 1.00 92.81 335 SER A C 1
ATOM 2750 O O . SER A 1 335 ? 2.992 -10.033 6.121 1.00 92.81 335 SER A O 1
ATOM 2752 N N . ASP A 1 336 ? 3.662 -8.382 4.755 1.00 91.94 336 ASP A N 1
ATOM 2753 C CA . ASP A 1 336 ? 4.227 -7.539 5.819 1.00 91.94 336 ASP A CA 1
ATOM 2754 C C . ASP A 1 336 ? 3.132 -7.094 6.806 1.00 91.94 336 ASP A C 1
ATOM 2756 O O . ASP A 1 336 ? 3.324 -7.183 8.015 1.00 91.94 336 ASP A O 1
ATOM 2760 N N . GLY A 1 337 ? 1.963 -6.686 6.304 1.00 92.25 337 GLY A N 1
ATOM 2761 C CA . GLY A 1 337 ? 0.816 -6.321 7.136 1.00 92.25 337 GLY A CA 1
ATOM 2762 C C . GLY A 1 337 ? 0.250 -7.471 7.966 1.00 92.25 337 GLY A C 1
ATOM 2763 O O . GLY A 1 337 ? -0.077 -7.272 9.132 1.00 92.25 337 GLY A O 1
ATOM 2764 N N . LEU A 1 338 ? 0.181 -8.681 7.403 1.00 93.50 338 LEU A N 1
ATOM 2765 C CA . LEU A 1 338 ? -0.232 -9.882 8.140 1.00 93.50 338 LEU A CA 1
ATOM 2766 C C . LEU A 1 338 ? 0.732 -10.213 9.285 1.00 93.50 338 LEU A C 1
ATOM 2768 O O . LEU A 1 338 ? 0.284 -10.574 10.372 1.00 93.50 338 LEU A O 1
ATOM 2772 N N . LEU A 1 339 ? 2.040 -10.056 9.063 1.00 92.56 339 LEU A N 1
ATOM 2773 C CA . LEU A 1 339 ? 3.043 -10.232 10.114 1.00 92.56 339 LEU A CA 1
ATOM 2774 C C . LEU A 1 339 ? 2.877 -9.190 11.224 1.00 92.56 339 LEU A C 1
ATOM 2776 O O . LEU A 1 339 ? 2.915 -9.551 12.397 1.00 92.56 339 LEU A O 1
ATOM 2780 N N . ILE A 1 340 ? 2.646 -7.919 10.867 1.00 89.44 340 ILE A N 1
ATOM 2781 C CA . ILE A 1 340 ? 2.350 -6.861 11.846 1.00 89.44 340 ILE A CA 1
ATOM 2782 C C . ILE A 1 340 ? 1.109 -7.246 12.657 1.00 89.44 340 ILE A C 1
ATOM 2784 O O . ILE A 1 340 ? 1.188 -7.310 13.879 1.00 89.44 340 ILE A O 1
ATOM 2788 N N . PHE A 1 341 ? 0.002 -7.602 12.004 1.00 91.00 341 PHE A N 1
ATOM 2789 C CA . PHE A 1 341 ? -1.223 -8.045 12.673 1.00 91.00 341 PHE A CA 1
ATOM 2790 C C . PHE A 1 341 ? -0.965 -9.185 13.675 1.00 91.00 341 PHE A C 1
ATOM 2792 O O . PHE A 1 341 ? -1.327 -9.075 14.846 1.00 91.00 341 PHE A O 1
ATOM 2799 N N . GLN A 1 342 ? -0.275 -10.248 13.267 1.00 92.06 342 GLN A N 1
ATOM 2800 C CA . GLN A 1 342 ? -0.007 -11.391 14.145 1.00 92.06 342 GLN A CA 1
ATOM 2801 C C . GLN A 1 342 ? 0.868 -11.016 15.346 1.00 92.06 342 GLN A C 1
ATOM 2803 O O . GLN A 1 342 ? 0.548 -11.392 16.473 1.00 92.06 342 GLN A O 1
ATOM 2808 N N . MET A 1 343 ? 1.922 -10.220 15.129 1.00 87.06 343 MET A N 1
ATOM 2809 C CA . MET A 1 343 ? 2.767 -9.704 16.213 1.00 87.06 343 MET A CA 1
ATOM 2810 C C . MET A 1 343 ? 1.956 -8.873 17.214 1.00 87.06 343 MET A C 1
ATOM 2812 O O . MET A 1 343 ? 2.158 -8.982 18.423 1.00 87.06 343 MET A O 1
ATOM 2816 N N . THR A 1 344 ? 1.007 -8.075 16.726 1.00 86.19 344 THR A N 1
ATOM 2817 C CA . THR A 1 344 ? 0.158 -7.240 17.583 1.00 86.19 344 THR A CA 1
ATOM 2818 C C . THR A 1 344 ? -0.853 -8.050 18.385 1.00 86.19 344 THR A C 1
ATOM 2820 O O . THR A 1 344 ? -1.023 -7.794 19.574 1.00 86.19 344 THR A O 1
ATOM 2823 N N . VAL A 1 345 ? -1.464 -9.079 17.788 1.00 89.50 345 VAL A N 1
ATOM 2824 C CA . VAL A 1 345 ? -2.383 -9.988 18.490 1.00 89.50 345 VAL A CA 1
ATOM 2825 C C . VAL A 1 345 ? -1.651 -10.748 19.594 1.00 89.50 345 VAL A C 1
ATOM 2827 O O . VAL A 1 345 ? -2.149 -10.804 20.716 1.00 89.50 345 VAL A O 1
ATOM 2830 N N . VAL A 1 346 ? -0.449 -11.266 19.318 1.00 89.62 346 VAL A N 1
ATOM 2831 C CA . VAL A 1 346 ? 0.394 -11.902 20.345 1.00 89.62 346 VAL A CA 1
ATOM 2832 C C . VAL A 1 346 ? 0.687 -10.926 21.483 1.00 89.62 346 VAL A C 1
ATOM 2834 O O . VAL A 1 346 ? 0.516 -11.286 22.647 1.00 89.62 346 VAL A O 1
ATOM 2837 N N . GLY A 1 347 ? 1.063 -9.684 21.164 1.00 86.50 347 GLY A N 1
ATOM 2838 C CA . GLY A 1 347 ? 1.319 -8.659 22.174 1.00 86.50 347 GLY A CA 1
ATOM 2839 C C . GLY A 1 347 ? 0.101 -8.358 23.052 1.00 86.50 347 GLY A C 1
ATOM 2840 O O . GLY A 1 347 ? 0.223 -8.314 24.274 1.00 86.50 347 GLY A O 1
ATOM 2841 N N . ILE A 1 348 ? -1.087 -8.215 22.459 1.00 86.88 348 ILE A N 1
ATOM 2842 C CA . ILE A 1 348 ? -2.329 -7.943 23.201 1.00 86.88 348 ILE A CA 1
ATOM 2843 C C . ILE A 1 348 ? -2.717 -9.131 24.092 1.00 86.88 348 ILE A C 1
ATOM 2845 O O . ILE A 1 348 ? -3.112 -8.931 25.240 1.00 86.88 348 ILE A O 1
ATOM 2849 N N . LEU A 1 349 ? -2.599 -10.366 23.595 1.00 88.94 349 LEU A N 1
ATOM 2850 C CA . LEU A 1 349 ? -2.906 -11.572 24.374 1.00 88.94 349 LEU A CA 1
ATOM 2851 C C . LEU A 1 349 ? -1.940 -11.757 25.549 1.00 88.94 349 LEU A C 1
ATOM 2853 O O . LEU A 1 349 ? -2.373 -12.132 26.640 1.00 88.94 349 LEU A O 1
ATOM 2857 N N . TYR A 1 350 ? -0.659 -11.442 25.340 1.00 86.75 350 TYR A N 1
ATOM 2858 C CA . TYR A 1 350 ? 0.350 -11.451 26.394 1.00 86.75 350 TYR A CA 1
ATOM 2859 C C . TYR A 1 350 ? 0.010 -10.447 27.502 1.00 86.75 350 TYR A C 1
ATOM 2861 O O . TYR A 1 350 ? -0.015 -10.817 28.674 1.00 86.75 350 TYR A O 1
ATOM 2869 N N . LEU A 1 351 ? -0.337 -9.205 27.141 1.00 85.38 351 LEU A N 1
ATOM 2870 C CA . LEU A 1 351 ? -0.744 -8.182 28.112 1.00 85.38 351 LEU A CA 1
ATOM 2871 C C . LEU A 1 351 ? -2.014 -8.552 28.887 1.00 85.38 351 LEU A C 1
ATOM 2873 O O . LEU A 1 351 ? -2.138 -8.211 30.058 1.00 85.38 351 LEU A O 1
ATOM 2877 N N . LYS A 1 352 ? -2.953 -9.264 28.254 1.00 86.44 352 LYS A N 1
ATOM 2878 C CA . LYS A 1 352 ? -4.174 -9.757 28.911 1.00 86.44 352 LYS A CA 1
ATOM 2879 C C . LYS A 1 352 ? -3.944 -10.974 29.819 1.00 86.44 352 LYS A C 1
ATOM 2881 O O . LYS A 1 352 ? -4.898 -11.450 30.424 1.00 86.44 352 LYS A O 1
ATOM 2886 N N . GLY A 1 353 ? -2.719 -11.499 29.907 1.00 85.69 353 GLY A N 1
ATOM 2887 C CA . GLY A 1 353 ? -2.379 -12.647 30.753 1.00 85.69 353 GLY A CA 1
ATOM 2888 C C . GLY A 1 353 ? -2.798 -14.013 30.190 1.00 85.69 353 GLY A C 1
ATOM 2889 O O . GLY A 1 353 ? -2.647 -15.025 30.872 1.00 85.69 353 GLY A O 1
ATOM 2890 N N . VAL A 1 354 ? -3.285 -14.085 28.945 1.00 91.81 354 VAL A N 1
ATOM 2891 C CA . VAL A 1 354 ? -3.731 -15.341 28.312 1.00 91.81 354 VAL A CA 1
ATOM 2892 C C . VAL A 1 354 ? -2.577 -15.971 27.523 1.00 91.81 354 VAL A C 1
ATOM 2894 O O . VAL A 1 354 ? -2.524 -15.933 26.291 1.00 91.81 354 VAL A O 1
ATOM 2897 N N . LEU A 1 355 ? -1.623 -16.563 28.247 1.00 87.81 355 LEU A N 1
ATOM 2898 C CA . LEU A 1 355 ? -0.404 -17.149 27.670 1.00 87.81 355 LEU A CA 1
ATOM 2899 C C . LEU A 1 355 ? -0.664 -18.334 26.727 1.00 87.81 355 LEU A C 1
ATOM 2901 O O . LEU A 1 355 ? 0.049 -18.498 25.735 1.00 87.81 355 LEU A O 1
ATOM 2905 N N . THR A 1 356 ? -1.687 -19.148 26.991 1.00 90.56 356 THR A N 1
ATOM 2906 C CA . THR A 1 356 ? -2.038 -20.303 26.144 1.00 90.56 356 THR A CA 1
ATOM 2907 C C . THR A 1 356 ? -2.466 -19.866 24.742 1.00 90.56 356 THR A C 1
ATOM 2909 O O . THR A 1 356 ? -1.991 -20.409 23.749 1.00 90.56 356 THR A O 1
ATOM 2912 N N . ALA A 1 357 ? -3.293 -18.824 24.643 1.00 88.94 357 ALA A N 1
ATOM 2913 C CA . ALA A 1 357 ? -3.697 -18.256 23.361 1.00 88.94 357 ALA A CA 1
ATOM 2914 C C . ALA A 1 357 ? -2.526 -17.555 22.653 1.00 88.94 357 ALA A C 1
ATOM 2916 O O . ALA A 1 357 ? -2.347 -17.723 21.450 1.00 88.94 357 ALA A O 1
ATOM 2917 N N . ALA A 1 358 ? -1.694 -16.806 23.388 1.00 87.38 358 ALA A N 1
ATOM 2918 C CA . ALA A 1 358 ? -0.534 -16.123 22.810 1.00 87.38 358 ALA A CA 1
ATOM 2919 C C . ALA A 1 358 ? 0.478 -17.111 22.200 1.00 87.38 358 ALA A C 1
ATOM 2921 O O . ALA A 1 358 ? 0.965 -16.903 21.088 1.00 87.38 358 ALA A O 1
ATOM 2922 N N . THR A 1 359 ? 0.756 -18.217 22.895 1.00 89.19 359 THR A N 1
ATOM 2923 C CA . THR A 1 359 ? 1.668 -19.267 22.412 1.00 89.19 359 THR A CA 1
ATOM 2924 C C . THR A 1 359 ? 1.099 -20.042 21.225 1.00 89.19 359 THR A C 1
ATOM 2926 O O . THR A 1 359 ? 1.854 -20.376 20.313 1.00 89.19 359 THR A O 1
ATOM 2929 N N . ALA A 1 360 ? -0.221 -20.239 21.159 1.00 91.44 360 ALA A N 1
ATOM 2930 C CA . ALA A 1 360 ? -0.885 -20.868 20.017 1.00 91.44 360 ALA A CA 1
ATOM 2931 C C . ALA A 1 360 ? -0.767 -20.062 18.706 1.00 91.44 360 ALA A C 1
ATOM 2933 O O . ALA A 1 360 ? -0.830 -20.641 17.622 1.00 91.44 360 ALA A O 1
ATOM 2934 N N . VAL A 1 361 ? -0.562 -18.739 18.777 1.00 90.94 361 VAL A N 1
ATOM 2935 C CA . VAL A 1 361 ? -0.415 -17.866 17.594 1.00 90.94 361 VAL A CA 1
ATOM 2936 C C . VAL A 1 361 ? 1.029 -17.829 17.064 1.00 90.94 361 VAL A C 1
ATOM 2938 O O . VAL A 1 361 ? 1.239 -17.553 15.883 1.00 90.94 361 VAL A O 1
ATOM 2941 N N . LEU A 1 362 ? 2.043 -18.165 17.871 1.00 89.94 362 LEU A N 1
ATOM 2942 C CA . LEU A 1 362 ? 3.454 -18.130 17.445 1.00 89.94 362 LEU A CA 1
ATOM 2943 C C . LEU A 1 362 ? 3.771 -19.003 16.208 1.00 89.94 362 LEU A C 1
ATOM 2945 O O . LEU A 1 362 ? 4.461 -18.507 15.310 1.00 89.94 362 LEU A O 1
ATOM 2949 N N . PRO A 1 363 ? 3.258 -20.248 16.074 1.00 93.69 363 PRO A N 1
ATOM 2950 C CA . PRO A 1 363 ? 3.454 -21.050 14.864 1.00 93.69 363 PRO A CA 1
ATOM 2951 C C . PRO A 1 363 ? 2.930 -20.367 13.597 1.00 93.69 363 PRO A C 1
ATOM 2953 O O . PRO A 1 363 ? 3.512 -20.524 12.524 1.00 93.69 363 PRO A O 1
ATOM 2956 N N . LEU A 1 364 ? 1.867 -19.564 13.718 1.00 92.94 364 LEU A N 1
ATOM 2957 C CA . LEU A 1 364 ? 1.273 -18.847 12.594 1.00 92.94 364 LEU A CA 1
ATOM 2958 C C . LEU A 1 364 ? 2.224 -17.776 12.037 1.00 92.94 364 LEU A C 1
ATOM 2960 O O . LEU A 1 364 ? 2.302 -17.625 10.822 1.00 92.94 364 LEU A O 1
ATOM 2964 N N . ILE A 1 365 ? 2.984 -17.088 12.898 1.00 93.31 365 ILE A N 1
ATOM 2965 C CA . ILE A 1 365 ? 3.996 -16.093 12.489 1.00 93.31 365 ILE A CA 1
ATOM 2966 C C . ILE A 1 365 ? 5.129 -16.763 11.706 1.00 93.31 365 ILE A C 1
ATOM 2968 O O . ILE A 1 365 ? 5.586 -16.257 10.679 1.00 93.31 365 ILE A O 1
ATOM 2972 N N . ILE A 1 366 ? 5.579 -17.930 12.172 1.00 94.69 366 ILE A N 1
ATOM 2973 C CA . ILE A 1 366 ? 6.613 -18.708 11.482 1.00 94.69 366 ILE A CA 1
ATOM 2974 C C . ILE A 1 366 ? 6.086 -19.171 10.121 1.00 94.69 366 ILE A C 1
ATOM 2976 O O . ILE A 1 366 ? 6.777 -19.039 9.109 1.00 94.69 366 ILE A O 1
ATOM 2980 N N . PHE A 1 367 ? 4.844 -19.659 10.078 1.00 95.31 367 PHE A N 1
ATOM 2981 C CA . PHE A 1 367 ? 4.200 -20.093 8.846 1.00 95.31 367 PHE A CA 1
ATOM 2982 C C . PHE A 1 367 ? 4.037 -18.951 7.836 1.00 95.31 367 PHE A C 1
ATOM 2984 O O . PHE A 1 367 ? 4.366 -19.129 6.665 1.00 95.31 367 PHE A O 1
ATOM 2991 N N . THR A 1 368 ? 3.589 -17.763 8.252 1.00 95.62 368 THR A N 1
ATOM 2992 C CA . THR A 1 368 ? 3.447 -16.615 7.341 1.00 95.62 368 THR A CA 1
ATOM 2993 C C . THR A 1 368 ? 4.790 -16.090 6.855 1.00 95.62 368 THR A C 1
ATOM 2995 O O . THR A 1 368 ? 4.921 -15.768 5.672 1.00 95.62 368 THR A O 1
ATOM 2998 N N . ALA A 1 369 ? 5.815 -16.060 7.711 1.00 95.44 369 ALA A N 1
ATOM 2999 C CA . ALA A 1 369 ? 7.173 -15.722 7.300 1.00 95.44 369 ALA A CA 1
ATOM 3000 C C . ALA A 1 369 ? 7.712 -16.727 6.268 1.00 95.44 369 ALA A C 1
ATOM 3002 O O . ALA A 1 369 ? 8.241 -16.325 5.227 1.00 95.44 369 ALA A O 1
ATOM 3003 N N . TRP A 1 370 ? 7.513 -18.027 6.504 1.00 95.94 370 TRP A N 1
ATOM 3004 C CA . TRP A 1 370 ? 7.860 -19.082 5.554 1.00 95.94 370 TRP A CA 1
ATOM 3005 C C . TRP A 1 370 ? 7.100 -18.928 4.231 1.00 95.94 370 TRP A C 1
ATOM 3007 O O . TRP A 1 370 ? 7.723 -18.905 3.166 1.00 95.94 370 TRP A O 1
ATOM 3017 N N . ALA A 1 371 ? 5.779 -18.740 4.280 1.00 94.00 371 ALA A N 1
ATOM 3018 C CA . ALA A 1 371 ? 4.931 -18.573 3.103 1.00 94.00 371 ALA A CA 1
ATOM 3019 C C . ALA A 1 371 ? 5.353 -17.349 2.283 1.00 94.00 371 ALA A C 1
ATOM 3021 O O . ALA A 1 371 ? 5.508 -17.444 1.070 1.00 94.00 371 ALA A O 1
ATOM 3022 N N . LYS A 1 372 ? 5.644 -16.219 2.934 1.00 94.00 372 LYS A N 1
ATOM 3023 C CA . LYS A 1 372 ? 6.162 -15.008 2.287 1.00 94.00 372 LYS A CA 1
ATOM 3024 C C . LYS A 1 372 ? 7.477 -15.264 1.549 1.00 94.00 372 LYS A C 1
ATOM 3026 O O . LYS A 1 372 ? 7.623 -14.843 0.400 1.00 94.00 372 LYS A O 1
ATOM 3031 N N . ILE A 1 373 ? 8.432 -15.952 2.181 1.00 94.00 373 ILE A N 1
ATOM 3032 C CA . ILE A 1 373 ? 9.721 -16.295 1.557 1.00 94.00 373 ILE A CA 1
ATOM 3033 C C . ILE A 1 373 ? 9.501 -17.231 0.364 1.00 94.00 373 ILE A C 1
ATOM 3035 O O . ILE A 1 373 ? 10.074 -17.008 -0.704 1.00 94.00 373 ILE A O 1
ATOM 3039 N N . ARG A 1 374 ? 8.632 -18.239 0.509 1.00 92.75 374 ARG A N 1
ATOM 3040 C CA . ARG A 1 374 ? 8.306 -19.188 -0.565 1.00 92.75 374 ARG A CA 1
ATOM 3041 C C . ARG A 1 374 ? 7.591 -18.525 -1.738 1.00 92.75 374 ARG A C 1
ATOM 3043 O O . ARG A 1 374 ? 7.992 -18.752 -2.874 1.00 92.75 374 ARG A O 1
ATOM 3050 N N . LEU A 1 375 ? 6.599 -17.673 -1.483 1.00 89.50 375 LEU A N 1
ATOM 3051 C CA . LEU A 1 375 ? 5.892 -16.907 -2.512 1.00 89.50 375 LEU A CA 1
ATOM 3052 C C . LEU A 1 375 ? 6.847 -15.968 -3.249 1.00 89.50 375 LEU A C 1
ATOM 3054 O O . LEU A 1 375 ? 6.820 -15.902 -4.477 1.00 89.50 375 LEU A O 1
ATOM 3058 N N . HIS A 1 376 ? 7.735 -15.283 -2.523 1.00 89.69 376 HIS A N 1
ATOM 3059 C CA . HIS A 1 376 ? 8.756 -14.454 -3.150 1.00 89.69 376 HIS A CA 1
ATOM 3060 C C . HIS A 1 376 ? 9.672 -15.292 -4.049 1.00 89.69 376 HIS A C 1
ATOM 3062 O O . HIS A 1 376 ? 9.862 -14.938 -5.207 1.00 89.69 376 HIS A O 1
ATOM 3068 N N . ALA A 1 377 ? 10.196 -16.418 -3.560 1.00 88.88 377 ALA A N 1
ATOM 3069 C CA . ALA A 1 377 ? 11.051 -17.300 -4.353 1.00 88.88 377 ALA A CA 1
ATOM 3070 C C . ALA A 1 377 ? 10.334 -17.861 -5.597 1.00 88.88 377 ALA A C 1
ATOM 3072 O O . ALA A 1 377 ? 10.921 -17.909 -6.671 1.00 88.88 377 ALA A O 1
ATOM 3073 N N . LEU A 1 378 ? 9.056 -18.236 -5.476 1.00 86.50 378 LEU A N 1
ATOM 3074 C CA . LEU A 1 378 ? 8.280 -18.823 -6.571 1.00 86.50 378 LEU A CA 1
ATOM 3075 C C . LEU A 1 378 ? 7.941 -17.806 -7.671 1.00 86.50 378 LEU A C 1
ATOM 3077 O O . LEU A 1 378 ? 8.010 -18.127 -8.858 1.00 86.50 378 LEU A O 1
ATOM 3081 N N . PHE A 1 379 ? 7.544 -16.590 -7.285 1.00 85.12 379 PHE A N 1
ATOM 3082 C CA . PHE A 1 379 ? 7.012 -15.596 -8.219 1.00 85.12 379 PHE A CA 1
ATOM 3083 C C . PHE A 1 379 ? 8.030 -14.550 -8.672 1.00 85.12 379 PHE A C 1
ATOM 3085 O O . PHE A 1 379 ? 7.785 -13.892 -9.684 1.00 85.12 379 PHE A O 1
ATOM 3092 N N . TYR A 1 380 ? 9.158 -14.367 -7.978 1.00 85.62 380 TYR A N 1
ATOM 3093 C CA . TYR A 1 380 ? 10.128 -13.327 -8.333 1.00 85.62 380 TYR A CA 1
ATOM 3094 C C . TYR A 1 380 ? 10.655 -13.501 -9.763 1.00 85.62 380 TYR A C 1
ATOM 3096 O O . TYR A 1 380 ? 10.512 -12.583 -10.573 1.00 85.62 380 TYR A O 1
ATOM 3104 N N . ASP A 1 381 ? 11.165 -14.684 -10.107 1.00 81.81 381 ASP A N 1
ATOM 3105 C CA . ASP A 1 381 ? 11.741 -14.927 -11.435 1.00 81.81 381 ASP A CA 1
ATOM 3106 C C . ASP A 1 381 ? 10.670 -14.968 -12.531 1.00 81.81 381 ASP A C 1
ATOM 3108 O O . ASP A 1 381 ? 10.838 -14.339 -13.576 1.00 81.81 381 ASP A O 1
ATOM 3112 N N . ARG A 1 382 ? 9.520 -15.601 -12.255 1.00 80.69 382 ARG A N 1
ATOM 3113 C CA . ARG A 1 382 ? 8.392 -15.732 -13.201 1.00 80.69 382 ARG A CA 1
ATOM 3114 C C . ARG A 1 382 ? 7.761 -14.402 -13.601 1.00 80.69 382 ARG A C 1
ATOM 3116 O O . ARG A 1 382 ? 7.176 -14.288 -14.666 1.00 80.69 382 ARG A O 1
ATOM 3123 N N . THR A 1 383 ? 7.835 -13.408 -12.723 1.00 81.31 383 THR A N 1
ATOM 3124 C CA . THR A 1 383 ? 7.288 -12.070 -12.988 1.00 81.31 383 THR A CA 1
ATOM 3125 C C . THR A 1 383 ? 8.361 -11.103 -13.485 1.00 81.31 383 THR A C 1
ATOM 3127 O O . THR A 1 383 ? 8.045 -10.044 -14.017 1.00 81.31 383 THR A O 1
ATOM 3130 N N . LYS A 1 384 ? 9.646 -11.404 -13.289 1.00 80.44 384 LYS A N 1
ATOM 3131 C CA . LYS A 1 384 ? 10.745 -10.576 -13.798 1.00 80.44 384 LYS A CA 1
ATOM 3132 C C . LYS A 1 384 ? 11.091 -10.921 -15.243 1.00 80.44 384 LYS A C 1
ATOM 3134 O O . LYS A 1 384 ? 11.468 -10.030 -16.002 1.00 80.44 384 LYS A O 1
ATOM 3139 N N . HIS A 1 385 ? 10.975 -12.194 -15.602 1.00 80.44 385 HIS A N 1
ATOM 3140 C CA . HIS A 1 385 ? 11.321 -12.717 -16.912 1.00 80.44 385 HIS A CA 1
ATOM 3141 C C . HIS A 1 385 ? 10.100 -13.366 -17.559 1.00 80.44 385 HIS A C 1
ATOM 3143 O O . HIS A 1 385 ? 9.384 -14.131 -16.921 1.00 80.44 385 HIS A O 1
ATOM 3149 N N . VAL A 1 386 ? 9.876 -13.065 -18.836 1.00 72.38 386 VAL A N 1
ATOM 3150 C CA . VAL A 1 386 ? 8.846 -13.727 -19.643 1.00 72.38 386 VAL A CA 1
ATOM 3151 C C . VAL A 1 386 ? 9.322 -15.144 -19.980 1.00 72.38 386 VAL A C 1
ATOM 3153 O O . VAL A 1 386 ? 10.503 -15.349 -20.267 1.00 72.38 386 VAL A O 1
ATOM 3156 N N . SER A 1 387 ? 8.422 -16.127 -19.927 1.00 66.00 387 SER A N 1
ATOM 3157 C CA . SER A 1 387 ? 8.736 -17.521 -20.249 1.00 66.00 387 SER A CA 1
ATOM 3158 C C . SER A 1 387 ? 9.017 -17.715 -21.743 1.00 66.00 387 SER A C 1
ATOM 3160 O O . SER A 1 387 ? 8.282 -17.205 -22.583 1.00 66.00 387 SER A O 1
ATOM 3162 N N . SER A 1 388 ? 10.024 -18.529 -22.074 1.00 55.47 388 SER A N 1
ATOM 3163 C CA . SER A 1 388 ? 10.392 -18.870 -23.463 1.00 55.47 388 SER A CA 1
ATOM 3164 C C . SER A 1 388 ? 9.303 -19.663 -24.214 1.00 55.47 388 SER A C 1
ATOM 3166 O O . SER A 1 388 ? 9.226 -19.596 -25.438 1.00 55.47 388 SER A O 1
ATOM 3168 N N . ILE A 1 389 ? 8.435 -20.375 -23.480 1.00 55.91 389 ILE A N 1
ATOM 3169 C CA . ILE A 1 389 ? 7.276 -21.143 -23.989 1.00 55.91 389 ILE A CA 1
ATOM 3170 C C . ILE A 1 389 ? 6.032 -20.235 -24.088 1.00 55.91 389 ILE A C 1
ATOM 3172 O O . ILE A 1 389 ? 4.903 -20.658 -23.873 1.00 55.91 389 ILE A O 1
ATOM 3176 N N . TYR A 1 390 ? 6.223 -18.936 -24.318 1.00 50.53 390 TYR A N 1
ATOM 3177 C CA . TYR A 1 390 ? 5.100 -18.050 -24.593 1.00 50.53 390 TYR A CA 1
ATOM 3178 C C . TYR A 1 390 ? 4.684 -18.253 -26.047 1.00 50.53 390 TYR A C 1
ATOM 3180 O O . TYR A 1 390 ? 5.394 -17.819 -26.955 1.00 50.53 390 TYR A O 1
ATOM 3188 N N . ASP A 1 391 ? 3.567 -18.948 -26.250 1.00 45.94 391 ASP A N 1
ATOM 3189 C CA . ASP A 1 391 ? 2.937 -19.064 -27.556 1.00 45.94 391 ASP A CA 1
ATOM 3190 C C . ASP A 1 391 ? 2.111 -17.789 -27.808 1.00 45.94 391 ASP A C 1
ATOM 3192 O O . ASP A 1 391 ? 1.111 -17.568 -27.121 1.00 45.94 391 ASP A O 1
ATOM 3196 N N . PRO A 1 392 ? 2.518 -16.899 -28.731 1.00 51.56 392 PRO A N 1
ATOM 3197 C CA . PRO A 1 392 ? 1.814 -15.639 -28.974 1.00 51.56 392 PRO A CA 1
ATOM 3198 C C . PRO A 1 392 ? 0.400 -15.844 -29.543 1.00 51.56 392 PRO A C 1
ATOM 3200 O O . PRO A 1 392 ? -0.389 -14.903 -29.560 1.00 51.56 392 PRO A O 1
ATOM 3203 N N . THR A 1 393 ? 0.081 -17.059 -29.999 1.00 43.62 393 THR A N 1
ATOM 3204 C CA . THR A 1 393 ? -1.235 -17.486 -30.493 1.00 43.62 393 THR A CA 1
ATOM 3205 C C . THR A 1 393 ? -2.126 -18.116 -29.433 1.00 43.62 393 THR A C 1
ATOM 3207 O O . THR A 1 393 ? -3.302 -18.349 -29.710 1.00 43.62 393 THR A O 1
ATOM 3210 N N . ALA A 1 394 ? -1.620 -18.376 -28.223 1.00 46.91 394 ALA A N 1
ATOM 3211 C CA . ALA A 1 394 ? -2.458 -18.832 -27.126 1.00 46.91 394 ALA A CA 1
ATOM 3212 C C . ALA A 1 394 ? -3.367 -17.675 -26.696 1.00 46.91 394 ALA A C 1
ATOM 3214 O O . ALA A 1 394 ? -3.023 -16.858 -25.839 1.00 46.91 394 ALA A O 1
ATOM 3215 N N . SER A 1 395 ? -4.541 -17.590 -27.322 1.00 37.38 395 SER A N 1
ATOM 3216 C CA . SER A 1 395 ? -5.636 -16.764 -26.847 1.00 37.38 395 SER A CA 1
ATOM 3217 C C . SER A 1 395 ? -5.891 -17.159 -25.399 1.00 37.38 395 SER A C 1
ATOM 3219 O O . SER A 1 395 ? -6.360 -18.267 -25.130 1.00 37.38 395 SER A O 1
ATOM 3221 N N . PHE A 1 396 ? -5.568 -16.275 -24.456 1.00 42.75 396 PHE A N 1
ATOM 3222 C CA . PHE A 1 396 ? -6.091 -16.393 -23.107 1.00 42.75 396 PHE A CA 1
ATOM 3223 C C . PHE A 1 396 ? -7.611 -16.334 -23.245 1.00 42.75 396 PHE A C 1
ATOM 3225 O O . PHE A 1 396 ? -8.185 -15.257 -23.405 1.00 42.75 396 PHE A O 1
ATOM 3232 N N . SER A 1 397 ? -8.273 -17.493 -23.224 1.00 37.47 397 SER A N 1
ATOM 3233 C CA . SER A 1 397 ? -9.697 -17.521 -22.950 1.00 37.47 397 SER A CA 1
ATOM 3234 C C . SER A 1 397 ? -9.821 -16.956 -21.543 1.00 37.47 397 SER A C 1
ATOM 3236 O O . SER A 1 397 ? -9.483 -17.628 -20.566 1.00 37.47 397 SER A O 1
ATOM 3238 N N . HIS A 1 398 ? -10.218 -15.692 -21.427 1.00 42.56 398 HIS A N 1
ATOM 3239 C CA . HIS A 1 398 ? -10.695 -15.167 -20.163 1.00 42.56 398 HIS A CA 1
ATOM 3240 C C . HIS A 1 398 ? -11.886 -16.046 -19.775 1.00 42.56 398 HIS A C 1
ATOM 3242 O O . HIS A 1 398 ? -12.998 -15.826 -20.252 1.00 42.56 398 HIS A O 1
ATOM 3248 N N . SER A 1 399 ? -11.667 -17.079 -18.953 1.00 39.50 399 SER A N 1
ATOM 3249 C CA . SER A 1 399 ? -12.772 -17.689 -18.229 1.00 39.50 399 SER A CA 1
ATOM 3250 C C . SER A 1 399 ? -13.257 -16.576 -17.317 1.00 39.50 399 SER A C 1
ATOM 3252 O O . SER A 1 399 ? -12.553 -16.222 -16.368 1.00 39.50 399 SER A O 1
ATOM 3254 N N . SER A 1 400 ? -14.370 -15.933 -17.676 1.00 46.00 400 SER A N 1
ATOM 3255 C CA . SER A 1 400 ? -14.939 -14.878 -16.849 1.00 46.00 400 SER A CA 1
ATOM 3256 C C . SER A 1 400 ? -15.124 -15.464 -15.462 1.00 46.00 400 SER A C 1
ATOM 3258 O O . SER A 1 400 ? -15.853 -16.438 -15.282 1.00 46.00 400 SER A O 1
ATOM 3260 N N . SER A 1 401 ? -14.373 -14.931 -14.512 1.00 50.62 401 SER A N 1
ATOM 3261 C CA . SER A 1 401 ? -14.503 -15.329 -13.124 1.00 50.62 401 SER A CA 1
ATOM 3262 C C . SER A 1 401 ? -15.880 -14.882 -12.629 1.00 50.62 401 SER A C 1
ATOM 3264 O O . SER A 1 401 ? -16.452 -13.930 -13.157 1.00 50.62 401 SER A O 1
ATOM 3266 N N . TRP A 1 402 ? -16.427 -15.519 -11.594 1.00 50.38 402 TRP A N 1
ATOM 3267 C CA . TRP A 1 402 ? -17.692 -15.080 -10.978 1.00 50.38 402 TRP A CA 1
ATOM 3268 C C . TRP A 1 402 ? -17.656 -13.597 -10.549 1.00 50.38 402 TRP A C 1
ATOM 3270 O O . TRP A 1 402 ? -18.684 -12.927 -10.493 1.00 50.38 402 TRP A O 1
ATOM 3280 N N . ILE A 1 403 ? -16.458 -13.059 -10.300 1.00 48.78 403 ILE A N 1
ATOM 3281 C CA . ILE A 1 403 ? -16.221 -11.636 -10.040 1.00 48.78 403 ILE A CA 1
ATOM 3282 C C . ILE A 1 403 ? -16.520 -10.799 -11.285 1.00 48.78 403 ILE A C 1
ATOM 3284 O O . ILE A 1 403 ? -17.151 -9.757 -11.157 1.00 48.78 403 ILE A O 1
ATOM 3288 N N . ASP A 1 404 ? -16.136 -11.250 -12.481 1.00 51.19 404 ASP A N 1
ATOM 3289 C CA . ASP A 1 404 ? -16.500 -10.594 -13.741 1.00 51.19 404 ASP A CA 1
ATOM 3290 C C . ASP A 1 404 ? -18.017 -10.645 -13.987 1.00 51.19 404 ASP A C 1
ATOM 3292 O O . ASP A 1 404 ? -18.570 -9.715 -14.575 1.00 51.19 404 ASP A O 1
ATOM 3296 N N . ASP A 1 405 ? -18.700 -11.688 -13.496 1.00 49.75 405 ASP A N 1
ATOM 3297 C CA . ASP A 1 405 ? -20.156 -11.853 -13.602 1.00 49.75 405 ASP A CA 1
ATOM 3298 C C . ASP A 1 405 ? -20.951 -10.927 -12.669 1.00 49.75 405 ASP A C 1
ATOM 3300 O O . ASP A 1 405 ? -21.995 -10.421 -13.081 1.00 49.75 405 ASP A O 1
ATOM 3304 N N . ILE A 1 406 ? -20.444 -10.606 -11.470 1.00 53.66 406 ILE A N 1
ATOM 3305 C CA . ILE A 1 406 ? -21.060 -9.611 -10.562 1.00 53.66 406 ILE A CA 1
ATOM 3306 C C . ILE A 1 406 ? -21.237 -8.256 -11.260 1.00 53.66 406 ILE A C 1
ATOM 3308 O O . ILE A 1 406 ? -22.216 -7.542 -11.038 1.00 53.66 406 ILE A O 1
ATOM 3312 N N . TRP A 1 407 ? -20.313 -7.914 -12.158 1.00 48.75 407 TRP A N 1
ATOM 3313 C CA . TRP A 1 407 ? -20.322 -6.653 -12.897 1.00 48.75 407 TRP A CA 1
ATOM 3314 C C . TRP A 1 407 ? -21.066 -6.729 -14.240 1.00 48.75 407 TRP A C 1
ATOM 3316 O O . TRP A 1 407 ? -21.206 -5.704 -14.907 1.00 48.75 407 TRP A O 1
ATOM 3326 N N . LYS A 1 408 ? -21.601 -7.902 -14.621 1.00 46.81 408 LYS A N 1
ATOM 3327 C CA . LYS A 1 408 ? -22.531 -8.082 -15.755 1.00 46.81 408 LYS A CA 1
ATOM 3328 C C . LYS A 1 408 ? -23.985 -7.736 -15.388 1.00 46.81 408 LYS A C 1
ATOM 3330 O O . LYS A 1 408 ? -24.903 -8.139 -16.102 1.00 46.81 408 LYS A O 1
ATOM 3335 N N . LEU A 1 409 ? -24.221 -6.956 -14.326 1.00 42.62 409 LEU A N 1
ATOM 3336 C CA . LEU A 1 409 ? -25.486 -6.234 -14.143 1.00 42.62 409 LEU A CA 1
ATOM 3337 C C . LEU A 1 409 ? -25.789 -5.463 -15.443 1.00 42.62 409 LEU A C 1
ATOM 3339 O O . LEU A 1 409 ? -24.991 -4.650 -15.911 1.00 42.62 409 LEU A O 1
ATOM 3343 N N . SER A 1 410 ? -26.921 -5.801 -16.061 1.00 42.94 410 SER A N 1
ATOM 3344 C CA . SER A 1 410 ? -27.231 -5.677 -17.497 1.00 42.94 410 SER A CA 1
ATOM 3345 C C . SER A 1 410 ? -27.116 -4.279 -18.129 1.00 42.94 410 SER A C 1
ATOM 3347 O O . SER A 1 410 ? -27.167 -4.157 -19.357 1.00 42.94 410 SER A O 1
ATOM 3349 N N . LEU A 1 411 ? -26.901 -3.225 -17.339 1.00 45.81 411 LEU A N 1
ATOM 3350 C CA . LEU A 1 411 ? -26.750 -1.852 -17.823 1.00 45.81 411 LEU A CA 1
ATOM 3351 C C . LEU A 1 411 ? -25.449 -1.616 -18.604 1.00 45.81 411 LEU A C 1
ATOM 3353 O O . LEU A 1 411 ? -25.455 -0.882 -19.584 1.00 45.81 411 LEU A O 1
ATOM 3357 N N . ILE A 1 412 ? -24.331 -2.235 -18.215 1.00 46.84 412 ILE A N 1
ATOM 3358 C CA . ILE A 1 412 ? -23.031 -1.938 -18.847 1.00 46.84 412 ILE A CA 1
ATOM 3359 C C . ILE A 1 412 ? -22.875 -2.697 -20.168 1.00 46.84 412 ILE A C 1
ATOM 3361 O O . ILE A 1 412 ? -22.333 -2.156 -21.126 1.00 46.84 412 ILE A O 1
ATOM 3365 N N . LYS A 1 413 ? -23.401 -3.926 -20.256 1.00 38.59 413 LYS A N 1
ATOM 3366 C CA . LYS A 1 413 ? -23.385 -4.711 -21.500 1.00 38.59 413 LYS A CA 1
ATOM 3367 C C . LYS A 1 413 ? -24.363 -4.149 -22.536 1.00 38.59 413 LYS A C 1
ATOM 3369 O O . LYS A 1 413 ? -24.010 -4.096 -23.707 1.00 38.59 413 LYS A O 1
ATOM 3374 N N . SER A 1 414 ? -25.545 -3.685 -22.113 1.00 43.12 414 SER A N 1
ATOM 3375 C CA . SER A 1 414 ? -26.476 -2.983 -23.009 1.00 43.12 414 SER A CA 1
ATOM 3376 C C . SER A 1 414 ? -25.896 -1.654 -23.490 1.00 43.12 414 SER A C 1
ATOM 3378 O O . SER A 1 414 ? -25.997 -1.375 -24.674 1.00 43.12 414 SER A O 1
ATOM 3380 N N . TRP A 1 415 ? -25.188 -0.910 -22.633 1.00 42.22 415 TRP A N 1
ATOM 3381 C CA . TRP A 1 415 ? -24.495 0.323 -23.018 1.00 42.22 415 TRP A CA 1
ATOM 3382 C C . TRP A 1 415 ? -23.292 0.090 -23.953 1.00 42.22 415 TRP A C 1
ATOM 3384 O O . TRP A 1 415 ? -23.086 0.850 -24.896 1.00 42.22 415 TRP A O 1
ATOM 3394 N N . TYR A 1 416 ? -22.526 -0.988 -23.739 1.00 41.41 416 TYR A N 1
ATOM 3395 C CA . TYR A 1 416 ? -21.404 -1.383 -24.603 1.00 41.41 416 TYR A CA 1
ATOM 3396 C C . TYR A 1 416 ? -21.877 -1.880 -25.980 1.00 41.41 416 TYR A C 1
ATOM 3398 O O . TYR A 1 416 ? -21.229 -1.612 -26.988 1.00 41.41 416 TYR A O 1
ATOM 3406 N N . LEU A 1 417 ? -23.030 -2.557 -26.034 1.00 40.44 417 LEU A N 1
ATOM 3407 C CA . LEU A 1 417 ? -23.681 -2.981 -27.279 1.00 40.44 417 LEU A CA 1
ATOM 3408 C C . LEU A 1 417 ? -24.469 -1.847 -27.962 1.00 40.44 417 LEU A C 1
ATOM 3410 O O . LEU A 1 417 ? -24.697 -1.914 -29.164 1.00 40.44 417 LEU A O 1
ATOM 3414 N N . SER A 1 418 ? -24.864 -0.787 -27.245 1.00 41.44 418 SER A N 1
ATOM 3415 C CA . SER A 1 418 ? -25.708 0.299 -27.775 1.00 41.44 418 SER A CA 1
ATOM 3416 C C . SER A 1 418 ? -24.948 1.493 -28.370 1.00 41.44 418 SER A C 1
ATOM 3418 O O . SER A 1 418 ? -25.486 2.598 -28.431 1.00 41.44 418 SER A O 1
ATOM 3420 N N . GLY A 1 419 ? -23.728 1.292 -28.866 1.00 46.44 419 GLY A N 1
ATOM 3421 C CA . GLY A 1 419 ? -23.195 2.163 -29.913 1.00 46.44 419 GLY A CA 1
ATOM 3422 C C . GLY A 1 419 ? -21.951 2.979 -29.565 1.00 46.44 419 GLY A C 1
ATOM 3423 O O . GLY A 1 419 ? -21.934 3.781 -28.632 1.00 46.44 419 GLY A O 1
ATOM 3424 N N . ARG A 1 420 ? -20.954 2.795 -30.445 1.00 37.44 420 ARG A N 1
ATOM 3425 C CA . ARG A 1 420 ? -19.864 3.695 -30.904 1.00 37.44 420 ARG A CA 1
ATOM 3426 C C . ARG A 1 420 ? -18.508 3.007 -31.086 1.00 37.44 420 ARG A C 1
ATOM 3428 O O . ARG A 1 420 ? -17.566 3.682 -31.484 1.00 37.44 420 ARG A O 1
ATOM 3435 N N . TYR A 1 421 ? -18.412 1.695 -30.876 1.00 38.56 421 TYR A N 1
ATOM 3436 C CA . TYR A 1 421 ? -17.197 0.924 -31.170 1.00 38.56 421 TYR A CA 1
ATOM 3437 C C . TYR A 1 421 ? -17.498 -0.438 -31.804 1.00 38.56 421 TYR A C 1
ATOM 3439 O O . TYR A 1 421 ? -16.877 -1.439 -31.466 1.00 38.56 421 TYR A O 1
ATOM 3447 N N . GLU A 1 422 ? -18.430 -0.477 -32.755 1.00 32.75 422 GLU A N 1
ATOM 3448 C CA . GLU A 1 422 ? -18.483 -1.575 -33.722 1.00 32.75 422 GLU A CA 1
ATOM 3449 C C . GLU A 1 422 ? -17.425 -1.273 -34.796 1.00 32.75 422 GLU A C 1
ATOM 3451 O O . GLU A 1 422 ? -17.684 -0.669 -35.835 1.00 32.75 422 GLU A O 1
ATOM 3456 N N . GLY A 1 423 ? -16.166 -1.550 -34.453 1.00 32.88 423 GLY A N 1
ATOM 3457 C CA . GLY A 1 423 ? -15.084 -1.577 -35.426 1.00 32.88 423 GLY A CA 1
ATOM 3458 C C . GLY A 1 423 ? -15.271 -2.811 -36.296 1.00 32.88 423 GLY A C 1
ATOM 3459 O O . GLY A 1 423 ? -15.355 -3.912 -35.763 1.00 32.88 423 GLY A O 1
ATOM 3460 N N . GLN A 1 424 ? -15.372 -2.597 -37.608 1.00 26.17 424 GLN A N 1
ATOM 3461 C CA . GLN A 1 424 ? -15.472 -3.625 -38.642 1.00 26.17 424 GLN A CA 1
ATOM 3462 C C . GLN A 1 424 ? -14.615 -4.857 -38.317 1.00 26.17 424 GLN A C 1
ATOM 3464 O O . GLN A 1 424 ? -13.390 -4.754 -38.226 1.00 26.17 424 GLN A O 1
ATOM 3469 N N . GLU A 1 425 ? -15.248 -6.027 -38.238 1.00 29.20 425 GLU A N 1
ATOM 3470 C CA . GLU A 1 425 ? -14.570 -7.288 -38.527 1.00 29.20 425 GLU A CA 1
ATOM 3471 C C . GLU A 1 425 ? -14.125 -7.239 -39.997 1.00 29.20 425 GLU A C 1
ATOM 3473 O O . GLU A 1 425 ? -14.888 -7.534 -40.917 1.00 29.20 425 GLU A O 1
ATOM 3478 N N . GLN A 1 426 ? -12.894 -6.785 -40.238 1.00 26.59 426 GLN A N 1
ATOM 3479 C CA . GLN A 1 426 ? -12.209 -7.066 -41.492 1.00 26.59 426 GLN A CA 1
ATOM 3480 C C . GLN A 1 426 ? -11.722 -8.509 -41.436 1.00 26.59 426 GLN A C 1
ATOM 3482 O O . GLN A 1 426 ? -10.984 -8.900 -40.531 1.00 26.59 426 GLN A O 1
ATOM 3487 N N . GLY A 1 427 ? -12.200 -9.286 -42.405 1.00 25.00 427 GLY A N 1
ATOM 3488 C CA . GLY A 1 427 ? -11.851 -10.679 -42.594 1.00 25.00 427 GLY A CA 1
ATOM 3489 C C . GLY A 1 427 ? -10.349 -10.907 -42.728 1.00 25.00 427 GLY A C 1
ATOM 3490 O O . GLY A 1 427 ? -9.576 -10.029 -43.109 1.00 25.00 427 GLY A O 1
ATOM 3491 N N . ASN A 1 428 ? -9.979 -12.142 -42.408 1.00 33.19 428 ASN A N 1
ATOM 3492 C CA . ASN A 1 428 ? -8.696 -12.746 -42.715 1.00 33.19 428 ASN A CA 1
ATOM 3493 C C . ASN A 1 428 ? -8.310 -12.484 -44.176 1.00 33.19 428 ASN A C 1
ATOM 3495 O O . ASN A 1 428 ? -8.897 -13.085 -45.065 1.00 33.19 428 ASN A O 1
ATOM 3499 N N . ASP A 1 429 ? -7.351 -11.586 -44.387 1.00 28.84 429 ASP A N 1
ATOM 3500 C CA . ASP A 1 429 ? -6.291 -11.685 -45.393 1.00 28.84 429 ASP A CA 1
ATOM 3501 C C . ASP A 1 429 ? -5.354 -10.481 -45.222 1.00 28.84 429 ASP A C 1
ATOM 3503 O O . ASP A 1 429 ? -5.641 -9.362 -45.639 1.00 28.84 429 ASP A O 1
ATOM 3507 N N . ALA A 1 430 ? -4.214 -10.704 -44.567 1.00 26.42 430 ALA A N 1
ATOM 3508 C CA . ALA A 1 430 ? -3.134 -9.728 -44.485 1.00 26.42 430 ALA A CA 1
ATOM 3509 C C . ALA A 1 430 ? -1.822 -10.377 -44.932 1.00 26.42 430 ALA A C 1
ATOM 3511 O O . ALA A 1 430 ? -0.978 -10.775 -44.130 1.00 26.42 430 ALA A O 1
ATOM 3512 N N . THR A 1 431 ? -1.631 -10.438 -46.249 1.00 26.16 431 THR A N 1
ATOM 3513 C CA . THR A 1 431 ? -0.308 -10.257 -46.848 1.00 26.16 431 THR A CA 1
ATOM 3514 C C . THR A 1 431 ? 0.204 -8.877 -46.439 1.00 26.16 431 THR A C 1
ATOM 3516 O O . THR A 1 431 ? -0.321 -7.856 -46.879 1.00 26.16 431 THR A O 1
ATOM 3519 N N . SER A 1 432 ? 1.205 -8.822 -45.564 1.00 27.19 432 SER A N 1
ATOM 3520 C CA . SER A 1 432 ? 1.840 -7.564 -45.180 1.00 27.19 432 SER A CA 1
ATOM 3521 C C . SER A 1 432 ? 2.770 -7.080 -46.297 1.00 27.19 432 SER A C 1
ATOM 3523 O O . SER A 1 432 ? 3.885 -7.588 -46.442 1.00 27.19 432 SER A O 1
ATOM 3525 N N . GLU A 1 433 ? 2.337 -6.077 -47.059 1.00 23.34 433 GLU A N 1
ATOM 3526 C CA . GLU A 1 433 ? 3.248 -5.207 -47.802 1.00 23.34 433 GLU A CA 1
ATOM 3527 C C . GLU A 1 433 ? 4.074 -4.379 -46.809 1.00 23.34 433 GLU A C 1
ATOM 3529 O O . GLU A 1 433 ? 3.553 -3.665 -45.950 1.00 23.34 433 GLU A O 1
ATOM 3534 N N . ILE A 1 434 ? 5.398 -4.494 -46.907 1.00 27.27 434 ILE A N 1
ATOM 3535 C CA . ILE A 1 434 ? 6.345 -3.708 -46.119 1.00 27.27 434 ILE A CA 1
ATOM 3536 C C . ILE A 1 434 ? 6.491 -2.343 -46.799 1.00 27.27 434 ILE A C 1
ATOM 3538 O O . ILE A 1 434 ? 7.302 -2.174 -47.705 1.00 27.27 434 ILE A O 1
ATOM 3542 N N . THR A 1 435 ? 5.738 -1.341 -46.350 1.00 23.39 435 THR A N 1
ATOM 3543 C CA . THR A 1 435 ? 6.023 0.061 -46.686 1.00 23.39 435 THR A CA 1
ATOM 3544 C C . THR A 1 435 ? 7.044 0.639 -45.709 1.00 23.39 435 THR A C 1
ATOM 3546 O O . THR A 1 435 ? 6.716 1.040 -44.592 1.00 23.39 435 THR A O 1
ATOM 3549 N N . THR A 1 436 ? 8.302 0.721 -46.137 1.00 27.62 436 THR A N 1
ATOM 3550 C CA . THR A 1 436 ? 9.311 1.599 -45.532 1.00 27.62 436 THR A CA 1
ATOM 3551 C C . THR A 1 436 ? 8.946 3.060 -45.795 1.00 27.62 436 THR A C 1
ATOM 3553 O O . THR A 1 436 ? 9.110 3.551 -46.909 1.00 27.62 436 THR A O 1
ATOM 3556 N N . VAL A 1 437 ? 8.496 3.787 -44.769 1.00 24.12 437 VAL A N 1
ATOM 3557 C CA . VAL A 1 437 ? 8.429 5.255 -44.822 1.00 24.12 437 VAL A CA 1
ATOM 3558 C C . VAL A 1 437 ? 9.831 5.802 -44.560 1.00 24.12 437 VAL A C 1
ATOM 3560 O O . VAL A 1 437 ? 10.270 5.928 -43.417 1.00 24.12 437 VAL A O 1
ATOM 3563 N N . ALA A 1 438 ? 10.554 6.107 -45.635 1.00 25.41 438 ALA A N 1
ATOM 3564 C CA . ALA A 1 438 ? 11.782 6.883 -45.573 1.00 25.41 438 ALA A CA 1
ATOM 3565 C C . ALA A 1 438 ? 11.427 8.376 -45.492 1.00 25.41 438 ALA A C 1
ATOM 3567 O O . ALA A 1 438 ? 10.912 8.954 -46.447 1.00 25.41 438 ALA A O 1
ATOM 3568 N N . ILE A 1 439 ? 11.721 9.025 -44.364 1.00 26.42 439 ILE A N 1
ATOM 3569 C CA . ILE A 1 439 ? 11.743 10.491 -44.299 1.00 26.42 439 ILE A CA 1
ATOM 3570 C C . ILE A 1 439 ? 13.069 10.940 -44.923 1.00 26.42 439 ILE A C 1
ATOM 3572 O O . ILE A 1 439 ? 14.106 10.941 -44.262 1.00 26.42 439 ILE A O 1
ATOM 3576 N N . GLN A 1 440 ? 13.050 11.295 -46.209 1.00 24.06 440 GLN A N 1
ATOM 3577 C CA . GLN A 1 440 ? 14.164 11.988 -46.857 1.00 24.06 440 GLN A CA 1
ATOM 3578 C C . GLN A 1 440 ? 14.192 13.456 -46.407 1.00 24.06 440 GLN A C 1
ATOM 3580 O O . GLN A 1 440 ? 13.241 14.203 -46.626 1.00 24.06 440 GLN A O 1
ATOM 3585 N N . GLN A 1 441 ? 15.309 13.893 -45.820 1.00 27.45 441 GLN A N 1
ATOM 3586 C CA . GLN A 1 441 ? 15.726 15.295 -45.901 1.00 27.45 441 GLN A CA 1
ATOM 3587 C C . GLN A 1 441 ? 16.601 15.467 -47.151 1.00 27.45 441 GLN A C 1
ATOM 3589 O O . GLN A 1 441 ? 17.447 14.607 -47.409 1.00 27.45 441 GLN A O 1
ATOM 3594 N N . PRO A 1 442 ? 16.440 16.548 -47.934 1.00 27.41 442 PRO A N 1
ATOM 3595 C CA . PRO A 1 442 ? 17.262 16.770 -49.112 1.00 27.41 442 PRO A CA 1
ATOM 3596 C C . PRO A 1 442 ? 18.648 17.240 -48.661 1.00 27.41 442 PRO A C 1
ATOM 3598 O O . PRO A 1 442 ? 18.793 18.349 -48.152 1.00 27.41 442 PRO A O 1
ATOM 3601 N N . CYS A 1 443 ? 19.671 16.403 -48.838 1.00 26.36 443 CYS A N 1
ATOM 3602 C CA . CYS A 1 443 ? 21.062 16.810 -48.665 1.00 26.36 443 CYS A CA 1
ATOM 3603 C C . CYS A 1 443 ? 21.779 16.734 -50.014 1.00 26.36 443 CYS A C 1
ATOM 3605 O O . CYS A 1 443 ? 21.765 15.713 -50.700 1.00 26.36 443 CYS A O 1
ATOM 3607 N N . HIS A 1 444 ? 22.354 17.862 -50.413 1.00 31.28 444 HIS A N 1
ATOM 3608 C CA . HIS A 1 444 ? 22.935 18.110 -51.722 1.00 31.28 444 HIS A CA 1
ATOM 3609 C C . HIS A 1 444 ? 24.464 18.060 -51.587 1.00 31.28 444 HIS A C 1
ATOM 3611 O O . HIS A 1 444 ? 25.037 19.060 -51.164 1.00 31.28 444 HIS A O 1
ATOM 3617 N N . LYS A 1 445 ? 25.104 16.908 -51.879 1.00 26.64 445 LYS A N 1
ATOM 3618 C CA . LYS A 1 445 ? 26.469 16.732 -52.457 1.00 26.64 445 LYS A CA 1
ATOM 3619 C C . LYS A 1 445 ? 27.010 15.289 -52.319 1.00 26.64 445 LYS A C 1
ATOM 3621 O O . LYS A 1 445 ? 26.479 14.532 -51.511 1.00 26.64 445 LYS A O 1
ATOM 3626 N N . PRO A 1 446 ? 27.982 14.883 -53.169 1.00 32.22 446 PRO A N 1
ATOM 3627 C CA . PRO A 1 446 ? 28.131 13.501 -53.612 1.00 32.22 446 PRO A CA 1
ATOM 3628 C C . PRO A 1 446 ? 28.960 12.612 -52.679 1.00 32.22 446 PRO A C 1
ATOM 3630 O O . PRO A 1 446 ? 29.758 13.066 -51.865 1.00 32.22 446 PRO A O 1
ATOM 3633 N N . GLN A 1 447 ? 28.714 11.320 -52.874 1.00 32.16 447 GLN A N 1
ATOM 3634 C CA . GLN A 1 447 ? 29.204 10.138 -52.177 1.00 32.16 447 GLN A CA 1
ATOM 3635 C C . GLN A 1 447 ? 30.728 10.102 -51.955 1.00 32.16 447 GLN A C 1
ATOM 3637 O O . GLN A 1 447 ? 31.507 10.147 -52.903 1.00 32.16 447 GLN A O 1
ATOM 3642 N N . GLN A 1 448 ? 31.127 9.869 -50.702 1.00 29.00 448 GLN A N 1
ATOM 3643 C CA . GLN A 1 448 ? 32.366 9.175 -50.343 1.00 29.00 448 GLN A CA 1
ATOM 3644 C C . GLN A 1 448 ? 31.989 7.955 -49.492 1.00 29.00 448 GLN A C 1
ATOM 3646 O O . GLN A 1 448 ? 31.261 8.080 -48.508 1.00 29.00 448 GLN A O 1
ATOM 3651 N N . MET A 1 449 ? 32.429 6.768 -49.926 1.00 28.16 449 MET A N 1
ATOM 3652 C CA . MET A 1 449 ? 32.251 5.500 -49.212 1.00 28.16 449 MET A CA 1
ATOM 3653 C C . MET A 1 449 ? 32.995 5.546 -47.871 1.00 28.16 449 MET A C 1
ATOM 3655 O O . MET A 1 449 ? 34.192 5.813 -47.840 1.00 28.16 449 MET A O 1
ATOM 3659 N N . LEU A 1 450 ? 32.287 5.259 -46.778 1.00 29.16 450 LEU A N 1
ATOM 3660 C CA . LEU A 1 450 ? 32.872 4.924 -45.480 1.00 29.16 450 LEU A CA 1
ATOM 3661 C C . LEU A 1 450 ? 32.868 3.399 -45.343 1.00 29.16 450 LEU A C 1
ATOM 3663 O O . LEU A 1 450 ? 31.819 2.769 -45.490 1.00 29.16 450 LEU A O 1
ATOM 3667 N N . ASP A 1 451 ? 34.043 2.825 -45.087 1.00 25.20 451 ASP A N 1
ATOM 3668 C CA . ASP A 1 451 ? 34.259 1.381 -44.989 1.00 25.20 451 ASP A CA 1
ATOM 3669 C C . ASP A 1 451 ? 33.434 0.747 -43.862 1.00 25.20 451 ASP A C 1
ATOM 3671 O O . ASP A 1 451 ? 33.578 1.058 -42.676 1.00 25.20 451 ASP A O 1
ATOM 3675 N N . VAL A 1 452 ? 32.584 -0.205 -44.245 1.00 27.45 452 VAL A N 1
ATOM 3676 C CA . VAL A 1 452 ? 31.876 -1.100 -43.331 1.00 27.45 452 VAL A CA 1
ATOM 3677 C C . VAL A 1 452 ? 32.812 -2.258 -43.001 1.00 27.45 452 VAL A C 1
ATOM 3679 O O . VAL A 1 452 ? 33.047 -3.141 -43.826 1.00 27.45 452 VAL A O 1
ATOM 3682 N N . ILE A 1 453 ? 33.340 -2.290 -41.776 1.00 27.39 453 ILE A N 1
ATOM 3683 C CA . ILE A 1 453 ? 34.071 -3.460 -41.278 1.00 27.39 453 ILE A CA 1
ATOM 3684 C C . ILE A 1 453 ? 33.060 -4.593 -41.062 1.00 27.39 453 ILE A C 1
ATOM 3686 O O . ILE A 1 453 ? 32.368 -4.667 -40.045 1.00 27.39 453 ILE A O 1
ATOM 3690 N N . HIS A 1 454 ? 32.972 -5.493 -42.038 1.00 24.03 454 HIS A N 1
ATOM 3691 C CA . HIS A 1 454 ? 32.225 -6.738 -41.927 1.00 24.03 454 HIS A CA 1
ATOM 3692 C C . HIS A 1 454 ? 32.987 -7.730 -41.039 1.00 24.03 454 HIS A C 1
ATOM 3694 O O . HIS A 1 454 ? 33.903 -8.415 -41.491 1.00 24.03 454 HIS A O 1
ATOM 3700 N N . VAL A 1 455 ? 32.582 -7.865 -39.775 1.00 26.03 455 VAL A N 1
ATOM 3701 C CA . VAL A 1 455 ? 32.993 -9.015 -38.955 1.00 26.03 455 VAL A CA 1
ATOM 3702 C C . VAL A 1 455 ? 32.179 -10.231 -39.404 1.00 26.03 455 VAL A C 1
ATOM 3704 O O . VAL A 1 455 ? 31.008 -10.388 -39.057 1.00 26.03 455 VAL A O 1
ATOM 3707 N N . LYS A 1 456 ? 32.801 -11.086 -40.221 1.00 21.81 456 LYS A N 1
ATOM 3708 C CA . LYS A 1 456 ? 32.234 -12.351 -40.703 1.00 21.81 456 LYS A CA 1
ATOM 3709 C C . LYS A 1 456 ? 32.384 -13.412 -39.607 1.00 21.81 456 LYS A C 1
ATOM 3711 O O . LYS A 1 456 ? 33.439 -14.020 -39.475 1.00 21.81 456 LYS A O 1
ATOM 3716 N N . VAL A 1 457 ? 31.338 -13.636 -38.812 1.00 28.16 457 VAL A N 1
ATOM 3717 C CA . VAL A 1 457 ? 31.252 -14.821 -37.941 1.00 28.16 457 VAL A CA 1
ATOM 3718 C C . VAL A 1 457 ? 30.646 -15.955 -38.761 1.00 28.16 457 VAL A C 1
ATOM 3720 O O . VAL A 1 457 ? 29.468 -15.918 -39.116 1.00 28.16 457 VAL A O 1
ATOM 3723 N N . SER A 1 458 ? 31.471 -16.937 -39.112 1.00 21.67 458 SER A N 1
ATOM 3724 C CA . SER A 1 458 ? 31.050 -18.157 -39.796 1.00 21.67 458 SER A CA 1
ATOM 3725 C C . SER A 1 458 ? 30.314 -19.081 -38.825 1.00 21.67 458 SER A C 1
ATOM 3727 O O . SER A 1 458 ? 30.915 -19.584 -37.879 1.00 21.67 458 SER A O 1
ATOM 3729 N N . TYR A 1 459 ? 29.035 -19.338 -39.092 1.00 30.81 459 TYR A N 1
ATOM 3730 C CA . TYR A 1 459 ? 28.311 -20.481 -38.544 1.00 30.81 459 TYR A CA 1
ATOM 3731 C C . TYR A 1 459 ? 28.141 -21.504 -39.665 1.00 30.81 459 TYR A C 1
ATOM 3733 O O . TYR A 1 459 ? 27.492 -21.220 -40.671 1.00 30.81 459 TYR A O 1
ATOM 3741 N N . THR A 1 460 ? 28.735 -22.683 -39.511 1.00 23.48 460 THR A N 1
ATOM 3742 C CA . THR A 1 460 ? 28.484 -23.836 -40.377 1.00 23.48 460 THR A CA 1
ATOM 3743 C C . THR A 1 460 ? 27.161 -24.478 -39.970 1.00 23.48 460 THR A C 1
ATOM 3745 O O . THR A 1 460 ? 27.049 -25.094 -38.914 1.00 23.48 460 THR A O 1
ATOM 3748 N N . ARG A 1 461 ? 26.142 -24.313 -40.818 1.00 26.78 461 ARG A N 1
ATOM 3749 C CA . ARG A 1 461 ? 24.918 -25.117 -40.813 1.00 26.78 461 ARG A CA 1
ATOM 3750 C C . ARG A 1 461 ? 25.086 -26.165 -41.909 1.00 26.78 461 ARG A C 1
ATOM 3752 O O . ARG A 1 461 ? 25.153 -25.808 -43.080 1.00 26.78 461 ARG A O 1
ATOM 3759 N N . THR A 1 462 ? 25.216 -27.430 -41.539 1.00 27.55 462 THR A N 1
ATOM 3760 C CA . THR A 1 462 ? 25.193 -28.545 -42.487 1.00 27.55 462 THR A CA 1
ATOM 3761 C C . THR A 1 462 ? 23.748 -28.800 -42.911 1.00 27.55 462 THR A C 1
ATOM 3763 O O . THR A 1 462 ? 22.958 -29.364 -42.159 1.00 27.55 462 THR A O 1
ATOM 3766 N N . GLU A 1 463 ? 23.391 -28.347 -44.111 1.00 29.03 463 GLU A N 1
ATOM 3767 C CA . GLU A 1 463 ? 22.230 -28.838 -44.856 1.00 29.03 463 GLU A CA 1
ATOM 3768 C C . GLU A 1 463 ? 22.719 -29.934 -45.813 1.00 29.03 463 GLU A C 1
ATOM 3770 O O . GLU A 1 463 ? 23.700 -29.757 -46.536 1.00 29.03 463 GLU A O 1
ATOM 3775 N N . TYR A 1 464 ? 22.067 -31.096 -45.751 1.00 32.16 464 TYR A N 1
ATOM 3776 C CA . TYR A 1 464 ? 22.302 -32.232 -46.636 1.00 32.16 464 TYR A CA 1
ATOM 3777 C C . TYR A 1 464 ? 21.904 -31.855 -48.068 1.00 32.16 464 TYR A C 1
ATOM 3779 O O . TYR A 1 464 ? 20.732 -31.612 -48.348 1.00 32.16 464 TYR A O 1
ATOM 3787 N N . VAL A 1 465 ? 22.880 -31.851 -48.973 1.00 30.44 465 VAL A N 1
ATOM 3788 C CA . VAL A 1 465 ? 22.663 -31.897 -50.421 1.00 30.44 465 VAL A CA 1
ATOM 3789 C C . VAL A 1 465 ? 22.848 -33.352 -50.840 1.00 30.44 465 VAL A C 1
ATOM 3791 O O . VAL A 1 465 ? 23.884 -33.951 -50.555 1.00 30.44 465 VAL A O 1
ATOM 3794 N N . MET A 1 466 ? 21.824 -33.926 -51.475 1.00 31.39 466 MET A N 1
ATOM 3795 C CA . MET A 1 466 ? 21.913 -35.209 -52.174 1.00 31.39 466 MET A CA 1
ATOM 3796 C C . MET A 1 466 ? 23.045 -35.125 -53.201 1.00 31.39 466 MET A C 1
ATOM 3798 O O . MET A 1 466 ? 22.975 -34.322 -54.130 1.00 31.39 466 MET A O 1
ATOM 3802 N N . ALA A 1 467 ? 24.095 -35.919 -53.003 1.00 34.31 467 ALA A N 1
ATOM 3803 C CA . ALA A 1 467 ? 25.190 -36.044 -53.947 1.00 34.31 467 ALA A CA 1
ATOM 3804 C C . ALA A 1 467 ? 24.914 -37.215 -54.893 1.00 34.31 467 ALA A C 1
ATOM 3806 O O . ALA A 1 467 ? 24.809 -38.364 -54.459 1.00 34.31 467 ALA A O 1
ATOM 3807 N N . ASP A 1 468 ? 24.855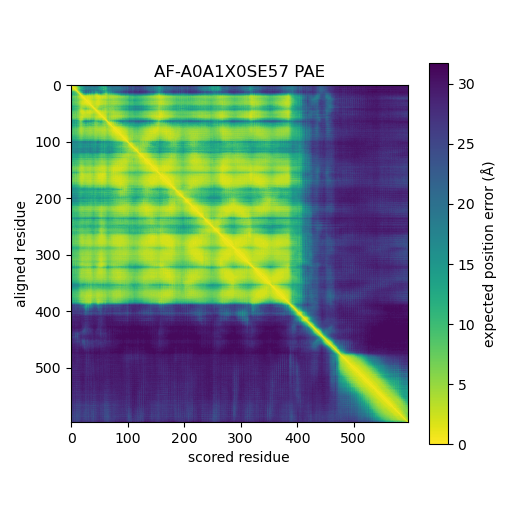 -36.904 -56.186 1.00 38.09 468 ASP A N 1
ATOM 3808 C CA . ASP A 1 468 ? 25.290 -37.814 -57.238 1.00 38.09 468 ASP A CA 1
ATOM 3809 C C . ASP A 1 468 ? 26.683 -38.335 -56.876 1.00 38.09 468 ASP A C 1
ATOM 3811 O O . ASP A 1 468 ? 27.613 -37.542 -56.731 1.00 38.09 468 ASP A O 1
ATOM 3815 N N . ASN A 1 469 ? 26.787 -39.646 -56.653 1.00 31.36 469 ASN A N 1
ATOM 3816 C CA . ASN A 1 469 ? 27.947 -40.506 -56.911 1.00 31.36 469 ASN A CA 1
ATOM 3817 C C . ASN A 1 469 ? 27.645 -41.907 -56.352 1.00 31.36 469 ASN A C 1
ATOM 3819 O O . ASN A 1 469 ? 28.065 -42.285 -55.257 1.00 31.36 469 ASN A O 1
ATOM 3823 N N . LEU A 1 470 ? 26.908 -42.698 -57.139 1.00 40.94 470 LEU A N 1
ATOM 3824 C CA . LEU A 1 470 ? 26.999 -44.156 -57.080 1.00 40.94 470 LEU A CA 1
ATOM 3825 C C . LEU A 1 470 ? 28.439 -44.533 -57.446 1.00 40.94 470 LEU A C 1
ATOM 3827 O O . LEU A 1 470 ? 28.821 -44.342 -58.597 1.00 40.94 470 LEU A O 1
ATOM 3831 N N . ASN A 1 471 ? 29.220 -45.002 -56.469 1.00 40.09 471 ASN A N 1
ATOM 3832 C CA . ASN A 1 471 ? 30.279 -46.022 -56.592 1.00 40.09 471 ASN A CA 1
ATOM 3833 C C . ASN A 1 471 ? 31.290 -45.905 -55.441 1.00 40.09 471 ASN A C 1
ATOM 3835 O O . ASN A 1 471 ? 32.470 -45.671 -55.679 1.00 40.09 471 ASN A O 1
ATOM 3839 N N . MET A 1 472 ? 30.854 -46.077 -54.187 1.00 41.62 472 MET A N 1
ATOM 3840 C CA . MET A 1 472 ? 31.766 -46.505 -53.115 1.00 41.62 472 MET A CA 1
ATOM 3841 C C . MET A 1 472 ? 30.981 -46.978 -51.883 1.00 41.62 472 MET A C 1
ATOM 3843 O O . MET A 1 472 ? 30.655 -46.189 -51.003 1.00 41.62 472 MET A O 1
ATOM 3847 N N . TYR A 1 473 ? 30.655 -48.270 -51.820 1.00 41.78 473 TYR A N 1
ATOM 3848 C CA . TYR A 1 473 ? 30.223 -48.928 -50.583 1.00 41.78 473 TYR A CA 1
ATOM 3849 C C . TYR A 1 473 ? 30.756 -50.364 -50.566 1.00 41.78 473 TYR A C 1
ATOM 3851 O O . TYR A 1 473 ? 30.446 -51.127 -51.481 1.00 41.78 473 TYR A O 1
ATOM 3859 N N . PRO A 1 474 ? 31.516 -50.752 -49.535 1.00 45.97 474 PRO A N 1
ATOM 3860 C CA . PRO A 1 474 ? 31.456 -52.083 -48.963 1.00 45.97 474 PRO A CA 1
ATOM 3861 C C . PRO A 1 474 ? 30.455 -52.077 -47.787 1.00 45.97 474 PRO A C 1
ATOM 3863 O O . PRO A 1 474 ? 30.595 -51.297 -46.853 1.00 45.97 474 PRO A O 1
ATOM 3866 N N . ASP A 1 475 ? 29.403 -52.889 -47.895 1.00 54.00 475 ASP A N 1
ATOM 3867 C CA . ASP A 1 475 ? 28.588 -53.527 -46.839 1.00 54.00 475 ASP A CA 1
ATOM 3868 C C . ASP A 1 475 ? 28.594 -52.973 -45.387 1.00 54.00 475 ASP A C 1
ATOM 3870 O O . ASP A 1 475 ? 28.925 -53.688 -44.448 1.00 54.00 475 ASP A O 1
ATOM 3874 N N . ASP A 1 476 ? 28.098 -51.749 -45.168 1.00 56.09 476 ASP A N 1
ATOM 3875 C CA . ASP A 1 476 ? 27.820 -51.187 -43.819 1.00 56.09 476 ASP A CA 1
ATOM 3876 C C . ASP A 1 476 ? 26.324 -50.869 -43.570 1.00 56.09 476 ASP A C 1
ATOM 3878 O O . ASP A 1 476 ? 25.935 -50.271 -42.564 1.00 56.09 476 ASP A O 1
ATOM 3882 N N . SER A 1 477 ? 25.433 -51.238 -44.495 1.00 54.34 477 SER A N 1
ATOM 3883 C CA . SER A 1 477 ? 23.986 -50.992 -44.364 1.00 54.34 477 SER A CA 1
ATOM 3884 C C . SER A 1 477 ? 23.310 -51.933 -43.361 1.00 54.34 477 SER A C 1
ATOM 3886 O O . SER A 1 477 ? 22.342 -51.545 -42.705 1.00 54.34 477 SER A O 1
ATOM 3888 N N . CYS A 1 478 ? 23.823 -53.157 -43.213 1.00 57.53 478 CYS A N 1
ATOM 3889 C CA . CYS A 1 478 ? 23.236 -54.173 -42.343 1.00 57.53 478 CYS A CA 1
ATOM 3890 C C . CYS A 1 478 ? 23.503 -53.892 -40.853 1.00 57.53 478 CYS A C 1
ATOM 3892 O O . CYS A 1 478 ? 22.627 -54.136 -40.023 1.00 57.53 478 CYS A O 1
ATOM 3894 N N . SER A 1 479 ? 24.665 -53.316 -40.518 1.00 61.00 479 SER A N 1
ATOM 3895 C CA . SER A 1 479 ? 25.018 -52.899 -39.152 1.00 61.00 479 SER A CA 1
ATOM 3896 C C . SER A 1 479 ? 24.153 -51.726 -38.684 1.00 61.00 479 SER A C 1
ATOM 3898 O O . SER A 1 479 ? 23.532 -51.800 -37.629 1.00 61.00 479 SER A O 1
ATOM 3900 N N . LYS A 1 480 ? 23.978 -50.697 -39.522 1.00 65.44 480 LYS A N 1
ATOM 3901 C CA . LYS A 1 480 ? 23.100 -49.552 -39.214 1.00 65.44 480 LYS A CA 1
ATOM 3902 C C . LYS A 1 480 ? 21.623 -49.937 -39.093 1.00 65.44 480 LYS A C 1
ATOM 3904 O O . LYS A 1 480 ? 20.912 -49.369 -38.269 1.00 65.44 480 LYS A O 1
ATOM 3909 N N . LEU A 1 481 ? 21.147 -50.902 -39.885 1.00 66.94 481 LEU A N 1
ATOM 3910 C CA . LEU A 1 481 ? 19.790 -51.446 -39.740 1.00 66.94 481 LEU A CA 1
ATOM 3911 C C . LEU A 1 481 ? 19.619 -52.239 -38.438 1.00 66.94 481 LEU A C 1
ATOM 3913 O O . LEU A 1 481 ? 18.550 -52.170 -37.832 1.00 66.94 481 LEU A O 1
ATOM 3917 N N . ALA A 1 482 ? 20.649 -52.966 -37.998 1.00 70.75 482 ALA A N 1
ATOM 3918 C CA . ALA A 1 482 ? 20.641 -53.660 -36.713 1.00 70.75 482 ALA A CA 1
ATOM 3919 C C . ALA A 1 482 ? 20.642 -52.672 -35.532 1.00 70.75 482 ALA A C 1
ATOM 39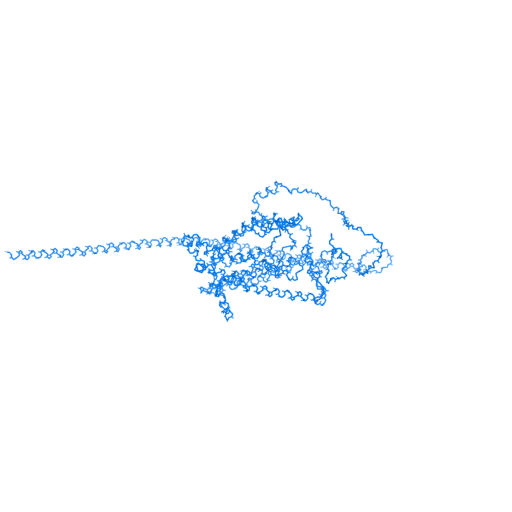21 O O . ALA A 1 482 ? 19.850 -52.836 -34.605 1.00 70.75 482 ALA A O 1
ATOM 3922 N N . ASP A 1 483 ? 21.433 -51.598 -35.608 1.00 75.69 483 ASP A N 1
ATOM 3923 C CA . ASP A 1 483 ? 21.465 -50.543 -34.588 1.00 75.69 483 ASP A CA 1
ATOM 3924 C C . ASP A 1 483 ? 20.128 -49.798 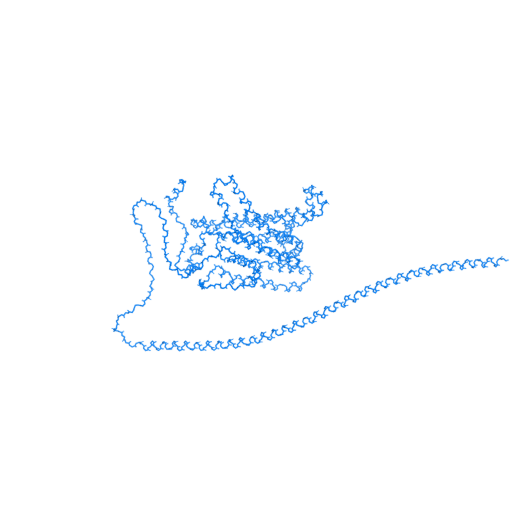-34.484 1.00 75.69 483 ASP A C 1
ATOM 3926 O O . ASP A 1 483 ? 19.632 -49.556 -33.384 1.00 75.69 483 ASP A O 1
ATOM 3930 N N . LEU A 1 484 ? 19.497 -49.477 -35.619 1.00 76.06 484 LEU A N 1
ATOM 3931 C CA . LEU A 1 484 ? 18.176 -48.841 -35.635 1.00 76.06 484 LEU A CA 1
ATOM 3932 C C . LEU A 1 484 ? 17.078 -49.764 -35.092 1.00 76.06 484 LEU A C 1
ATOM 3934 O O . LEU A 1 484 ? 16.169 -49.288 -34.415 1.00 76.06 484 LEU A O 1
ATOM 3938 N N . ARG A 1 485 ? 17.163 -51.078 -35.340 1.00 75.75 485 ARG A N 1
ATOM 3939 C CA . ARG A 1 485 ? 16.244 -52.059 -34.737 1.00 75.75 485 ARG A CA 1
ATOM 3940 C C . ARG A 1 485 ? 16.436 -52.165 -33.226 1.00 75.75 485 ARG A C 1
ATOM 3942 O O . ARG A 1 485 ? 15.448 -52.122 -32.507 1.00 75.75 485 ARG A O 1
ATOM 3949 N N . SER A 1 486 ? 17.677 -52.190 -32.745 1.00 81.81 486 SER A N 1
ATOM 3950 C CA . SER A 1 486 ? 17.998 -52.175 -31.309 1.00 81.81 486 SER A CA 1
ATOM 3951 C C . SER A 1 486 ? 17.504 -50.895 -30.610 1.00 81.81 486 SER A C 1
ATOM 3953 O O . SER A 1 486 ? 16.936 -50.932 -29.514 1.00 81.81 486 SER A O 1
ATOM 3955 N N . GLN A 1 487 ? 17.622 -49.740 -31.273 1.00 82.38 487 GLN A N 1
ATOM 3956 C CA . GLN A 1 487 ? 17.060 -48.480 -30.774 1.00 82.38 487 GLN A CA 1
ATOM 3957 C C . GLN A 1 487 ? 15.524 -48.488 -30.762 1.00 82.38 487 GLN A C 1
ATOM 3959 O O . GLN A 1 487 ? 14.921 -47.988 -29.816 1.00 82.38 487 GLN A O 1
ATOM 3964 N N . ALA A 1 488 ? 14.879 -49.089 -31.765 1.00 76.75 488 ALA A N 1
ATOM 3965 C CA . ALA A 1 488 ? 13.426 -49.248 -31.783 1.00 76.75 488 ALA A CA 1
ATOM 3966 C C . ALA A 1 488 ? 12.931 -50.216 -30.690 1.00 76.75 488 ALA A C 1
ATOM 3968 O O . ALA A 1 488 ? 11.945 -49.927 -30.019 1.00 76.75 488 ALA A O 1
ATOM 3969 N N . GLU A 1 489 ? 13.634 -51.328 -30.459 1.00 84.81 489 GLU A N 1
ATOM 3970 C CA . GLU A 1 489 ? 13.309 -52.295 -29.401 1.00 84.81 489 GLU A CA 1
ATOM 3971 C C . GLU A 1 489 ? 13.473 -51.691 -27.999 1.00 84.81 489 GLU A C 1
ATOM 3973 O O . GLU A 1 489 ? 12.589 -51.843 -27.158 1.00 84.81 489 GLU A O 1
ATOM 3978 N N . SER A 1 490 ? 14.545 -50.929 -27.756 1.00 82.25 490 SER A N 1
ATOM 3979 C CA . SER A 1 490 ? 14.730 -50.220 -26.479 1.00 82.25 490 SER A CA 1
ATOM 3980 C C . SER A 1 490 ? 13.704 -49.102 -26.259 1.00 82.25 490 SER A C 1
ATOM 3982 O O . SER A 1 490 ? 13.235 -48.918 -25.136 1.00 82.25 490 SER A O 1
ATOM 3984 N N . ALA A 1 491 ? 13.295 -48.389 -27.314 1.00 75.88 491 ALA A N 1
ATOM 3985 C CA . ALA A 1 491 ? 12.225 -47.396 -27.228 1.00 75.88 491 ALA A CA 1
ATOM 3986 C C . ALA A 1 491 ? 10.859 -48.035 -26.924 1.00 75.88 491 ALA A C 1
ATOM 3988 O O . ALA A 1 491 ? 10.103 -47.497 -26.113 1.00 75.88 491 ALA A O 1
ATOM 3989 N N . ASN A 1 492 ? 10.560 -49.195 -27.519 1.00 82.88 492 ASN A N 1
ATOM 3990 C CA . ASN A 1 492 ? 9.332 -49.941 -27.234 1.00 82.88 492 ASN A CA 1
ATOM 3991 C C . ASN A 1 492 ? 9.308 -50.456 -25.787 1.00 82.88 492 ASN A C 1
ATOM 3993 O O . ASN A 1 492 ? 8.295 -50.301 -25.112 1.00 82.88 492 ASN A O 1
ATOM 3997 N N . ALA A 1 493 ? 10.434 -50.962 -25.274 1.00 87.31 493 ALA A N 1
ATOM 3998 C CA . ALA A 1 493 ? 10.543 -51.400 -23.881 1.00 87.31 493 ALA A CA 1
ATOM 3999 C C . ALA A 1 493 ? 10.291 -50.256 -22.878 1.00 87.31 493 ALA A C 1
ATOM 4001 O O . ALA A 1 493 ? 9.605 -50.445 -21.875 1.00 87.31 493 ALA A O 1
ATOM 4002 N N . LEU A 1 494 ? 10.786 -49.044 -23.166 1.00 87.50 494 LEU A N 1
ATOM 4003 C CA . LEU A 1 494 ? 10.494 -47.863 -22.345 1.00 87.50 494 LEU A CA 1
ATOM 4004 C C . LEU A 1 494 ? 9.016 -47.457 -22.421 1.00 87.50 494 LEU A C 1
ATOM 4006 O O . LEU A 1 494 ? 8.445 -47.057 -21.409 1.00 87.50 494 LEU A O 1
ATOM 4010 N N . CYS A 1 495 ? 8.381 -47.564 -23.593 1.00 84.25 495 CYS A N 1
ATOM 4011 C CA . CYS A 1 495 ? 6.947 -47.294 -23.728 1.00 84.25 495 CYS A CA 1
ATOM 4012 C C . CYS A 1 495 ? 6.116 -48.258 -22.870 1.00 84.25 495 CYS A C 1
ATOM 4014 O O . CYS A 1 495 ? 5.233 -47.804 -22.147 1.00 84.25 495 CYS A O 1
ATOM 4016 N N . GLU A 1 496 ? 6.446 -49.552 -22.872 1.00 88.62 496 GLU A N 1
ATOM 4017 C CA . GLU A 1 496 ? 5.787 -50.551 -22.021 1.00 88.62 496 GLU A CA 1
ATOM 4018 C C . GLU A 1 496 ? 5.988 -50.263 -20.520 1.00 88.62 496 GLU A C 1
ATOM 4020 O O . GLU A 1 496 ? 5.044 -50.368 -19.733 1.00 88.62 496 GLU A O 1
ATOM 4025 N N . GLU A 1 497 ? 7.186 -49.826 -20.110 1.00 90.81 497 GLU A N 1
ATOM 4026 C CA . GLU A 1 497 ? 7.463 -49.419 -18.725 1.00 90.81 497 GLU A CA 1
ATOM 4027 C C . GLU A 1 497 ? 6.637 -48.186 -18.313 1.00 90.81 497 GLU A C 1
ATOM 4029 O O . GLU A 1 497 ? 6.053 -48.146 -17.222 1.00 90.81 497 GLU A O 1
ATOM 4034 N N . TYR A 1 498 ? 6.536 -47.183 -19.190 1.00 81.88 498 TYR A N 1
ATOM 4035 C CA . TYR A 1 498 ? 5.722 -45.996 -18.934 1.00 81.88 498 TYR A CA 1
ATOM 4036 C C . TYR A 1 498 ? 4.223 -46.313 -18.902 1.00 81.88 498 TYR A C 1
ATOM 4038 O O . TYR A 1 498 ? 3.527 -45.799 -18.025 1.00 81.88 498 TYR A O 1
ATOM 4046 N N . GLU A 1 499 ? 3.720 -47.190 -19.774 1.00 88.62 499 GLU A N 1
ATOM 4047 C CA . GLU A 1 499 ? 2.328 -47.654 -19.735 1.00 88.62 499 GLU A CA 1
ATOM 4048 C C . GLU A 1 499 ? 2.005 -48.397 -18.432 1.00 88.62 499 GLU A C 1
ATOM 4050 O O . GLU A 1 499 ? 0.950 -48.170 -17.830 1.00 88.62 499 GLU A O 1
ATOM 4055 N N . ALA A 1 500 ? 2.921 -49.238 -17.942 1.00 91.81 500 ALA A N 1
ATOM 4056 C CA . ALA A 1 500 ? 2.765 -49.908 -16.652 1.00 91.81 500 ALA A CA 1
ATOM 4057 C C . ALA A 1 500 ? 2.708 -48.901 -15.490 1.00 91.81 500 ALA A C 1
ATOM 4059 O O . ALA A 1 500 ? 1.884 -49.035 -14.581 1.00 91.81 500 ALA A O 1
ATOM 4060 N N . LYS A 1 501 ? 3.538 -47.854 -15.539 1.00 92.00 501 LYS A N 1
ATOM 4061 C CA . LYS A 1 501 ? 3.563 -46.797 -14.522 1.00 92.00 501 LYS A CA 1
ATOM 4062 C C . LYS A 1 501 ? 2.309 -45.922 -14.547 1.00 92.00 501 LYS A C 1
ATOM 4064 O O . LYS A 1 501 ? 1.823 -45.541 -13.485 1.00 92.00 501 LYS A O 1
ATOM 4069 N N . ILE A 1 502 ? 1.762 -45.635 -15.729 1.00 86.31 502 ILE A N 1
ATOM 4070 C CA . ILE A 1 502 ? 0.485 -44.920 -15.873 1.00 86.31 502 ILE A CA 1
ATOM 4071 C C . ILE A 1 502 ? -0.641 -45.729 -15.227 1.00 86.31 502 ILE A C 1
ATOM 4073 O O . ILE A 1 502 ? -1.362 -45.186 -14.397 1.00 86.31 502 ILE A O 1
ATOM 4077 N N . LYS A 1 503 ? -0.726 -47.038 -15.496 1.00 93.00 503 LYS A N 1
ATOM 4078 C CA . LYS A 1 503 ? -1.732 -47.913 -14.867 1.00 93.00 503 LYS A CA 1
ATOM 4079 C C . LYS A 1 503 ? -1.610 -47.958 -13.341 1.00 93.00 503 LYS A C 1
ATOM 4081 O O . LYS A 1 503 ? -2.621 -47.934 -12.646 1.00 93.00 503 LYS A O 1
ATOM 4086 N N . GLN A 1 504 ? -0.386 -47.989 -12.807 1.00 92.62 504 GLN A N 1
ATOM 4087 C CA . GLN A 1 504 ? -0.165 -47.911 -11.356 1.00 92.62 504 GLN A CA 1
ATOM 4088 C C . GLN A 1 504 ? -0.649 -46.577 -10.770 1.00 92.62 504 GLN A C 1
ATOM 4090 O O . GLN A 1 504 ? -1.321 -46.569 -9.740 1.00 92.62 504 GLN A O 1
ATOM 4095 N N . LEU A 1 505 ? -0.347 -45.458 -11.435 1.00 88.31 505 LEU A N 1
ATOM 4096 C CA . LEU A 1 505 ? -0.783 -44.130 -10.999 1.00 88.31 505 LEU A CA 1
ATOM 4097 C C . LEU A 1 505 ? -2.304 -43.952 -11.099 1.00 88.31 505 LEU A C 1
ATOM 4099 O O . LEU A 1 505 ? -2.895 -43.334 -10.218 1.00 88.31 505 LEU A O 1
ATOM 4103 N N . GLU A 1 506 ? -2.949 -44.513 -12.123 1.00 90.50 506 GLU A N 1
ATOM 4104 C CA . GLU A 1 506 ? -4.412 -44.535 -12.241 1.00 90.50 506 GLU A CA 1
ATOM 4105 C C . GLU A 1 506 ? -5.045 -45.317 -11.085 1.00 90.50 506 GLU A C 1
ATOM 4107 O O . GLU A 1 506 ? -5.996 -44.843 -10.462 1.00 90.50 506 GLU A O 1
ATOM 4112 N N . GLN A 1 507 ? -4.481 -46.474 -10.727 1.00 92.31 507 GLN A N 1
ATOM 4113 C CA . GLN A 1 507 ? -4.969 -47.266 -9.601 1.00 92.31 507 GLN A CA 1
ATOM 4114 C C . GLN A 1 507 ? -4.817 -46.511 -8.266 1.00 92.31 507 GLN A C 1
ATOM 4116 O O . GLN A 1 507 ? -5.757 -46.479 -7.471 1.00 92.31 507 GLN A O 1
ATOM 4121 N N . GLU A 1 508 ? -3.692 -45.824 -8.046 1.00 92.25 508 GLU A N 1
ATOM 4122 C CA . GLU A 1 508 ? -3.478 -44.974 -6.864 1.00 92.25 508 GLU A CA 1
ATOM 4123 C C . GLU A 1 508 ? -4.413 -43.750 -6.838 1.00 92.25 508 GLU A C 1
ATOM 4125 O O . GLU A 1 508 ? -4.889 -43.341 -5.775 1.00 92.25 508 GLU A O 1
ATOM 4130 N N . HIS A 1 509 ? -4.715 -43.161 -7.999 1.00 89.94 509 HIS A N 1
ATOM 4131 C CA . HIS A 1 509 ? -5.682 -42.068 -8.095 1.00 89.94 509 HIS A CA 1
ATOM 4132 C C . HIS A 1 509 ? -7.070 -42.541 -7.665 1.00 89.94 509 HIS A C 1
ATOM 4134 O O . HIS A 1 509 ? -7.698 -41.919 -6.809 1.00 89.94 509 HIS A O 1
ATOM 4140 N N . THR A 1 510 ? -7.515 -43.692 -8.182 1.00 91.06 510 THR A N 1
ATOM 4141 C CA . THR A 1 510 ? -8.821 -44.241 -7.803 1.00 91.06 510 THR A CA 1
ATOM 4142 C C . THR A 1 510 ? -8.901 -44.545 -6.309 1.00 91.06 510 THR A C 1
ATOM 4144 O O . THR A 1 510 ? -9.918 -44.228 -5.698 1.00 91.06 510 THR A O 1
ATOM 4147 N N . SER A 1 511 ? -7.853 -45.080 -5.667 1.00 91.69 511 SER A N 1
ATOM 4148 C CA . SER A 1 511 ? -7.887 -45.321 -4.216 1.00 91.69 511 SER A CA 1
ATOM 4149 C C . SER A 1 511 ? -7.991 -44.023 -3.412 1.00 91.69 511 SER A C 1
ATOM 4151 O O . SER A 1 511 ? -8.780 -43.951 -2.470 1.00 91.69 511 SER A O 1
ATOM 4153 N N . LYS A 1 512 ? -7.262 -42.972 -3.814 1.00 90.75 512 LYS A N 1
ATOM 4154 C CA . LYS A 1 512 ? -7.334 -41.654 -3.162 1.00 90.75 512 LYS A CA 1
ATOM 4155 C C . LYS A 1 512 ? -8.701 -40.991 -3.331 1.00 90.75 512 LYS A C 1
ATOM 4157 O O . LYS A 1 512 ? -9.180 -40.363 -2.390 1.00 90.75 512 LYS A O 1
ATOM 4162 N N . ASP A 1 513 ? -9.367 -41.172 -4.471 1.00 91.00 513 ASP A N 1
ATOM 4163 C CA . ASP A 1 513 ? -10.733 -40.671 -4.672 1.00 91.00 513 ASP A CA 1
ATOM 4164 C C . ASP A 1 513 ? -11.734 -41.336 -3.712 1.00 91.00 513 ASP A C 1
ATOM 4166 O O . ASP A 1 513 ? -12.592 -40.661 -3.139 1.00 91.00 513 ASP A O 1
ATOM 4170 N N . HIS A 1 514 ? -11.598 -42.645 -3.464 1.00 92.75 514 HIS A N 1
ATOM 4171 C CA . HIS A 1 514 ? -12.430 -43.344 -2.477 1.00 92.75 514 HIS A CA 1
ATOM 4172 C C . HIS A 1 514 ? -12.171 -42.833 -1.049 1.00 92.75 514 HIS A C 1
ATOM 4174 O O . HIS A 1 514 ? -13.121 -42.636 -0.285 1.00 92.75 514 HIS A O 1
ATOM 4180 N N . GLU A 1 515 ? -10.911 -42.565 -0.689 1.00 92.06 515 GLU A N 1
ATOM 4181 C CA . GLU A 1 515 ? -10.566 -41.959 0.603 1.00 92.06 515 GLU A CA 1
ATOM 4182 C C . GLU A 1 515 ? -11.175 -40.559 0.750 1.00 92.06 515 GLU A C 1
ATOM 4184 O O . GLU A 1 515 ? -11.799 -40.268 1.774 1.00 92.06 515 GLU A O 1
ATOM 4189 N N . LEU A 1 516 ? -11.082 -39.715 -0.282 1.00 89.75 516 LEU A N 1
ATOM 4190 C CA . LEU A 1 516 ? -11.673 -38.375 -0.280 1.00 89.75 516 LEU A CA 1
ATOM 4191 C C . LEU A 1 516 ? -13.192 -38.413 -0.091 1.00 89.75 516 LEU A C 1
ATOM 4193 O O . LEU A 1 516 ? -13.722 -37.652 0.721 1.00 89.75 516 LEU A O 1
ATOM 4197 N N . LEU A 1 517 ? -13.889 -39.326 -0.773 1.00 92.38 517 LEU A N 1
ATOM 4198 C CA . LEU A 1 517 ? -15.331 -39.522 -0.596 1.00 92.38 517 LEU A CA 1
ATOM 4199 C C . LEU A 1 517 ? -15.671 -39.956 0.837 1.00 92.38 517 LEU A C 1
ATOM 4201 O O . LEU A 1 517 ? -16.614 -39.435 1.436 1.00 92.38 517 LEU A O 1
ATOM 4205 N N . SER A 1 518 ? -14.882 -40.861 1.424 1.00 92.38 518 SER A N 1
ATOM 4206 C CA . SER A 1 518 ? -15.085 -41.302 2.810 1.00 92.38 518 SER A CA 1
ATOM 4207 C C . SER A 1 518 ? -14.911 -40.156 3.818 1.00 92.38 518 SER A C 1
ATOM 4209 O O . SER A 1 518 ? -15.715 -40.002 4.743 1.00 92.38 518 SER A O 1
ATOM 4211 N N . LEU A 1 519 ? -13.911 -39.296 3.599 1.00 90.38 519 LEU A N 1
ATOM 4212 C CA . LEU A 1 519 ? -13.642 -38.130 4.436 1.00 90.38 519 LEU A CA 1
ATOM 4213 C C . LEU A 1 519 ? -14.730 -37.063 4.282 1.00 90.38 519 LEU A C 1
ATOM 4215 O O . LEU A 1 519 ? -15.157 -36.492 5.284 1.00 90.38 519 LEU A O 1
ATOM 4219 N N . GLN A 1 520 ? -15.245 -36.841 3.070 1.00 90.38 520 GLN A N 1
ATOM 4220 C CA . GLN A 1 520 ? -16.376 -35.936 2.839 1.00 90.38 520 GLN A CA 1
ATOM 4221 C C . GLN A 1 520 ? -17.637 -36.387 3.584 1.00 90.38 520 GLN A C 1
ATOM 4223 O O . GLN A 1 520 ? -18.294 -35.571 4.230 1.00 90.38 520 GLN A O 1
ATOM 4228 N N . ILE A 1 521 ? -17.955 -37.685 3.561 1.00 94.88 521 ILE A N 1
ATOM 4229 C CA . ILE A 1 521 ? -19.090 -38.232 4.323 1.00 94.88 521 ILE A CA 1
ATOM 4230 C C . ILE A 1 521 ? -18.876 -38.026 5.828 1.00 94.88 521 ILE A C 1
ATOM 4232 O O . ILE A 1 521 ? -19.815 -37.682 6.551 1.00 94.88 521 ILE A O 1
ATOM 4236 N N . ARG A 1 522 ? -17.640 -38.200 6.317 1.00 92.81 522 ARG A N 1
ATOM 4237 C CA . ARG A 1 522 ? -17.321 -37.988 7.732 1.00 92.81 522 ARG A CA 1
ATOM 4238 C C . ARG A 1 522 ? -17.470 -36.527 8.149 1.00 92.81 522 ARG A C 1
ATOM 4240 O O . ARG A 1 522 ? -18.026 -36.282 9.217 1.00 92.81 522 ARG A O 1
ATOM 4247 N N . ILE A 1 523 ? -17.014 -35.589 7.320 1.00 90.44 523 ILE A N 1
ATOM 4248 C CA . ILE A 1 523 ? -17.180 -34.148 7.549 1.00 90.44 523 ILE A CA 1
ATOM 4249 C C . ILE A 1 523 ? -18.666 -33.806 7.640 1.00 90.44 523 ILE A C 1
ATOM 4251 O O . ILE A 1 523 ? -19.084 -33.228 8.635 1.00 90.44 523 ILE A O 1
ATOM 4255 N N . LYS A 1 524 ? -19.480 -34.282 6.692 1.00 92.62 524 LYS A N 1
ATOM 4256 C CA . LYS A 1 524 ? -20.928 -34.040 6.692 1.00 92.62 524 LYS A CA 1
ATOM 4257 C C . LYS A 1 524 ? -21.623 -34.546 7.963 1.00 92.62 524 LYS A C 1
ATOM 4259 O O . LYS A 1 524 ? -22.519 -33.896 8.488 1.00 92.62 524 LYS A O 1
ATOM 4264 N N . ASN A 1 525 ? -21.209 -35.704 8.480 1.00 93.56 525 ASN A N 1
ATOM 4265 C CA . ASN A 1 525 ? -21.749 -36.238 9.735 1.00 93.56 525 ASN A CA 1
ATOM 4266 C C . ASN A 1 525 ? -21.318 -35.388 10.948 1.00 93.56 525 ASN A C 1
ATOM 4268 O O . ASN A 1 525 ? -22.121 -35.129 11.839 1.00 93.56 525 ASN A O 1
ATOM 4272 N N . LEU A 1 526 ? -20.067 -34.917 10.974 1.00 89.81 526 LEU A N 1
ATOM 4273 C CA . LEU A 1 526 ? -19.583 -34.024 12.031 1.00 89.81 526 LEU A CA 1
ATOM 4274 C C . LEU A 1 526 ? -20.288 -32.660 12.008 1.00 89.81 526 LEU A C 1
ATOM 4276 O O . LEU A 1 526 ? -20.599 -32.139 13.074 1.00 89.81 526 LEU A O 1
ATOM 4280 N N . GLU A 1 527 ? -20.583 -32.117 10.827 1.00 89.88 527 GLU A N 1
ATOM 4281 C CA . GLU A 1 527 ? -21.386 -30.897 10.665 1.00 89.88 527 GLU A CA 1
ATOM 4282 C C . GLU A 1 527 ? -22.804 -31.091 11.224 1.00 89.88 527 GLU A C 1
ATOM 4284 O O . GLU A 1 527 ? -23.261 -30.291 12.033 1.00 89.88 527 GLU A O 1
ATOM 4289 N N . GLU A 1 528 ? -23.466 -32.210 10.912 1.00 93.88 528 GLU A N 1
ATOM 4290 C CA . GLU A 1 528 ? -24.801 -32.500 11.453 1.00 93.88 528 GLU A CA 1
ATOM 4291 C C . GLU A 1 528 ? -24.793 -32.675 12.987 1.00 93.88 528 GLU A C 1
ATOM 4293 O O . GLU A 1 528 ? -25.752 -32.318 13.678 1.00 93.88 528 GLU A O 1
ATOM 4298 N N . GLN A 1 529 ? -23.712 -33.227 13.549 1.00 91.31 529 GLN A N 1
ATOM 4299 C CA . GLN A 1 529 ? -23.532 -33.302 15.001 1.00 91.31 529 GLN A CA 1
ATOM 4300 C C . GLN A 1 529 ? -23.323 -31.918 15.619 1.00 91.31 529 GLN A C 1
ATOM 4302 O O . GLN A 1 529 ? -23.912 -31.642 16.665 1.00 91.31 529 GLN A O 1
ATOM 4307 N N . LEU A 1 530 ? -22.538 -31.054 14.970 1.00 90.19 530 LEU A N 1
ATOM 4308 C CA . LEU A 1 530 ? -22.325 -29.674 15.399 1.00 90.19 530 LEU A CA 1
ATOM 4309 C C . LEU A 1 530 ? -23.663 -28.924 15.471 1.00 90.19 530 LEU A C 1
ATOM 4311 O O . LEU A 1 530 ? -23.999 -28.398 16.532 1.00 90.19 530 LEU A O 1
ATOM 4315 N N . ASP A 1 531 ? -24.475 -28.991 14.414 1.00 91.00 531 ASP A N 1
ATOM 4316 C CA . ASP A 1 531 ? -25.786 -28.334 14.353 1.00 91.00 531 ASP A CA 1
ATOM 4317 C C . ASP A 1 531 ? -26.727 -28.822 15.467 1.00 91.00 531 ASP A C 1
ATOM 4319 O O . ASP A 1 531 ? -27.437 -28.038 16.103 1.00 91.00 531 ASP A O 1
ATOM 4323 N N . LYS A 1 532 ? -26.732 -30.131 15.761 1.00 92.62 532 LYS A N 1
ATOM 4324 C CA . LYS A 1 532 ? -27.516 -30.687 16.880 1.00 92.62 532 LYS A CA 1
ATOM 4325 C C . LYS A 1 532 ? -27.035 -30.152 18.226 1.00 92.62 532 LYS A C 1
ATOM 4327 O O . LYS A 1 532 ? -27.861 -29.792 19.067 1.00 92.62 532 LYS A O 1
ATOM 4332 N N . THR A 1 533 ? -25.719 -30.080 18.431 1.00 88.44 533 THR A N 1
ATOM 4333 C CA . THR A 1 533 ? -25.155 -29.542 19.675 1.00 88.44 533 THR A CA 1
ATOM 4334 C C . THR A 1 533 ? -25.435 -28.050 19.834 1.00 88.44 533 THR A C 1
ATOM 4336 O O . THR A 1 533 ? -25.831 -27.629 20.920 1.00 88.44 533 THR A O 1
ATOM 4339 N N . GLU A 1 534 ? -25.339 -27.261 18.765 1.00 92.69 534 GLU A N 1
ATOM 4340 C CA . GLU A 1 534 ? -25.608 -25.823 18.793 1.00 92.69 534 GLU A CA 1
ATOM 4341 C C . GLU A 1 534 ? -27.079 -25.529 19.104 1.00 92.69 534 GLU A C 1
ATOM 4343 O O . GLU A 1 534 ? -27.374 -24.716 19.981 1.00 92.69 534 GLU A O 1
ATOM 4348 N N . ASN A 1 535 ? -28.005 -26.272 18.492 1.00 90.88 535 ASN A N 1
ATOM 4349 C CA . ASN A 1 535 ? -29.428 -26.167 18.813 1.00 90.88 535 ASN A CA 1
ATOM 4350 C C . ASN A 1 535 ? -29.710 -26.507 20.286 1.00 90.88 535 ASN A C 1
ATOM 4352 O O . ASN A 1 535 ? -30.445 -25.780 20.952 1.00 90.88 535 ASN A O 1
ATOM 4356 N N . SER A 1 536 ? -29.087 -27.562 20.826 1.00 87.25 536 SER A N 1
ATOM 4357 C CA . SER A 1 536 ? -29.241 -27.917 22.246 1.00 87.25 536 SER A CA 1
ATOM 4358 C C . SER A 1 536 ? -28.661 -26.859 23.197 1.00 87.25 536 SER A C 1
ATOM 4360 O O . SER A 1 536 ? -29.207 -26.608 24.275 1.00 87.25 536 SER A O 1
ATOM 4362 N N . LEU A 1 537 ? -27.578 -26.189 22.791 1.00 90.25 537 LEU A N 1
ATOM 4363 C CA . LEU A 1 537 ? -26.976 -25.093 23.545 1.00 90.25 537 LEU A CA 1
ATOM 4364 C C . LEU A 1 537 ? -27.897 -23.865 23.546 1.00 90.25 537 LEU A C 1
ATOM 4366 O O . LEU A 1 537 ? -28.115 -23.264 24.599 1.00 90.25 537 LEU A O 1
ATOM 4370 N N . GLN A 1 538 ? -28.477 -23.519 22.392 1.00 90.00 538 GLN A N 1
ATOM 4371 C CA . GLN A 1 538 ? -29.423 -22.409 22.274 1.00 90.00 538 GLN A CA 1
ATOM 4372 C C . GLN A 1 538 ? -30.661 -22.628 23.146 1.00 90.00 538 GLN A C 1
ATOM 4374 O O . GLN A 1 538 ? -31.027 -21.729 23.905 1.00 90.00 538 GLN A O 1
ATOM 4379 N N . THR A 1 539 ? -31.271 -23.819 23.116 1.00 89.62 539 THR A N 1
ATOM 4380 C CA . THR A 1 539 ? -32.430 -24.118 23.975 1.00 89.62 539 THR A CA 1
ATOM 4381 C C . THR A 1 539 ? -32.065 -23.990 25.452 1.00 89.62 539 THR A C 1
ATOM 4383 O O . THR A 1 539 ? -32.751 -23.285 26.192 1.00 89.62 539 THR A O 1
ATOM 4386 N N . THR A 1 540 ? -30.922 -24.554 25.856 1.00 86.94 540 THR A N 1
ATOM 4387 C CA . THR A 1 540 ? -30.429 -24.475 27.241 1.00 86.94 540 THR A CA 1
ATOM 4388 C C . THR A 1 540 ? -30.177 -23.027 27.676 1.00 86.94 540 THR A C 1
ATOM 4390 O O . THR A 1 540 ? -30.542 -22.644 28.785 1.00 86.94 540 THR A O 1
ATOM 4393 N N . SER A 1 541 ? -29.619 -22.186 26.799 1.00 88.75 541 SER A N 1
ATOM 4394 C CA . SER A 1 541 ? -29.412 -20.760 27.077 1.00 88.75 541 SER A CA 1
ATOM 4395 C C . SER A 1 541 ? -30.734 -20.006 27.246 1.00 88.75 541 SER A C 1
ATOM 4397 O O . SER A 1 541 ? -30.876 -19.215 28.178 1.00 88.75 541 SER A O 1
ATOM 4399 N N . THR A 1 542 ? -31.735 -20.273 26.399 1.00 90.19 542 THR A N 1
ATOM 4400 C CA . THR A 1 542 ? -33.053 -19.632 26.543 1.00 90.19 542 THR A CA 1
ATOM 4401 C C . THR A 1 542 ? -33.770 -20.045 27.824 1.00 90.19 542 THR A C 1
ATOM 4403 O O . THR A 1 542 ? -34.446 -19.217 28.437 1.00 90.19 542 THR A O 1
ATOM 4406 N N . ASP A 1 543 ? -33.607 -21.296 28.252 1.00 91.06 543 ASP A N 1
ATOM 4407 C CA . ASP A 1 543 ? -34.200 -21.797 29.489 1.00 91.06 543 ASP A CA 1
ATOM 4408 C C . ASP A 1 543 ? -33.484 -21.243 30.723 1.00 91.06 543 ASP A C 1
ATOM 4410 O O . ASP A 1 543 ? -34.155 -20.863 31.684 1.00 91.06 543 ASP A O 1
ATOM 4414 N N . TYR A 1 544 ? -32.157 -21.086 30.669 1.00 90.69 544 TYR A N 1
ATOM 4415 C CA . TYR A 1 544 ? -31.392 -20.386 31.702 1.00 90.69 544 TYR A CA 1
ATOM 4416 C C . TYR A 1 544 ? -31.868 -18.936 31.862 1.00 90.69 544 TYR A C 1
ATOM 4418 O O . TYR A 1 544 ? -32.212 -18.527 32.965 1.00 90.69 544 TYR A O 1
ATOM 4426 N N . ASN A 1 545 ? -32.004 -18.186 30.763 1.00 89.56 545 ASN A N 1
ATOM 4427 C CA . ASN A 1 545 ? -32.476 -16.797 30.814 1.00 89.56 545 ASN A CA 1
ATOM 4428 C C . ASN A 1 545 ? -33.902 -16.683 31.383 1.00 89.56 545 ASN A C 1
ATOM 4430 O O . ASN A 1 545 ? -34.211 -15.755 32.125 1.00 89.56 545 ASN A O 1
ATOM 4434 N N . LYS A 1 546 ? -34.792 -17.635 31.064 1.00 91.12 546 LYS A N 1
ATOM 4435 C CA . LYS A 1 546 ? -36.139 -17.690 31.659 1.00 91.12 546 LYS A CA 1
ATOM 4436 C C . LYS A 1 546 ? -36.100 -18.011 33.152 1.00 91.12 546 LYS A C 1
ATOM 4438 O O . LYS A 1 546 ? -36.943 -17.510 33.892 1.00 91.12 546 LYS A O 1
ATOM 4443 N N . ALA A 1 547 ? -35.186 -18.877 33.586 1.00 87.88 547 ALA A N 1
ATOM 4444 C CA . ALA A 1 547 ? -35.003 -19.191 34.998 1.00 87.88 547 ALA A CA 1
ATOM 4445 C C . ALA A 1 547 ? -34.465 -17.978 35.772 1.00 87.88 547 ALA A C 1
ATOM 4447 O O . ALA A 1 547 ? -34.977 -17.689 36.848 1.00 87.88 547 ALA A O 1
ATOM 4448 N N . ASP A 1 548 ? -33.527 -17.236 35.182 1.00 90.94 548 ASP A N 1
ATOM 4449 C CA . ASP A 1 548 ? -32.940 -16.019 35.753 1.00 90.94 548 ASP A CA 1
ATOM 4450 C C . ASP A 1 548 ? -33.999 -14.919 35.949 1.00 90.94 548 ASP A C 1
ATOM 4452 O O . ASP A 1 548 ? -34.178 -14.400 37.047 1.00 90.94 548 ASP A O 1
ATOM 4456 N N . LEU A 1 549 ? -34.838 -14.678 34.933 1.00 90.56 549 LEU A N 1
ATOM 4457 C CA . LEU A 1 549 ? -35.973 -13.750 35.043 1.00 90.56 549 LEU A CA 1
ATOM 4458 C C . LEU A 1 549 ? -36.972 -14.157 36.139 1.00 90.56 549 LEU A C 1
ATOM 4460 O O . LEU A 1 549 ? -37.505 -13.304 36.848 1.00 90.56 549 LEU A O 1
ATOM 4464 N N . ARG A 1 550 ? -37.234 -15.460 36.305 1.00 92.31 550 ARG A N 1
ATOM 4465 C CA . ARG A 1 550 ? -38.106 -15.959 37.383 1.00 92.31 550 ARG A CA 1
ATOM 4466 C C . ARG A 1 550 ? -37.475 -15.786 38.762 1.00 92.31 550 ARG A C 1
ATOM 4468 O O . ARG A 1 550 ? -38.212 -15.546 39.717 1.00 92.31 550 ARG A O 1
ATOM 4475 N N . ALA A 1 551 ? -36.155 -15.922 38.870 1.00 88.75 551 ALA A N 1
ATOM 4476 C CA . ALA A 1 551 ? -35.429 -15.668 40.106 1.00 88.75 551 ALA A CA 1
ATOM 4477 C C . ALA A 1 551 ? -35.515 -14.180 40.482 1.00 88.75 551 ALA A C 1
ATOM 4479 O O . ALA A 1 551 ? -35.934 -13.875 41.597 1.00 88.75 551 ALA A O 1
ATOM 4480 N N . GLU A 1 552 ? -35.279 -13.265 39.535 1.00 89.44 552 GLU A N 1
ATOM 4481 C CA . GLU A 1 552 ? -35.447 -11.822 39.767 1.00 89.44 552 GLU A CA 1
ATOM 4482 C C . GLU A 1 552 ? -36.883 -11.456 40.186 1.00 89.44 552 GLU A C 1
ATOM 4484 O O . GLU A 1 552 ? -37.096 -10.651 41.095 1.00 89.44 552 GLU A O 1
ATOM 4489 N N . GLU A 1 553 ? -37.904 -12.040 39.547 1.00 92.12 553 GLU A N 1
ATOM 4490 C CA . GLU A 1 553 ? -39.303 -11.821 39.936 1.00 92.12 553 GLU A CA 1
ATOM 4491 C C . GLU A 1 553 ? -39.610 -12.336 41.349 1.00 92.12 553 GLU A C 1
ATOM 4493 O O . GLU A 1 553 ? -40.400 -11.719 42.073 1.00 92.12 553 GLU A O 1
ATOM 4498 N N . ALA A 1 554 ? -39.015 -13.463 41.745 1.00 88.38 554 ALA A N 1
ATOM 4499 C CA . ALA A 1 554 ? -39.162 -14.012 43.086 1.00 88.38 554 ALA A CA 1
ATOM 4500 C C . ALA A 1 554 ? -38.486 -13.113 44.131 1.00 88.38 554 ALA A C 1
ATOM 4502 O O . ALA A 1 554 ? -39.117 -12.794 45.137 1.00 88.38 554 ALA A O 1
ATOM 4503 N N . GLU A 1 555 ? -37.272 -12.626 43.867 1.00 89.75 555 GLU A N 1
ATOM 4504 C CA . GLU A 1 555 ? -36.561 -11.692 44.749 1.00 89.75 555 GLU A CA 1
ATOM 4505 C C . GLU A 1 555 ? -37.344 -10.391 44.955 1.00 89.75 555 GLU A C 1
ATOM 4507 O O . GLU A 1 555 ? -37.526 -9.947 46.089 1.00 89.75 555 GLU A O 1
ATOM 4512 N N . ARG A 1 556 ? -37.914 -9.820 43.884 1.00 92.00 556 ARG A N 1
ATOM 4513 C CA . ARG A 1 556 ? -38.776 -8.628 43.993 1.00 92.00 556 ARG A CA 1
ATOM 4514 C C . ARG A 1 556 ? -40.020 -8.877 44.847 1.00 92.00 556 ARG A C 1
ATOM 4516 O O . ARG A 1 556 ? -40.454 -7.983 45.572 1.00 92.00 556 ARG A O 1
ATOM 4523 N N . LYS A 1 557 ? -40.618 -10.072 44.771 1.00 92.50 557 LYS A N 1
ATOM 4524 C CA . LYS A 1 557 ? -41.766 -10.439 45.620 1.00 92.50 557 LYS A CA 1
ATOM 4525 C C . LYS A 1 557 ? -41.362 -10.595 47.081 1.00 92.50 557 LYS A C 1
ATOM 4527 O O . LYS A 1 557 ? -42.116 -10.151 47.940 1.00 92.50 557 LYS A O 1
ATOM 4532 N N . VAL A 1 558 ? -40.200 -11.189 47.353 1.00 90.88 558 VAL A N 1
ATOM 4533 C CA . VAL A 1 558 ? -39.664 -11.320 48.716 1.00 90.88 558 VAL A CA 1
ATOM 4534 C C . VAL A 1 558 ? -39.438 -9.939 49.326 1.00 90.88 558 VAL A C 1
ATOM 4536 O O . VAL A 1 558 ? -39.994 -9.669 50.383 1.00 90.88 558 VAL A O 1
ATOM 4539 N N . GLN A 1 559 ? -38.766 -9.028 48.615 1.00 89.50 559 GLN A N 1
ATOM 4540 C CA . GLN A 1 559 ? -38.549 -7.652 49.088 1.00 89.50 559 GLN A CA 1
ATOM 4541 C C . GLN A 1 559 ? -39.860 -6.924 49.404 1.00 89.50 559 GLN A C 1
ATOM 4543 O O . GLN A 1 559 ? -39.970 -6.231 50.413 1.00 89.50 559 GLN A O 1
ATOM 4548 N N . LYS A 1 560 ? -40.886 -7.098 48.561 1.00 93.19 560 LYS A N 1
ATOM 4549 C CA . LYS A 1 560 ? -42.198 -6.492 48.802 1.00 93.19 560 LYS A CA 1
ATOM 4550 C C . LYS A 1 560 ? -42.875 -7.062 50.054 1.00 93.19 560 LYS A C 1
ATOM 4552 O O . LYS A 1 560 ? -43.450 -6.304 50.827 1.00 93.19 560 LYS A O 1
ATOM 4557 N N . LEU A 1 561 ? -42.813 -8.379 50.250 1.00 90.19 561 LEU A N 1
ATOM 4558 C CA . LEU A 1 561 ? -43.383 -9.035 51.428 1.00 90.19 561 LEU A CA 1
ATOM 4559 C C . LEU A 1 561 ? -42.640 -8.656 52.713 1.00 90.19 561 LEU A C 1
ATOM 4561 O O . LEU A 1 561 ? -43.286 -8.465 53.736 1.00 90.19 561 LEU A O 1
ATOM 4565 N N . GLU A 1 562 ? -41.315 -8.508 52.665 1.00 91.00 562 GLU A N 1
ATOM 4566 C CA . GLU A 1 562 ? -40.515 -8.015 53.795 1.00 91.00 562 GLU A CA 1
ATOM 4567 C C . GLU A 1 562 ? -40.923 -6.591 54.192 1.00 91.00 562 GLU A C 1
ATOM 4569 O O . GLU A 1 562 ? -41.066 -6.296 55.377 1.00 91.00 562 GLU A O 1
ATOM 4574 N N . GLN A 1 563 ? -41.183 -5.727 53.208 1.00 90.25 563 GLN A N 1
ATOM 4575 C CA . GLN A 1 563 ? -41.648 -4.365 53.453 1.00 90.25 563 GLN A CA 1
ATOM 4576 C C . GLN A 1 563 ? -43.064 -4.334 54.055 1.00 90.25 563 GLN A C 1
ATOM 4578 O O . GLN A 1 563 ? -43.297 -3.636 55.036 1.00 90.25 563 GLN A O 1
ATOM 4583 N N . GLU A 1 564 ? -43.993 -5.145 53.535 1.00 91.75 564 GLU A N 1
ATOM 4584 C CA . GLU A 1 564 ? -45.342 -5.283 54.111 1.00 91.75 564 GLU A CA 1
ATOM 4585 C C . GLU A 1 564 ? -45.317 -5.862 55.537 1.00 91.75 564 GLU A C 1
ATOM 4587 O O . GLU A 1 564 ? -46.177 -5.532 56.357 1.00 91.75 564 GLU A O 1
ATOM 4592 N N . LEU A 1 565 ? -44.353 -6.737 55.839 1.00 88.50 565 LEU A N 1
ATOM 4593 C CA . LEU A 1 565 ? -44.170 -7.308 57.170 1.00 88.50 565 LEU A CA 1
ATOM 4594 C C . LEU A 1 565 ? -43.667 -6.243 58.154 1.00 88.50 565 LEU A C 1
ATOM 4596 O O . LEU A 1 565 ? -44.262 -6.105 59.220 1.00 88.50 565 LEU A O 1
ATOM 4600 N N . LEU A 1 566 ? -42.677 -5.435 57.760 1.00 92.81 566 LEU A N 1
ATOM 4601 C CA . LEU A 1 566 ? -42.189 -4.292 58.542 1.00 92.81 566 LEU A CA 1
ATOM 4602 C C . LEU A 1 566 ? -43.298 -3.277 58.853 1.00 92.81 566 LEU A C 1
ATOM 4604 O O . LEU A 1 566 ? -43.451 -2.864 60.002 1.00 92.81 566 LEU A O 1
ATOM 4608 N N . ASP A 1 567 ? -44.108 -2.913 57.856 1.00 90.69 567 ASP A N 1
ATOM 4609 C CA . ASP A 1 567 ? -45.223 -1.976 58.046 1.00 90.69 567 ASP A CA 1
ATOM 4610 C C . ASP A 1 567 ? -46.258 -2.530 59.044 1.00 90.69 567 ASP A C 1
ATOM 4612 O O . ASP A 1 567 ? -46.816 -1.798 59.867 1.00 90.69 567 ASP A O 1
ATOM 4616 N N . LYS A 1 568 ? -46.516 -3.845 59.002 1.00 89.69 568 LYS A N 1
ATOM 4617 C CA . LYS A 1 568 ? -47.411 -4.498 59.964 1.00 89.69 568 LYS A CA 1
ATOM 4618 C C . LYS A 1 568 ? -46.817 -4.574 61.362 1.00 89.69 568 LYS A C 1
ATOM 4620 O O . LYS A 1 568 ? -47.567 -4.373 62.313 1.00 89.69 568 LYS A O 1
ATOM 4625 N N . GLU A 1 569 ? -45.527 -4.865 61.499 1.00 91.06 569 GLU A N 1
ATOM 4626 C CA . GLU A 1 569 ? -44.840 -4.875 62.795 1.00 91.06 569 GLU A CA 1
ATOM 4627 C C . GLU A 1 569 ? -44.927 -3.502 63.471 1.00 91.06 569 GLU A C 1
ATOM 4629 O O . GLU A 1 569 ? -45.376 -3.426 64.614 1.00 91.06 569 GLU A O 1
ATOM 4634 N N . GLN A 1 570 ? -44.652 -2.419 62.735 1.00 88.62 570 GLN A N 1
ATOM 4635 C CA . GLN A 1 570 ? -44.819 -1.047 63.236 1.00 88.62 570 GLN A CA 1
ATOM 4636 C C . GLN A 1 570 ? -46.264 -0.760 63.667 1.00 88.62 570 GLN A C 1
ATOM 4638 O O . GLN A 1 570 ? -46.508 -0.221 64.746 1.00 88.62 570 GLN A O 1
ATOM 4643 N N . GLY A 1 571 ? -47.248 -1.174 62.862 1.00 89.31 571 GLY A N 1
ATOM 4644 C CA . GLY A 1 571 ? -48.660 -1.015 63.214 1.00 89.31 571 GLY A CA 1
ATOM 4645 C C . GLY A 1 571 ? -49.067 -1.792 64.473 1.00 89.31 571 GLY A C 1
ATOM 4646 O O . GLY A 1 571 ? -49.871 -1.302 65.270 1.00 89.31 571 GLY A O 1
ATOM 4647 N N . TYR A 1 572 ? -48.514 -2.991 64.678 1.00 87.31 572 TYR A N 1
ATOM 4648 C CA . TYR A 1 572 ? -48.723 -3.769 65.901 1.00 87.31 572 TYR A CA 1
ATOM 4649 C C . TYR A 1 572 ? -48.104 -3.082 67.120 1.00 87.31 572 TYR A C 1
ATOM 4651 O O . TYR A 1 572 ? -48.755 -3.026 68.164 1.00 87.31 572 TYR A O 1
ATOM 4659 N N . GLU A 1 573 ? -46.897 -2.531 67.002 1.00 88.75 573 GLU A N 1
ATOM 4660 C CA . GLU A 1 573 ? -46.250 -1.777 68.082 1.00 88.75 573 GLU A CA 1
ATOM 4661 C C . GLU A 1 573 ? -47.095 -0.565 68.503 1.00 88.75 573 GLU A C 1
ATOM 4663 O O . GLU A 1 573 ? -47.434 -0.443 69.683 1.00 88.75 573 GLU A O 1
ATOM 4668 N N . GLU A 1 574 ? -47.568 0.247 67.551 1.00 89.38 574 GLU A N 1
ATOM 4669 C CA . GLU A 1 574 ? -48.438 1.399 67.839 1.00 89.38 574 GLU A CA 1
ATOM 4670 C C . GLU A 1 574 ? -49.758 1.004 68.526 1.00 89.38 574 GLU A C 1
ATOM 4672 O O . GLU A 1 574 ? -50.247 1.691 69.429 1.00 89.38 574 GLU A O 1
ATOM 4677 N N . LEU A 1 575 ? -50.378 -0.098 68.093 1.00 85.56 575 LEU A N 1
ATOM 4678 C CA . LEU A 1 575 ? -51.598 -0.631 68.711 1.00 85.56 575 LEU A CA 1
ATOM 4679 C C . LEU A 1 575 ? -51.344 -1.105 70.143 1.00 85.56 575 LEU A C 1
ATOM 4681 O O . LEU A 1 575 ? -52.192 -0.908 71.016 1.00 85.56 575 LEU A O 1
ATOM 4685 N N . THR A 1 576 ? -50.181 -1.704 70.387 1.00 87.38 576 THR A N 1
ATOM 4686 C CA . THR A 1 576 ? -49.784 -2.198 71.708 1.00 87.38 576 THR A CA 1
ATOM 4687 C C . THR A 1 576 ? -49.525 -1.036 72.666 1.00 87.38 576 THR A C 1
ATOM 4689 O O . THR A 1 576 ? -49.978 -1.073 73.811 1.00 87.38 576 THR A O 1
ATOM 4692 N N . GLU A 1 577 ? -48.886 0.039 72.196 1.00 88.31 577 GLU A N 1
ATOM 4693 C CA . GLU A 1 577 ? -48.716 1.275 72.968 1.00 88.31 577 GLU A CA 1
ATOM 4694 C C . GLU A 1 577 ? -50.060 1.924 73.319 1.00 88.31 577 GLU A C 1
ATOM 4696 O O . GLU A 1 577 ? -50.306 2.241 74.486 1.00 88.31 577 GLU A O 1
ATOM 4701 N N . LYS A 1 578 ? -50.974 2.054 72.347 1.00 87.81 578 LYS A N 1
ATOM 4702 C CA . LYS A 1 578 ? -52.325 2.597 72.583 1.00 87.81 578 LYS A CA 1
ATOM 4703 C C . LYS A 1 578 ? -53.124 1.751 73.571 1.00 87.81 578 LYS A C 1
ATOM 4705 O O . LYS A 1 578 ? -53.790 2.303 74.444 1.00 87.81 578 LYS A O 1
ATOM 4710 N N . TYR A 1 579 ? -53.044 0.425 73.462 1.00 87.38 579 TYR A N 1
ATOM 4711 C CA . TYR A 1 579 ? -53.692 -0.493 74.398 1.00 87.38 579 TYR A CA 1
ATOM 4712 C C . TYR A 1 579 ? -53.149 -0.329 75.822 1.00 87.38 579 TYR A C 1
ATOM 4714 O O . TYR A 1 579 ? -53.929 -0.238 76.768 1.00 87.38 579 TYR A O 1
ATOM 4722 N N . ASN A 1 580 ? -51.826 -0.235 75.980 1.00 85.56 580 ASN A N 1
ATOM 4723 C CA . ASN A 1 580 ? -51.200 -0.019 77.284 1.00 85.56 580 ASN A CA 1
ATOM 4724 C C . ASN A 1 580 ? -51.573 1.347 77.883 1.00 85.56 580 ASN A C 1
ATOM 4726 O O . ASN A 1 580 ? -51.859 1.420 79.075 1.00 85.56 580 ASN A O 1
ATOM 4730 N N . SER A 1 581 ? -51.636 2.406 77.068 1.00 83.94 581 SER A N 1
ATOM 4731 C CA . SER A 1 581 ? -52.090 3.736 77.502 1.00 83.94 581 SER A CA 1
ATOM 4732 C C . SER A 1 581 ? -53.537 3.709 77.995 1.00 83.94 581 SER A C 1
ATOM 4734 O O . SER A 1 581 ? -53.810 4.117 79.119 1.00 83.94 581 SER A O 1
ATOM 4736 N N . ALA A 1 582 ? -54.456 3.155 77.200 1.00 82.50 582 ALA A N 1
ATOM 4737 C CA . ALA A 1 582 ? -55.868 3.061 77.566 1.00 82.50 582 ALA A CA 1
ATOM 4738 C C . ALA A 1 582 ? -56.094 2.181 78.807 1.00 82.50 582 ALA A C 1
ATOM 4740 O O . ALA A 1 582 ? -56.962 2.467 79.629 1.00 82.50 582 ALA A O 1
ATOM 4741 N N . LYS A 1 583 ? -55.301 1.115 78.970 1.00 85.06 583 LYS A N 1
ATOM 4742 C CA . LYS A 1 583 ? -55.336 0.273 80.169 1.00 85.06 583 LYS A CA 1
ATOM 4743 C C . LYS A 1 583 ? -54.880 1.040 81.413 1.00 85.06 583 LYS A C 1
ATOM 4745 O O . LYS A 1 583 ? -55.529 0.931 82.446 1.00 85.06 583 LYS A O 1
ATOM 4750 N N . ASN A 1 584 ? -53.815 1.833 81.307 1.00 84.00 584 ASN A N 1
ATOM 4751 C CA . ASN A 1 584 ? -53.345 2.670 82.411 1.00 84.00 584 ASN A CA 1
ATOM 4752 C C . ASN A 1 584 ? -54.385 3.733 82.800 1.00 84.00 584 ASN A C 1
ATOM 4754 O O . ASN A 1 584 ? -54.628 3.927 83.986 1.00 84.00 584 ASN A O 1
ATOM 4758 N N . GLU A 1 585 ? -55.038 4.369 81.823 1.00 84.50 585 GLU A N 1
ATOM 4759 C CA . GLU A 1 585 ? -56.135 5.319 82.070 1.00 84.50 585 GLU A CA 1
ATOM 4760 C C . GLU A 1 585 ? -57.326 4.649 82.775 1.00 84.50 585 GLU A C 1
ATOM 4762 O O . GLU A 1 585 ? -57.924 5.222 83.687 1.00 84.50 585 GLU A O 1
ATOM 4767 N N . LEU A 1 586 ? -57.661 3.413 82.391 1.00 76.69 586 LEU A N 1
ATOM 4768 C CA . LEU A 1 586 ? -58.718 2.637 83.038 1.00 76.69 586 LEU A CA 1
ATOM 4769 C C . LEU A 1 586 ? -58.351 2.259 84.482 1.00 76.69 586 LEU A C 1
ATOM 4771 O O . LEU A 1 586 ? -59.197 2.363 85.367 1.00 76.69 586 LEU A O 1
ATOM 4775 N N . ASP A 1 587 ? -57.106 1.844 84.726 1.00 80.06 587 ASP A N 1
ATOM 4776 C CA . ASP A 1 587 ? -56.606 1.516 86.066 1.00 80.06 587 ASP A CA 1
ATOM 4777 C C . ASP A 1 587 ? -56.546 2.767 86.969 1.00 80.06 587 ASP A C 1
ATOM 4779 O O . ASP A 1 587 ? -56.825 2.682 88.167 1.00 80.06 587 ASP A O 1
ATOM 4783 N N . GLU A 1 588 ? -56.236 3.946 86.415 1.00 79.75 588 GLU A N 1
ATOM 4784 C CA . GLU A 1 588 ? -56.334 5.228 87.128 1.00 79.75 588 GLU A CA 1
ATOM 4785 C C . GLU A 1 588 ? -57.783 5.593 87.471 1.00 79.75 588 GLU A C 1
ATOM 4787 O O . GLU A 1 588 ? -58.058 5.979 88.609 1.00 79.75 588 GLU A O 1
ATOM 4792 N N . LEU A 1 589 ? -58.724 5.421 86.538 1.00 77.50 589 LEU A N 1
ATOM 4793 C CA . LEU A 1 589 ? -60.151 5.646 86.796 1.00 77.50 589 LEU A CA 1
ATOM 4794 C C . LEU A 1 589 ? -60.720 4.658 87.821 1.00 77.50 589 LEU A C 1
ATOM 4796 O O . LEU A 1 589 ? -61.525 5.047 88.664 1.00 77.50 589 LEU A O 1
ATOM 4800 N N . ALA A 1 590 ? -60.289 3.395 87.784 1.00 72.88 590 ALA A N 1
ATOM 4801 C CA . ALA A 1 590 ? -60.674 2.393 88.774 1.00 72.88 590 ALA A CA 1
ATOM 4802 C C . ALA A 1 590 ? -60.194 2.784 90.181 1.00 72.88 590 ALA A C 1
ATOM 4804 O O . ALA A 1 590 ? -60.973 2.714 91.128 1.00 72.88 590 ALA A O 1
ATOM 4805 N N . ARG A 1 591 ? -58.960 3.292 90.319 1.00 73.75 591 ARG A N 1
ATOM 4806 C CA . ARG A 1 591 ? -58.462 3.826 91.600 1.00 73.75 591 ARG A CA 1
ATOM 4807 C C . ARG A 1 591 ? -59.239 5.051 92.077 1.00 73.75 591 ARG A C 1
ATOM 4809 O O . ARG A 1 591 ? -59.514 5.157 93.263 1.00 73.75 591 ARG A O 1
ATOM 4816 N N . GLN A 1 592 ? -59.623 5.952 91.173 1.00 73.31 592 GLN A N 1
ATOM 4817 C CA . GLN A 1 592 ? -60.454 7.113 91.523 1.00 73.31 592 GLN A CA 1
ATOM 4818 C C . GLN A 1 592 ? -61.865 6.723 91.991 1.00 73.31 592 GLN A C 1
ATOM 4820 O O . GLN A 1 592 ? -62.472 7.466 92.756 1.00 73.31 592 GLN A O 1
ATOM 4825 N N . MET A 1 593 ? -62.387 5.583 91.533 1.00 65.06 593 MET A N 1
ATOM 4826 C CA . MET A 1 593 ? -63.6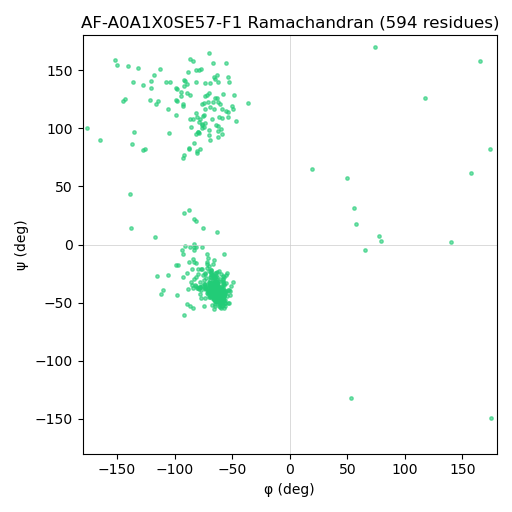85 5.049 91.958 1.00 65.06 593 MET A CA 1
ATOM 4827 C C . MET A 1 593 ? -63.617 4.288 93.290 1.00 65.06 593 MET A C 1
ATOM 4829 O O . MET A 1 593 ? -64.615 4.280 93.997 1.00 65.06 593 MET A O 1
ATOM 4833 N N . ASP A 1 594 ? -62.477 3.685 93.645 1.00 68.56 594 ASP A N 1
ATOM 4834 C CA . ASP A 1 594 ? -62.268 3.052 94.962 1.00 68.56 594 ASP A CA 1
ATOM 4835 C C . ASP A 1 594 ? -62.017 4.081 96.093 1.00 68.56 594 ASP A C 1
ATOM 4837 O O . ASP A 1 594 ? -62.218 3.764 97.265 1.00 68.56 594 ASP A O 1
ATOM 4841 N N . ASP A 1 595 ? -61.592 5.306 95.753 1.00 56.97 595 ASP A N 1
ATOM 4842 C CA . ASP A 1 595 ? -61.377 6.425 96.694 1.00 56.97 595 ASP A CA 1
ATOM 4843 C C . ASP A 1 595 ? -62.655 7.267 96.975 1.00 56.97 595 ASP A C 1
ATOM 4845 O O . ASP A 1 595 ? -62.609 8.206 97.779 1.00 56.97 595 ASP A O 1
ATOM 4849 N N . LEU A 1 596 ? -63.790 6.944 96.335 1.00 47.59 596 LEU A N 1
ATOM 4850 C CA . LEU A 1 596 ? -65.126 7.547 96.534 1.00 47.59 596 LEU A CA 1
ATOM 4851 C C . LEU A 1 596 ? -66.033 6.631 97.363 1.00 47.59 596 LEU A C 1
ATOM 4853 O O . LEU A 1 596 ? -66.766 7.172 98.228 1.00 47.59 596 LEU A O 1
#

Organism: Rhizopus microsporus (NCBI:txid58291)

Foldseek 3Di:
DDPVVVVCVVCPPPDDALDDDDDDPDPLVLQVVQPDDPDPDPPHPNHHDDFDPLFFPVVLRRDHDDVVVVVLVVLVVVLVVVLVVVLVVVLVQLLVLLQCLDPVSVCVVPVVCVVVCVVDPVVVCCSNQPSSLVSVVVVLLVVLVVLLVSLVSHRDGGPVVSLLVSLVSSLVSCCCCVVPSNLCRNVVVVVVVVCVVPVVCVLLVLLVSLLVCLSNLLSNLLVLLVVLVCVLVPVDCLVVQLVVCCPCVNCVDPVSNVVSPDFAADRCSNVVSVLLSNLLSCLQCCVSPVVSVVSNVSSVVSVCVRVVVCVVPGHDHSGDQPCLSVVLVSLLSNLVSNLNNLSNVLSNCVVVVNVVVSVVSVVVNVVSVVVSVVCCVVRVPCSSGPDPPDDVPPPPPPPCDVVNVVVPPPPVVCVVVVDDPPDDPDDDDDPDDDDDPDPDDDDDDDDDDDDDPDPDDDDDDDDDDDDPDPDDDDDPPVVVVVVVVVVVVVVVVVVVVVVVVVVVVVVVVVVVVVVVVVVVVVVVVVVVVVVVVVVVVVVVVVVVVVVVVVVVVVVVVVVVVVVVVVVVVVVVVVVVVVVVVVVVVVVVVVVVVVVD